Protein AF-A0A0M3FR98-F1 (afdb_monomer)

Mean predicted aligned error: 15.79 Å

Sequence (607 aa):
MTVPSDYDFIGNTITESQFKNALTVLLNHIRQMSLDLVEAQGGNYSYATMALFDADKINVPANSTVRIARGDDAGLYVWDGANLTKVETSNNPYTISSTPDDLFIISDALDNVLFSIGRDGTVRGSFDLSNIDLNIESTSEVGGDTVLAVSDNTGNMLASLNSKGEWYFTKIIADEVVTPFGSSSESSDEVIEQTEIAIPELSFYRIDFTMVGQPPTDLGETTVSGVCSFSDPSNSQTFFKSNMEVTVQGQGSAYDYKKNYTLDLFNSDMESLKVKVGSMIATDSFHLKGFYRDPTHFRDQGGYRFWNSLVRKLDYPYCKVNNIIYQANTDRKADAEYTADAKYYPHGIPCVVYLNNQFYGLYTLRLKKTRQNYALNNADLNHIFLDSATYDAHLSQSFDPHDWEIKSPKMSGYEDQGPVPSKFAAVQTSIERLFNFTKDLDSNYQNHASVLVLPHWLIFYIFAELVGHWDINGNNYNIMTWDNIHWSILPYDLDWTLNWFTGENAGATQTGFIVSGDIWPRFRQVYLPQIRELYTKLRKSGDISTYAVVKHYVEVARNIPRDIYSKDKAKWGVTPIFGNSNYPDLEQAYRYIDARINYLDTVWLIN

Foldseek 3Di:
DDQDDPCQQDPPPHDPVSNVVNVVSNVVVVVVVVVVVCVVVVQEEEDQAPVRCVVCLQVRDAQHWYAHNDDPPGAIWGHRSPDTHGPPPPPPQWDWDADPQWPIFIAGVVRHTQWTAGPVRDIDHDDPCPPPPAPFDDFDCPPDQWRTFTAGPVRHTQWTAGPVRDIDGPDDDDPDDDDPDDPPPPPLPAFAADQEDEDEADLEKAKEWEFDDDADLDPDPDKGKTKMWIGHPVNPDTPHIWIWIWDFDDDVQSPAPDTKIKIFTHGPVRHQRFYHRHLADTGRIWIWAQLLLQLLVQQQQLLLVLLLLLQCPDDPPSNDQQRDDDDDDPPDDPLQVDLRSQSLAFHWHWYWYHYPNHGDAITTTTDDPDQSNNSADLVDLQKWKKAQPDLQQFLLAADQLQRIATPGRDAPPDDRSDDRPPVSVLSVVLSRVSSVCLNPVLVRVVVLVFEEPVVLVLSVLLSCLLFLVLSPQSHQKMWIHNRSTYIHIGGGDRSCTCQSFFDQCHLPADADGSHDHHSNVVVCVVCVVVSLVSVQVCVVVVCQDLCNSLVSSVSSSVSDDPVSSVVNCVVSNHPCRNPPDDNDDSVSSSNRNNSSVVNCCVRRHDD

pLDDT: mean 83.62, std 18.17, range [29.56, 98.88]

Organism: Acinetobacter baumannii (NCBI:txid470)

Solvent-accessible surface area (backbone atoms only — not comparable to full-atom values): 33614 Å² total; per-residue (Å²): 133,86,75,69,58,70,66,55,71,72,40,99,83,65,48,73,69,52,36,52,51,41,50,51,54,41,52,52,50,54,52,46,52,54,51,51,54,40,60,74,54,72,41,67,46,77,29,68,28,64,72,56,39,70,76,44,52,91,78,48,60,56,75,20,39,39,35,24,74,42,68,96,77,43,45,47,25,40,28,66,65,86,53,78,44,71,52,78,67,71,82,68,59,60,45,80,49,66,55,98,63,25,69,36,33,35,19,36,83,83,68,48,69,43,33,34,34,29,70,87,70,50,76,48,60,66,75,85,54,91,90,54,93,71,56,73,78,69,84,51,79,49,84,76,62,41,56,41,50,44,46,49,83,87,66,51,72,50,33,37,31,31,78,84,74,50,76,46,64,76,74,84,89,72,98,72,86,86,74,97,66,87,69,93,53,93,67,67,78,56,50,35,76,58,51,64,51,75,46,80,70,64,67,36,35,26,36,42,37,43,56,88,82,73,80,56,75,58,86,52,89,51,68,42,65,36,38,35,35,42,24,42,72,83,64,84,46,70,77,46,24,27,32,31,37,31,29,49,30,60,83,78,45,33,76,39,91,54,54,22,28,36,40,38,33,16,12,63,85,70,44,65,20,25,43,18,50,42,69,45,53,68,42,34,51,35,31,39,41,35,42,49,80,31,81,65,70,15,47,36,51,13,48,51,51,38,51,54,54,54,40,54,69,41,61,87,55,55,36,39,89,73,49,72,84,83,70,96,61,96,83,64,55,69,67,79,71,66,48,86,37,33,67,63,50,66,54,57,37,45,27,40,36,26,48,72,91,35,89,65,37,52,31,28,48,19,47,50,94,49,48,60,35,56,53,42,43,48,90,36,74,30,18,35,30,41,35,51,65,36,68,71,36,37,51,44,35,73,82,54,41,67,23,31,25,67,72,28,31,69,56,90,87,51,53,82,38,40,67,78,45,76,94,46,49,71,49,50,54,36,53,48,53,45,19,59,41,43,40,44,32,96,80,38,57,90,56,36,83,71,36,35,41,56,71,43,46,48,50,45,53,53,45,30,53,51,42,34,47,48,68,52,38,11,24,50,40,35,41,35,23,66,71,46,49,45,36,33,51,40,79,39,85,39,48,54,27,50,43,37,46,76,37,76,64,44,39,47,67,63,79,80,82,57,56,70,45,62,41,44,52,58,49,50,62,80,41,38,69,60,45,22,52,52,52,30,52,34,42,76,71,47,63,50,41,54,64,56,49,43,49,36,28,49,68,46,44,73,47,56,56,69,68,51,56,51,52,30,40,72,74,70,55,68,52,74,64,34,59,94,44,75,84,80,56,73,65,44,50,47,54,23,36,41,45,25,49,59,48,46,45,78,77,34,52,71,133

Secondary structure (DSSP, 8-state):
-PPPPTHHHH-TT--HHHHHHHHHHHHHHHHHHHHHHHHHTTTEEEESSHHHHHHHGGGSPTTEEEEE-SSTT-EEEEE-SS-EEE-------EEEE--SSEEEEEEETT--EEEEEETTS-EEE----TTS----------SSSEEEEEE-TTS-EEEEEETTS-EEES----S----SS---S--TTSPP--SEEEE---SSEEEEEE-SS----SSS---EEEEEEEE-TTSS-EEEEEEEEEEE--TTGGGSSS--EEEEEE-TTS-B-EEEETTSPEESEEEEE--TT-TTS-HHHHHHHHHHHHHTTSPTTTTSTT-------TT--GGGT--SS--SS--EEEEEEEETTEEEEEEEEEE-S-GGGGT--TT-TT-EEEEE-STT--TTS---GGGEEEEES--TT--TTSPPPGGGHHHHHHHHHHHHHHHTHHHHGGGGGGTB-HHHHHHHHHHHHHHT----SSSSEEEEESSSS-EEEEE---TT-TT-SSSTTTT----S-S--STTHHHHHHHTHHHHHHHHHHHHHTTSSSHHHHHHHHHHHHTTS-HHHHHHHHHHH---GGGTTPPPP-HHHHHHHHHHHHHHHHHHH---

InterPro domains:
  IPR014867 Spore coat protein CotH/Invasin CotH2/3/7 [PF08757] (247-503)

Radius of gyration: 37.39 Å; Cα contacts (8 Å, |Δi|>4): 1110; chains: 1; bounding box: 73×57×118 Å

Structure (mmCIF, N/CA/C/O backbone):
data_AF-A0A0M3FR98-F1
#
_entry.id   AF-A0A0M3FR98-F1
#
loop_
_atom_site.group_PDB
_atom_site.id
_atom_site.type_symbol
_atom_site.label_atom_id
_atom_site.label_alt_id
_atom_site.label_comp_id
_atom_site.label_asym_id
_atom_site.label_entity_id
_atom_site.label_seq_id
_atom_site.pdbx_PDB_ins_code
_atom_site.Cartn_x
_atom_site.Cartn_y
_atom_site.Cartn_z
_atom_site.occupancy
_atom_site.B_iso_or_equiv
_atom_site.auth_seq_id
_atom_site.auth_comp_id
_atom_site.auth_asym_id
_atom_site.auth_atom_id
_atom_site.pdbx_PDB_model_num
ATOM 1 N N . MET A 1 1 ? 13.738 25.772 -65.483 1.00 56.12 1 MET A N 1
ATOM 2 C CA . MET A 1 1 ? 12.987 25.909 -66.756 1.00 56.12 1 MET A CA 1
ATOM 3 C C . MET A 1 1 ? 11.595 25.341 -66.549 1.00 56.12 1 MET A C 1
ATOM 5 O O . MET A 1 1 ? 11.500 24.259 -65.988 1.00 56.12 1 MET A O 1
ATOM 9 N N . THR A 1 2 ? 10.544 26.057 -66.941 1.00 65.06 2 THR A N 1
ATOM 10 C CA . THR A 1 2 ? 9.153 25.588 -66.843 1.00 65.06 2 THR A CA 1
ATOM 11 C C . THR A 1 2 ? 8.881 24.563 -67.945 1.00 65.06 2 THR A C 1
ATOM 13 O O . THR A 1 2 ? 9.162 24.833 -69.112 1.00 65.06 2 THR A O 1
ATOM 16 N N . VAL A 1 3 ? 8.389 23.379 -67.578 1.00 79.38 3 VAL A N 1
ATOM 17 C CA . VAL A 1 3 ? 8.049 22.307 -68.530 1.00 79.38 3 VAL A CA 1
ATOM 18 C C . VAL A 1 3 ? 6.851 22.747 -69.385 1.00 79.38 3 VAL A C 1
ATOM 20 O O . VAL A 1 3 ? 5.913 23.309 -68.813 1.00 79.38 3 VAL A O 1
ATOM 23 N N . PRO A 1 4 ? 6.855 22.531 -70.717 1.00 83.19 4 PRO A N 1
ATOM 24 C CA . PRO A 1 4 ? 5.698 22.838 -71.560 1.00 83.19 4 PRO A CA 1
ATOM 25 C C . PRO A 1 4 ? 4.464 22.027 -71.144 1.00 83.19 4 PRO A C 1
ATOM 27 O O . PRO A 1 4 ? 4.594 20.894 -70.675 1.00 83.19 4 PRO A O 1
ATOM 30 N N . SER A 1 5 ? 3.272 22.587 -71.336 1.00 83.44 5 SER A N 1
ATOM 31 C CA . SER A 1 5 ? 2.010 21.883 -71.091 1.00 83.44 5 SER A CA 1
ATOM 32 C C . SER A 1 5 ? 1.680 20.968 -72.269 1.00 83.44 5 SER A C 1
ATOM 34 O O . SER A 1 5 ? 2.085 21.201 -73.405 1.00 83.44 5 SER A O 1
ATOM 36 N N . ASP A 1 6 ? 0.896 19.925 -72.017 1.00 82.81 6 ASP A N 1
ATOM 37 C CA . ASP A 1 6 ? 0.278 19.096 -73.051 1.00 82.81 6 ASP A CA 1
ATOM 38 C C . ASP A 1 6 ? -0.460 19.922 -74.122 1.00 82.81 6 ASP A C 1
ATOM 40 O O . ASP A 1 6 ? -0.318 19.631 -75.312 1.00 82.81 6 ASP A O 1
ATOM 44 N N . TYR A 1 7 ? -1.151 21.003 -73.741 1.00 83.00 7 TYR A N 1
ATOM 45 C CA . TYR A 1 7 ? -1.828 21.909 -74.680 1.00 83.00 7 TYR A CA 1
ATOM 46 C C . TYR A 1 7 ? -0.898 22.522 -75.739 1.00 83.00 7 TYR A C 1
ATOM 48 O O . TYR A 1 7 ? -1.361 22.825 -76.843 1.00 83.00 7 TYR A O 1
ATOM 56 N N . ASP A 1 8 ? 0.403 22.635 -75.455 1.00 83.31 8 ASP A N 1
ATOM 57 C CA . ASP A 1 8 ? 1.408 23.142 -76.396 1.00 83.31 8 ASP A CA 1
ATOM 58 C C . ASP A 1 8 ? 1.735 22.135 -77.520 1.00 83.31 8 ASP A C 1
ATOM 60 O O . ASP A 1 8 ? 2.349 22.499 -78.526 1.00 83.31 8 ASP A O 1
ATOM 64 N N . PHE A 1 9 ? 1.295 20.878 -77.380 1.00 84.06 9 PHE A N 1
ATOM 65 C CA . PHE A 1 9 ? 1.511 19.800 -78.349 1.00 84.06 9 PHE A CA 1
ATOM 66 C C . PHE A 1 9 ? 0.229 19.331 -79.043 1.00 84.06 9 PHE A C 1
ATOM 68 O O . PHE A 1 9 ? 0.287 18.942 -80.209 1.00 84.06 9 PHE A O 1
ATOM 75 N N . ILE A 1 10 ? -0.914 19.340 -78.346 1.00 82.50 10 ILE A N 1
ATOM 76 C CA . ILE A 1 10 ? -2.153 18.694 -78.829 1.00 82.50 10 ILE A CA 1
ATOM 77 C C . ILE A 1 10 ? -3.302 19.664 -79.141 1.00 82.50 10 ILE A C 1
ATOM 79 O O . ILE A 1 10 ? -4.388 19.225 -79.517 1.00 82.50 10 ILE A O 1
ATOM 83 N N . GLY A 1 11 ? -3.088 20.975 -78.999 1.00 77.50 11 GLY A N 1
ATOM 84 C CA . GLY A 1 11 ? -4.114 21.981 -79.269 1.00 77.50 11 GLY A CA 1
ATOM 85 C C . GLY A 1 11 ? -4.497 22.092 -80.752 1.00 77.50 11 GLY A C 1
ATOM 86 O O . GLY A 1 11 ? -3.657 22.064 -81.649 1.00 77.50 11 GLY A O 1
ATOM 87 N N . ASN A 1 12 ? -5.786 22.319 -81.014 1.00 77.94 12 ASN A N 1
ATOM 88 C CA . ASN A 1 12 ? -6.400 22.354 -82.352 1.00 77.94 12 ASN A CA 1
ATOM 89 C C . ASN A 1 12 ? -5.890 23.511 -83.242 1.00 77.94 12 ASN A C 1
ATOM 91 O O . ASN A 1 12 ? -6.248 23.600 -84.415 1.00 77.94 12 ASN A O 1
ATOM 95 N N . THR A 1 13 ? -5.118 24.433 -82.664 1.00 80.81 13 THR A N 1
ATOM 96 C CA . THR A 1 13 ? -4.594 25.656 -83.288 1.00 80.81 13 THR A CA 1
ATOM 97 C C . THR A 1 13 ? -3.062 25.708 -83.299 1.00 80.81 13 THR A C 1
ATOM 99 O O . THR A 1 13 ? -2.498 26.760 -83.595 1.00 80.81 13 THR A O 1
ATOM 102 N N . ILE A 1 14 ? -2.378 24.612 -82.949 1.00 87.81 14 ILE A N 1
ATOM 103 C CA . ILE A 1 14 ? -0.912 24.564 -82.886 1.00 87.81 14 ILE A CA 1
ATOM 104 C C . ILE A 1 14 ? -0.320 24.429 -84.292 1.00 87.81 14 ILE A C 1
ATOM 106 O O . ILE A 1 14 ? -0.676 23.543 -85.067 1.00 87.81 14 ILE A O 1
ATOM 110 N N . THR A 1 15 ? 0.618 25.315 -84.618 1.00 88.06 15 THR A N 1
ATOM 111 C CA . THR A 1 15 ? 1.406 25.248 -85.857 1.00 88.06 15 THR A CA 1
ATOM 112 C C . THR A 1 15 ? 2.648 24.369 -85.681 1.00 88.06 15 THR A C 1
ATOM 114 O O . THR A 1 15 ? 3.170 24.224 -84.577 1.00 88.06 15 THR A O 1
ATOM 117 N N . GLU A 1 16 ? 3.195 23.837 -86.779 1.00 85.88 16 GLU A N 1
ATOM 118 C CA . GLU A 1 16 ? 4.424 23.021 -86.760 1.00 85.88 16 GLU A CA 1
ATOM 119 C C . GLU A 1 16 ? 5.603 23.738 -86.074 1.00 85.88 16 GLU A C 1
ATOM 121 O O . GLU A 1 16 ? 6.378 23.122 -85.344 1.00 85.88 16 GLU A O 1
ATOM 126 N N . SER A 1 17 ? 5.721 25.055 -86.268 1.00 87.94 17 SER A N 1
ATOM 127 C CA . SER A 1 17 ? 6.765 25.871 -85.637 1.00 87.94 17 SER A CA 1
ATOM 128 C C . SER A 1 17 ? 6.591 25.952 -84.116 1.00 87.94 17 SER A C 1
ATOM 130 O O . SER A 1 17 ? 7.553 25.792 -83.366 1.00 87.94 17 SER A O 1
ATOM 132 N N . GLN A 1 18 ? 5.352 26.128 -83.644 1.00 87.12 18 GLN A N 1
ATOM 133 C CA . GLN A 1 18 ? 5.038 26.138 -82.212 1.00 87.12 18 GLN A CA 1
ATOM 134 C C . GLN A 1 18 ? 5.295 24.770 -81.576 1.00 87.12 18 GLN A C 1
ATOM 136 O O . GLN A 1 18 ? 5.940 24.706 -80.532 1.00 87.12 18 GLN A O 1
ATOM 141 N N . PHE A 1 19 ? 4.904 23.687 -82.253 1.00 89.75 19 PHE A N 1
ATOM 142 C CA . PHE A 1 19 ? 5.182 22.325 -81.802 1.00 89.75 19 PHE A CA 1
ATOM 143 C C . PHE A 1 19 ? 6.692 22.064 -81.683 1.00 89.75 19 PHE A C 1
ATOM 145 O O . PHE A 1 19 ? 7.166 21.545 -80.674 1.00 89.75 19 PHE A O 1
ATOM 152 N N . LYS A 1 20 ? 7.481 22.471 -82.687 1.00 86.75 20 LYS A N 1
ATOM 153 C CA . LYS A 1 20 ? 8.948 22.329 -82.676 1.00 86.75 20 LYS A CA 1
ATOM 154 C C . LYS A 1 20 ? 9.609 23.134 -81.556 1.00 86.75 20 LYS A C 1
ATOM 156 O O . LYS A 1 20 ? 10.556 22.646 -80.937 1.00 86.75 20 LYS A O 1
ATOM 161 N N . ASN A 1 21 ? 9.108 24.334 -81.265 1.00 88.94 21 ASN A N 1
ATOM 162 C CA . ASN A 1 21 ? 9.601 25.137 -80.148 1.00 88.94 21 ASN A CA 1
ATOM 163 C C . ASN A 1 21 ? 9.275 24.491 -78.796 1.00 88.94 21 ASN A C 1
ATOM 165 O O . ASN A 1 21 ? 10.179 24.343 -77.976 1.00 88.94 21 ASN A O 1
ATOM 169 N N . ALA A 1 22 ? 8.036 24.036 -78.584 1.00 88.12 22 ALA A N 1
ATOM 170 C CA . ALA A 1 22 ? 7.646 23.323 -77.366 1.00 88.12 22 ALA A CA 1
ATOM 171 C C . ALA A 1 22 ? 8.472 22.038 -77.176 1.00 88.12 22 ALA A C 1
ATOM 173 O O . ALA A 1 22 ? 8.997 21.783 -76.092 1.00 88.12 22 ALA A O 1
ATOM 174 N N . LEU A 1 23 ? 8.698 21.281 -78.256 1.00 88.06 23 LEU A N 1
ATOM 175 C CA . LEU A 1 23 ? 9.546 20.090 -78.242 1.00 88.06 23 LEU A CA 1
ATOM 176 C C . LEU A 1 23 ? 10.999 20.424 -77.881 1.00 88.06 23 LEU A C 1
ATOM 178 O O . LEU A 1 23 ? 11.623 19.700 -77.112 1.00 88.06 23 LEU A O 1
ATOM 182 N N . THR A 1 24 ? 11.536 21.534 -78.388 1.00 87.81 24 THR A N 1
ATOM 183 C CA . THR A 1 24 ? 12.898 21.984 -78.060 1.00 87.81 24 THR A CA 1
ATOM 184 C C . THR A 1 24 ? 13.028 22.343 -76.578 1.00 87.81 24 THR A C 1
ATOM 186 O O . THR A 1 24 ? 14.013 21.970 -75.942 1.00 87.81 24 THR A O 1
ATOM 189 N N . VAL A 1 25 ? 12.025 23.015 -76.002 1.00 84.81 25 VAL A N 1
ATOM 190 C CA . VAL A 1 25 ? 11.998 23.338 -74.566 1.00 84.81 25 VAL A CA 1
ATOM 191 C C . VAL A 1 25 ? 11.912 22.066 -73.718 1.00 84.81 25 VAL A C 1
ATOM 193 O O . VAL A 1 25 ? 12.671 21.929 -72.759 1.00 84.81 25 VAL A O 1
ATOM 196 N N . LEU A 1 26 ? 11.064 21.106 -74.100 1.00 86.19 26 LEU A N 1
ATOM 197 C CA . LEU A 1 26 ? 10.958 19.814 -73.417 1.00 86.19 26 LEU A CA 1
ATOM 198 C C . LEU A 1 26 ? 12.273 19.022 -73.488 1.00 86.19 26 LEU A C 1
ATOM 200 O O . LEU A 1 26 ? 12.740 18.514 -72.472 1.00 86.19 26 LEU A O 1
ATOM 204 N N . LEU A 1 27 ? 12.914 18.972 -74.659 1.00 83.44 27 LEU A N 1
ATOM 205 C CA . LEU A 1 27 ? 14.211 18.311 -74.837 1.00 83.44 27 LEU A CA 1
ATOM 206 C C . LEU A 1 27 ? 15.311 18.964 -73.993 1.00 83.44 27 LEU A C 1
ATOM 208 O O . LEU A 1 27 ? 16.139 18.259 -73.422 1.00 83.44 27 LEU A O 1
ATOM 212 N N . ASN A 1 28 ? 15.317 20.293 -73.875 1.00 77.94 28 ASN A N 1
ATOM 213 C CA . ASN A 1 28 ? 16.271 20.997 -73.018 1.00 77.94 28 ASN A CA 1
ATOM 214 C C . ASN A 1 28 ? 16.007 20.744 -71.527 1.00 77.94 28 ASN A C 1
ATOM 216 O O . ASN A 1 28 ? 16.961 20.598 -70.769 1.00 77.94 28 ASN A O 1
ATOM 220 N N . HIS A 1 29 ? 14.743 20.629 -71.107 1.00 79.62 29 HIS A N 1
ATOM 221 C CA . HIS A 1 29 ? 14.404 20.252 -69.735 1.00 79.62 29 HIS A CA 1
ATOM 222 C C . HIS A 1 29 ? 14.833 18.815 -69.407 1.00 79.62 29 HIS A C 1
ATOM 224 O O . HIS A 1 29 ? 15.455 18.598 -68.375 1.00 79.62 29 HIS A O 1
ATOM 230 N N . ILE A 1 30 ? 14.589 17.851 -70.304 1.00 75.56 30 ILE A N 1
ATOM 231 C CA . ILE A 1 30 ? 15.030 16.455 -70.132 1.00 75.56 30 ILE A CA 1
ATOM 232 C C . ILE A 1 30 ? 16.558 16.374 -70.037 1.00 75.56 30 ILE A C 1
ATOM 234 O O . ILE A 1 30 ? 17.082 15.683 -69.169 1.00 75.56 30 ILE A O 1
ATOM 238 N N . ARG A 1 31 ? 17.283 17.119 -70.883 1.00 76.06 31 ARG A N 1
ATOM 239 C CA . ARG A 1 31 ? 18.751 17.209 -70.801 1.00 76.06 31 ARG A CA 1
ATOM 240 C C . ARG A 1 31 ? 19.214 17.776 -69.462 1.00 76.06 31 ARG A C 1
ATOM 242 O O . ARG A 1 31 ? 20.155 17.240 -68.890 1.00 76.06 31 ARG A O 1
ATOM 249 N N . GLN A 1 32 ? 18.543 18.811 -68.954 1.00 69.38 32 GLN A N 1
ATOM 250 C CA . GLN A 1 32 ? 18.848 19.367 -67.637 1.00 69.38 32 GLN A CA 1
ATOM 251 C C . GLN A 1 32 ? 18.556 18.357 -66.522 1.00 69.38 32 GLN A C 1
ATOM 253 O O . GLN A 1 32 ? 19.404 18.169 -65.670 1.00 69.38 32 GLN A O 1
ATOM 258 N N . MET A 1 33 ? 17.444 17.616 -66.574 1.00 65.38 33 MET A N 1
ATOM 259 C CA . MET A 1 33 ? 17.162 16.542 -65.611 1.00 65.38 33 MET A CA 1
ATOM 260 C C . MET A 1 33 ? 18.223 15.434 -65.634 1.00 65.38 33 MET A C 1
ATOM 262 O O . MET A 1 33 ? 18.540 14.876 -64.590 1.00 65.38 33 MET A O 1
ATOM 266 N N . SER A 1 34 ? 18.780 15.101 -66.804 1.00 62.22 34 SER A N 1
ATOM 267 C CA . SER A 1 34 ? 19.899 14.157 -66.896 1.00 62.22 34 SER A CA 1
ATOM 268 C C . SER A 1 34 ? 21.181 14.715 -66.272 1.00 62.22 34 SER A C 1
ATOM 270 O O . SER A 1 34 ? 21.886 13.965 -65.607 1.00 62.22 34 SER A O 1
ATOM 272 N N . LEU A 1 35 ? 21.461 16.011 -66.438 1.00 57.34 35 LEU A N 1
ATOM 273 C CA . LEU A 1 35 ? 22.595 16.691 -65.796 1.00 57.34 35 LEU A CA 1
ATOM 274 C C . LEU A 1 35 ? 22.406 16.811 -64.273 1.00 57.34 35 LEU A C 1
ATOM 276 O O . LEU A 1 35 ? 23.338 16.542 -63.524 1.00 57.34 35 LEU A O 1
ATOM 280 N N . ASP A 1 36 ? 21.194 17.117 -63.815 1.00 61.78 36 ASP A N 1
ATOM 281 C CA . ASP A 1 36 ? 20.851 17.239 -62.395 1.00 61.78 36 ASP A CA 1
ATOM 282 C C . ASP A 1 36 ? 20.881 15.862 -61.695 1.00 61.78 36 ASP A C 1
ATOM 284 O O . ASP A 1 36 ? 21.337 15.746 -60.559 1.00 61.78 36 ASP A O 1
ATOM 288 N N . LEU A 1 37 ? 20.460 14.784 -62.379 1.00 55.69 37 LEU A N 1
ATOM 289 C CA . LEU A 1 37 ? 20.588 13.399 -61.893 1.00 55.69 37 LEU A CA 1
ATOM 290 C C . LEU A 1 37 ? 22.060 12.975 -61.767 1.00 55.69 37 LEU A C 1
ATOM 292 O O . LEU A 1 37 ? 22.420 12.225 -60.864 1.00 55.69 37 LEU A O 1
ATOM 296 N N . VAL A 1 38 ? 22.908 13.469 -62.665 1.00 51.50 38 VAL A N 1
ATOM 297 C CA . VAL A 1 38 ? 24.355 13.244 -62.675 1.00 51.50 38 VAL A CA 1
ATOM 298 C C . VAL A 1 38 ? 25.059 14.017 -61.551 1.00 51.50 38 VAL A C 1
ATOM 300 O O . VAL A 1 38 ? 25.923 13.451 -60.877 1.00 51.50 38 VAL A O 1
ATOM 303 N N . GLU A 1 39 ? 24.679 15.275 -61.300 1.00 50.22 39 GLU A N 1
ATOM 304 C CA . GLU A 1 39 ? 25.159 16.046 -60.142 1.00 50.22 39 GLU A CA 1
ATOM 305 C C . GLU A 1 39 ? 24.703 15.406 -58.823 1.00 50.22 39 GLU A C 1
ATOM 307 O O . GLU A 1 39 ? 25.498 15.283 -57.891 1.00 50.22 39 GLU A O 1
ATOM 312 N N . ALA A 1 40 ? 23.472 14.884 -58.770 1.00 53.25 40 ALA A N 1
ATOM 313 C CA . ALA A 1 40 ? 22.962 14.127 -57.626 1.00 53.25 40 ALA A CA 1
ATOM 314 C C . ALA A 1 40 ? 23.692 12.785 -57.392 1.00 53.25 40 ALA A C 1
ATOM 316 O O . ALA A 1 40 ? 23.648 12.254 -56.284 1.00 53.25 40 ALA A O 1
ATOM 317 N N . GLN A 1 41 ? 24.387 12.241 -58.400 1.00 49.59 41 GLN A N 1
ATOM 318 C CA . GLN A 1 41 ? 25.194 11.011 -58.310 1.00 49.59 41 GLN A CA 1
ATOM 319 C C . GLN A 1 41 ? 26.693 11.261 -58.051 1.00 49.59 41 GLN A C 1
ATOM 321 O O . GLN A 1 41 ? 27.497 10.321 -58.061 1.00 49.59 41 GLN A O 1
ATOM 326 N N . GLY A 1 42 ? 27.089 12.513 -57.798 1.00 52.81 42 GLY A N 1
ATOM 327 C CA . GLY A 1 42 ? 28.440 12.854 -57.345 1.00 52.81 42 GLY A CA 1
ATOM 328 C C . GLY A 1 42 ? 29.547 12.643 -58.386 1.00 52.81 42 GLY A C 1
ATOM 329 O O . GLY A 1 42 ? 30.683 12.374 -58.005 1.00 52.81 42 GLY A O 1
ATOM 330 N N . GLY A 1 43 ? 29.242 12.738 -59.687 1.00 61.19 43 GLY A N 1
ATOM 331 C CA . GLY A 1 43 ? 30.258 12.679 -60.749 1.00 61.19 43 GLY A CA 1
ATOM 332 C C . GLY A 1 43 ? 30.768 11.275 -61.097 1.00 61.19 43 GLY A C 1
ATOM 333 O O . GLY A 1 43 ? 31.894 11.143 -61.572 1.00 61.19 43 GLY A O 1
ATOM 334 N N . ASN A 1 44 ? 29.970 10.224 -60.878 1.00 64.19 44 ASN A N 1
ATOM 335 C CA . ASN A 1 44 ? 30.334 8.836 -61.189 1.00 64.19 44 ASN A CA 1
ATOM 336 C C . ASN A 1 44 ? 29.643 8.324 -62.468 1.00 64.19 44 ASN A C 1
ATOM 338 O O . ASN A 1 44 ? 28.420 8.266 -62.537 1.00 64.19 44 ASN A O 1
ATOM 342 N N . TYR A 1 45 ? 30.422 7.876 -63.454 1.00 74.38 45 TYR A N 1
ATOM 343 C CA . TYR A 1 45 ? 29.966 7.341 -64.742 1.00 74.38 45 TYR A CA 1
ATOM 344 C C . TYR A 1 45 ? 30.365 5.875 -64.887 1.00 74.38 45 TYR A C 1
ATOM 346 O O . TYR A 1 45 ? 31.414 5.457 -64.401 1.00 74.38 45 TYR A O 1
ATOM 354 N N . SER A 1 46 ? 29.553 5.070 -65.573 1.00 74.50 46 SER A N 1
ATOM 355 C CA . SER A 1 46 ? 29.853 3.655 -65.821 1.00 74.50 46 SER A CA 1
ATOM 356 C C . SER A 1 46 ? 29.572 3.269 -67.267 1.00 74.50 46 SER A C 1
ATOM 358 O O . SER A 1 46 ? 28.473 3.480 -67.771 1.00 74.50 46 SER A O 1
ATOM 360 N N . TYR A 1 47 ? 30.551 2.638 -67.912 1.00 79.12 47 TYR A N 1
ATOM 361 C CA . TYR A 1 47 ? 30.458 2.147 -69.285 1.00 79.12 47 TYR A CA 1
ATOM 362 C C . TYR A 1 47 ? 30.758 0.656 -69.329 1.00 79.12 47 TYR A C 1
ATOM 364 O O . TYR A 1 47 ? 31.609 0.145 -68.598 1.00 79.12 47 TYR A O 1
ATOM 372 N N . ALA A 1 48 ? 30.076 -0.071 -70.216 1.00 74.12 48 ALA A N 1
ATOM 373 C CA . ALA A 1 48 ? 30.307 -1.507 -70.323 1.00 74.12 48 ALA A CA 1
ATOM 374 C C . ALA A 1 48 ? 31.704 -1.833 -70.883 1.00 74.12 48 ALA A C 1
ATOM 376 O O . ALA A 1 48 ? 32.260 -2.862 -70.524 1.00 74.12 48 ALA A O 1
ATOM 377 N N . THR A 1 49 ? 32.279 -0.984 -71.741 1.00 83.62 49 THR A N 1
ATOM 378 C CA . THR A 1 49 ? 33.609 -1.172 -72.350 1.00 83.62 49 THR A CA 1
ATOM 379 C C . THR A 1 49 ? 34.298 0.178 -72.573 1.00 83.62 49 THR A C 1
ATOM 381 O O . THR A 1 49 ? 33.618 1.202 -72.663 1.00 83.62 49 THR A O 1
ATOM 384 N N . MET A 1 50 ? 35.630 0.187 -72.721 1.00 88.69 50 MET A N 1
ATOM 385 C CA . MET A 1 50 ? 36.401 1.409 -73.014 1.00 88.69 50 MET A CA 1
ATOM 386 C C . MET A 1 50 ? 35.927 2.098 -74.302 1.00 88.69 50 MET A C 1
ATOM 388 O O . MET A 1 50 ? 35.764 3.310 -74.335 1.00 88.69 50 MET A O 1
ATOM 392 N N . ALA A 1 51 ? 35.582 1.320 -75.331 1.00 87.69 51 ALA A N 1
ATOM 393 C CA . ALA A 1 51 ? 35.058 1.852 -76.589 1.00 87.69 51 ALA A CA 1
ATOM 394 C C . ALA A 1 51 ? 33.744 2.642 -76.420 1.00 87.69 51 ALA A C 1
ATOM 396 O O . ALA A 1 51 ? 33.500 3.594 -77.157 1.00 87.69 51 ALA A O 1
ATOM 397 N N . LEU A 1 52 ? 32.895 2.255 -75.458 1.00 81.50 52 LEU A N 1
ATOM 398 C CA . LEU A 1 52 ? 31.660 2.985 -75.159 1.00 81.50 52 LEU A CA 1
ATOM 399 C C . LEU A 1 52 ? 31.939 4.285 -74.406 1.00 81.50 52 LEU A C 1
ATOM 401 O O . LEU A 1 52 ? 31.274 5.278 -74.678 1.00 81.50 52 LEU A O 1
ATOM 405 N N . PHE A 1 53 ? 32.936 4.294 -73.517 1.00 89.62 53 PHE A N 1
ATOM 406 C CA . PHE A 1 53 ? 33.417 5.537 -72.920 1.00 89.62 53 PHE A CA 1
ATOM 407 C C . PHE A 1 53 ? 34.014 6.461 -73.987 1.00 89.62 53 PHE A C 1
ATOM 409 O O . PHE A 1 53 ? 33.636 7.622 -74.061 1.00 89.62 53 PHE A O 1
ATOM 416 N N . ASP A 1 54 ? 34.886 5.965 -74.867 1.00 89.75 54 ASP A N 1
ATOM 417 C CA . ASP A 1 54 ? 35.515 6.787 -75.907 1.00 89.75 54 ASP A CA 1
ATOM 418 C C . ASP A 1 54 ? 34.507 7.437 -76.861 1.00 89.75 54 ASP A C 1
ATOM 420 O O . ASP A 1 54 ? 34.746 8.546 -77.344 1.00 89.75 54 ASP A O 1
ATOM 424 N N . ALA A 1 55 ? 33.382 6.765 -77.114 1.00 86.94 55 ALA A N 1
ATOM 425 C CA . ALA A 1 55 ? 32.285 7.304 -77.909 1.00 86.94 55 ALA A CA 1
ATOM 426 C C . ALA A 1 55 ? 31.516 8.431 -77.195 1.00 86.94 55 ALA A C 1
ATOM 428 O O . ALA A 1 55 ? 30.920 9.272 -77.866 1.00 86.94 55 ALA A O 1
ATOM 429 N N . ASP A 1 56 ? 31.536 8.459 -75.860 1.00 81.81 56 ASP A N 1
ATOM 430 C CA . ASP A 1 56 ? 30.726 9.358 -75.032 1.00 81.81 56 ASP A CA 1
ATOM 431 C C . ASP A 1 56 ? 31.549 10.367 -74.210 1.00 81.81 56 ASP A C 1
ATOM 433 O O . ASP A 1 56 ? 30.995 11.291 -73.625 1.00 81.81 56 ASP A O 1
ATOM 437 N N . LYS A 1 57 ? 32.884 10.261 -74.199 1.00 85.06 57 LYS A N 1
ATOM 438 C CA . LYS A 1 57 ? 33.777 11.058 -73.336 1.00 85.06 57 LYS A CA 1
ATOM 439 C C . LYS A 1 57 ? 33.640 12.572 -73.487 1.00 85.06 57 LYS A C 1
ATOM 441 O O . LYS A 1 57 ? 33.990 13.304 -72.571 1.00 85.06 57 LYS A O 1
ATOM 446 N N . ILE A 1 58 ? 33.113 13.050 -74.617 1.00 80.94 58 ILE A N 1
ATOM 447 C CA . ILE A 1 58 ? 32.838 14.479 -74.839 1.00 80.94 58 ILE A CA 1
ATOM 448 C C . ILE A 1 58 ? 31.686 14.999 -73.965 1.00 80.94 58 ILE A C 1
ATOM 450 O O . ILE A 1 58 ? 31.598 16.198 -73.724 1.00 80.94 58 ILE A O 1
ATOM 454 N N . ASN A 1 59 ? 30.800 14.101 -73.529 1.00 76.06 59 ASN A N 1
ATOM 455 C CA . ASN A 1 59 ? 29.638 14.395 -72.696 1.00 76.06 59 ASN A CA 1
ATOM 456 C C . ASN A 1 59 ? 29.921 14.136 -71.209 1.00 76.06 59 ASN A C 1
ATOM 458 O O . ASN A 1 59 ? 29.075 14.445 -70.374 1.00 76.06 59 ASN A O 1
ATOM 462 N N . VAL A 1 60 ? 31.097 13.591 -70.876 1.00 77.62 60 VAL A N 1
ATOM 463 C CA . VAL A 1 60 ? 31.529 13.351 -69.497 1.00 77.62 60 VAL A CA 1
ATOM 464 C C . VAL A 1 60 ? 32.233 14.613 -68.973 1.00 77.62 60 VAL A C 1
ATOM 466 O O . VAL A 1 60 ? 33.282 14.989 -69.507 1.00 77.62 60 VAL A O 1
ATOM 469 N N . PRO A 1 61 ? 31.701 15.286 -67.937 1.00 75.00 61 PRO A N 1
ATOM 470 C CA . PRO A 1 61 ? 32.308 16.461 -67.324 1.00 75.00 61 PRO A CA 1
ATOM 471 C C . PRO A 1 61 ? 33.708 16.170 -66.781 1.00 75.00 61 PRO A C 1
ATOM 473 O O . PRO A 1 61 ? 33.978 15.080 -66.275 1.00 75.00 61 PRO A O 1
ATOM 476 N N . ALA A 1 62 ? 34.591 17.164 -66.833 1.00 76.25 62 ALA A N 1
ATOM 477 C CA . ALA A 1 62 ? 35.899 17.084 -66.189 1.00 76.25 62 ALA A CA 1
ATOM 478 C C . ALA A 1 62 ? 35.770 16.829 -64.673 1.00 76.25 62 ALA A C 1
ATOM 480 O O . ALA A 1 62 ? 34.806 17.266 -64.046 1.00 76.25 62 ALA A O 1
ATOM 481 N N . ASN A 1 63 ? 36.768 16.161 -64.093 1.00 73.75 63 ASN A N 1
ATOM 482 C CA . ASN A 1 63 ? 36.811 15.689 -62.701 1.00 73.75 63 ASN A CA 1
ATOM 483 C C . ASN A 1 63 ? 35.761 14.622 -62.354 1.00 73.75 63 ASN A C 1
ATOM 485 O O . ASN A 1 63 ? 35.395 14.466 -61.190 1.00 73.75 63 ASN A O 1
ATOM 489 N N . SER A 1 64 ? 35.293 13.874 -63.353 1.00 78.31 64 SER A N 1
ATOM 490 C CA . SER A 1 64 ? 34.397 12.738 -63.137 1.00 78.31 64 SER A CA 1
ATOM 491 C C . SER A 1 64 ? 35.179 11.457 -62.855 1.00 78.31 64 SER A C 1
ATOM 493 O O . SER A 1 64 ? 36.291 11.259 -63.349 1.00 78.31 64 SER A O 1
ATOM 495 N N . THR A 1 65 ? 34.565 10.537 -62.122 1.00 80.25 65 THR A N 1
ATOM 496 C CA . THR A 1 65 ? 35.065 9.171 -61.955 1.00 80.25 65 THR A CA 1
ATOM 497 C C . THR A 1 65 ? 34.355 8.262 -62.956 1.00 80.25 65 THR A C 1
ATOM 499 O O . THR A 1 65 ? 33.134 8.301 -63.072 1.00 80.25 65 THR A O 1
ATOM 502 N N . VAL A 1 66 ? 35.094 7.440 -63.699 1.00 81.75 66 VAL A N 1
ATOM 503 C CA . VAL A 1 66 ? 34.568 6.581 -64.772 1.00 81.75 66 VAL A CA 1
ATOM 504 C C . VAL A 1 66 ? 34.910 5.121 -64.486 1.00 81.75 66 VAL A C 1
ATOM 506 O O . VAL A 1 66 ? 36.073 4.770 -64.303 1.00 81.75 66 VAL A O 1
ATOM 509 N N . ARG A 1 67 ? 33.914 4.234 -64.476 1.00 82.50 67 ARG A N 1
ATOM 510 C CA . ARG A 1 67 ? 34.092 2.786 -64.305 1.00 82.50 67 ARG A CA 1
ATOM 511 C C . ARG A 1 67 ? 33.870 2.046 -65.623 1.00 82.50 67 ARG A C 1
ATOM 513 O O . ARG A 1 67 ? 32.804 2.151 -66.223 1.00 82.50 67 ARG A O 1
ATOM 520 N N . ILE A 1 68 ? 34.846 1.239 -66.035 1.00 83.69 68 ILE A N 1
ATOM 521 C CA . ILE A 1 68 ? 34.742 0.325 -67.179 1.00 83.69 68 ILE A CA 1
ATOM 522 C C . ILE A 1 68 ? 34.435 -1.080 -66.658 1.00 83.69 68 ILE A C 1
ATOM 524 O O . ILE A 1 68 ? 35.219 -1.654 -65.901 1.00 83.69 68 ILE A O 1
ATOM 528 N N . ALA A 1 69 ? 33.273 -1.623 -67.026 1.00 62.44 69 ALA A N 1
ATOM 529 C CA . ALA A 1 69 ? 32.723 -2.819 -66.387 1.00 62.44 69 ALA A CA 1
ATOM 530 C C . ALA A 1 69 ? 33.363 -4.146 -66.837 1.00 62.44 69 ALA A C 1
ATOM 532 O O . ALA A 1 69 ? 33.358 -5.100 -66.061 1.00 62.44 69 ALA A O 1
ATOM 533 N N . ARG A 1 70 ? 33.869 -4.249 -68.077 1.00 64.56 70 ARG A N 1
ATOM 534 C CA . ARG A 1 70 ? 34.445 -5.493 -68.631 1.00 64.56 70 ARG A CA 1
ATOM 535 C C . ARG A 1 70 ? 35.433 -5.240 -69.781 1.00 64.56 70 ARG A C 1
ATOM 537 O O . ARG A 1 70 ? 35.354 -4.210 -70.449 1.00 64.56 70 ARG A O 1
ATOM 544 N N . GLY A 1 71 ? 36.296 -6.226 -70.043 1.00 75.06 71 GLY A N 1
ATOM 545 C CA . GLY A 1 71 ? 37.391 -6.182 -71.027 1.00 75.06 71 GLY A CA 1
ATOM 546 C C . GLY A 1 71 ? 38.763 -6.035 -70.359 1.00 75.06 71 GLY A C 1
ATOM 547 O O . GLY A 1 71 ? 38.832 -5.889 -69.141 1.00 75.06 71 GLY A O 1
ATOM 548 N N . ASP A 1 72 ? 39.838 -6.053 -71.148 1.00 76.81 72 ASP A N 1
ATOM 549 C CA . ASP A 1 72 ? 41.217 -5.940 -70.634 1.00 76.81 72 ASP A CA 1
ATOM 550 C C . ASP A 1 72 ? 41.462 -4.597 -69.911 1.00 76.81 72 ASP A C 1
ATOM 552 O O . ASP A 1 72 ? 42.242 -4.514 -68.963 1.00 76.81 72 ASP A O 1
ATOM 556 N N . ASP A 1 73 ? 40.699 -3.566 -70.284 1.00 80.19 73 ASP A N 1
ATOM 557 C CA . ASP A 1 73 ? 40.708 -2.232 -69.675 1.00 80.19 73 ASP A CA 1
ATOM 558 C C . ASP A 1 73 ? 39.653 -2.053 -68.565 1.00 80.19 73 ASP A C 1
ATOM 560 O O . ASP A 1 73 ? 39.266 -0.930 -68.238 1.00 80.19 73 ASP A O 1
ATOM 564 N N . ALA A 1 74 ? 39.132 -3.137 -67.981 1.00 73.94 74 ALA A N 1
ATOM 565 C CA . ALA A 1 74 ? 38.215 -3.025 -66.849 1.00 73.94 74 ALA A CA 1
ATOM 566 C C . ALA A 1 74 ? 38.901 -2.335 -65.653 1.00 73.94 74 ALA A C 1
ATOM 568 O O . ALA A 1 74 ? 40.076 -2.577 -65.342 1.00 73.94 74 ALA A O 1
ATOM 569 N N . GLY A 1 75 ? 38.164 -1.459 -64.968 1.00 75.81 75 GLY A N 1
ATOM 570 C CA . GLY A 1 75 ? 38.690 -0.724 -63.819 1.00 75.81 75 GLY A CA 1
ATOM 571 C C . GLY A 1 75 ? 37.999 0.607 -63.545 1.00 75.81 75 GLY A C 1
ATOM 572 O O . GLY A 1 75 ? 37.066 1.001 -64.245 1.00 75.81 75 GLY A O 1
ATOM 573 N N . LEU A 1 76 ? 38.465 1.281 -62.494 1.00 79.38 76 LEU A N 1
ATOM 574 C CA . LEU A 1 76 ? 38.059 2.636 -62.131 1.00 79.38 76 LEU A CA 1
ATOM 575 C C . LEU A 1 76 ? 39.085 3.638 -62.666 1.00 79.38 76 LEU A C 1
ATOM 577 O O . LEU A 1 76 ? 40.287 3.383 -62.624 1.00 79.38 76 LEU A O 1
ATOM 581 N N . TYR A 1 77 ? 38.610 4.771 -63.159 1.00 86.12 77 TYR A N 1
ATOM 582 C CA . TYR A 1 77 ? 39.413 5.806 -63.792 1.00 86.12 77 TYR A CA 1
ATOM 583 C C . TYR A 1 77 ? 38.959 7.193 -63.324 1.00 86.12 77 TYR A C 1
ATOM 585 O O . TYR A 1 77 ? 37.795 7.377 -62.975 1.00 86.12 77 TYR A O 1
ATOM 593 N N . VAL A 1 78 ? 39.860 8.174 -63.355 1.00 84.94 78 VAL A N 1
ATOM 594 C CA . VAL A 1 78 ? 39.526 9.601 -63.222 1.00 84.94 78 VAL A CA 1
ATOM 595 C C . VAL A 1 78 ? 39.628 10.252 -64.595 1.00 84.94 78 VAL A C 1
ATOM 597 O O . VAL A 1 78 ? 40.622 10.070 -65.302 1.00 84.94 78 VAL A O 1
ATOM 600 N N . TRP A 1 79 ? 38.594 11.000 -64.968 1.00 88.94 79 TRP A N 1
ATOM 601 C CA . TRP A 1 79 ? 38.514 11.771 -66.201 1.00 88.94 79 TRP A CA 1
ATOM 602 C C . TRP A 1 79 ? 38.716 13.255 -65.902 1.00 88.94 79 TRP A C 1
ATOM 604 O O . TRP A 1 79 ? 37.883 13.881 -65.248 1.00 88.94 79 TRP A O 1
ATOM 614 N N . ASP A 1 80 ? 39.807 13.836 -66.396 1.00 83.62 80 ASP A N 1
ATOM 615 C CA . ASP A 1 80 ? 40.135 15.257 -66.186 1.00 83.62 80 ASP A CA 1
ATOM 616 C C . ASP A 1 80 ? 39.550 16.190 -67.273 1.00 83.62 80 ASP A C 1
ATOM 618 O O . ASP A 1 80 ? 39.767 17.400 -67.241 1.00 83.62 80 ASP A O 1
ATOM 622 N N . GLY A 1 81 ? 38.789 15.640 -68.228 1.00 80.38 81 GLY A N 1
ATOM 623 C CA . GLY A 1 81 ? 38.280 16.354 -69.406 1.00 80.38 81 GLY A CA 1
ATOM 624 C C . GLY A 1 81 ? 39.115 16.158 -70.679 1.00 80.38 81 GLY A C 1
ATOM 625 O O . GLY A 1 81 ? 38.666 16.538 -71.760 1.00 80.38 81 GLY A O 1
ATOM 626 N N . ALA A 1 82 ? 40.300 15.551 -70.578 1.00 84.94 82 ALA A N 1
ATOM 627 C CA . ALA A 1 82 ? 41.186 15.262 -71.706 1.00 84.94 82 ALA A CA 1
ATOM 628 C C . ALA A 1 82 ? 41.825 13.863 -71.637 1.00 84.94 82 ALA A C 1
ATOM 630 O O . ALA A 1 82 ? 41.930 13.183 -72.660 1.00 84.94 82 ALA A O 1
ATOM 631 N N . ASN A 1 83 ? 42.222 13.421 -70.446 1.00 87.50 83 ASN A N 1
ATOM 632 C CA . ASN A 1 83 ? 42.889 12.158 -70.173 1.00 87.50 83 ASN A CA 1
ATOM 633 C C . ASN A 1 83 ? 42.064 11.308 -69.211 1.00 87.50 83 ASN A C 1
ATOM 635 O O . ASN A 1 83 ? 41.555 11.779 -68.191 1.00 87.50 83 ASN A O 1
ATOM 639 N N . LEU A 1 84 ? 41.987 10.016 -69.527 1.00 86.44 84 LEU A N 1
ATOM 640 C CA . LEU A 1 84 ? 41.424 9.012 -68.643 1.00 86.44 84 LEU A CA 1
ATOM 641 C C . LEU A 1 84 ? 42.574 8.310 -67.915 1.00 86.44 84 LEU A C 1
ATOM 643 O O . LEU A 1 84 ? 43.292 7.506 -68.505 1.00 86.44 84 LEU A O 1
ATOM 647 N N . THR A 1 85 ? 42.761 8.626 -66.636 1.00 87.44 85 THR A N 1
ATOM 648 C CA . THR A 1 85 ? 43.840 8.050 -65.824 1.00 87.44 85 THR A CA 1
ATOM 649 C C . THR A 1 85 ? 43.281 6.901 -65.006 1.00 87.44 85 THR A C 1
ATOM 651 O O . THR A 1 85 ? 42.329 7.096 -64.250 1.00 87.44 85 THR A O 1
ATOM 654 N N . LYS A 1 86 ? 43.841 5.694 -65.154 1.00 84.38 86 LYS A N 1
ATOM 655 C CA . LYS A 1 86 ? 43.414 4.551 -64.339 1.00 84.38 86 LYS A CA 1
ATOM 656 C C . LYS A 1 86 ? 43.707 4.876 -62.884 1.00 84.38 86 LYS A C 1
ATOM 658 O O . LYS A 1 86 ? 44.836 5.222 -62.545 1.00 84.38 86 LYS A O 1
ATOM 663 N N . VAL A 1 87 ? 42.686 4.781 -62.040 1.00 73.56 87 VAL A N 1
ATOM 664 C CA . VAL A 1 87 ? 42.898 4.782 -60.600 1.00 73.56 87 VAL A CA 1
ATOM 665 C C . VAL A 1 87 ? 43.625 3.482 -60.325 1.00 73.56 87 VAL A C 1
ATOM 667 O O . VAL A 1 87 ? 43.030 2.406 -60.414 1.00 73.56 87 VAL A O 1
ATOM 670 N N . GLU A 1 88 ? 44.922 3.569 -60.041 1.00 55.38 88 GLU A N 1
ATOM 671 C CA . GLU A 1 88 ? 45.584 2.478 -59.349 1.00 55.38 88 GLU A CA 1
ATOM 672 C C . GLU A 1 88 ? 44.869 2.359 -58.014 1.00 55.38 88 GLU A C 1
ATOM 674 O O . GLU A 1 88 ? 45.017 3.194 -57.121 1.00 55.38 88 GLU A O 1
ATOM 679 N N . THR A 1 89 ? 43.978 1.375 -57.924 1.00 45.75 89 THR A N 1
ATOM 680 C CA . THR A 1 89 ? 43.381 1.005 -56.657 1.00 45.75 89 THR A CA 1
ATOM 681 C C . THR A 1 89 ? 44.549 0.747 -55.727 1.00 45.75 89 THR A C 1
ATOM 683 O O . THR A 1 89 ? 45.335 -0.168 -55.978 1.00 45.75 89 THR A O 1
ATOM 686 N N . SER A 1 90 ? 44.664 1.548 -54.667 1.00 37.09 90 SER A N 1
ATOM 687 C CA . SER A 1 90 ? 45.333 1.118 -53.446 1.00 37.09 90 SER A CA 1
ATOM 688 C C . SER A 1 90 ? 44.980 -0.351 -53.255 1.00 37.09 90 SER A C 1
ATOM 690 O O . SER A 1 90 ? 43.783 -0.644 -53.226 1.00 37.09 90 SER A O 1
ATOM 692 N N . ASN A 1 91 ? 45.983 -1.238 -53.254 1.00 40.16 91 ASN A N 1
ATOM 693 C CA . ASN A 1 91 ? 45.822 -2.683 -53.098 1.00 40.16 91 ASN A CA 1
ATOM 694 C C . ASN A 1 91 ? 44.713 -2.950 -52.086 1.00 40.16 91 ASN A C 1
ATOM 696 O O . ASN A 1 91 ? 44.949 -2.807 -50.891 1.00 40.16 91 ASN A O 1
ATOM 700 N N . ASN A 1 92 ? 43.504 -3.255 -52.561 1.00 42.41 92 ASN A N 1
ATOM 701 C CA . ASN A 1 92 ? 42.429 -3.653 -51.679 1.00 42.41 92 ASN A CA 1
ATOM 702 C C . ASN A 1 92 ? 42.734 -5.124 -51.430 1.00 42.41 92 ASN A C 1
ATOM 704 O O . ASN A 1 92 ? 42.608 -5.916 -52.366 1.00 42.41 92 ASN A O 1
ATOM 708 N N . PRO A 1 93 ? 43.256 -5.495 -50.254 1.00 48.94 93 PRO A N 1
ATOM 709 C CA . PRO A 1 93 ? 43.858 -6.803 -50.059 1.00 48.94 93 PRO A CA 1
ATOM 710 C C . PRO A 1 93 ? 42.791 -7.888 -49.896 1.00 48.94 93 PRO A C 1
ATOM 712 O O . PRO A 1 93 ? 43.114 -8.947 -49.377 1.00 48.94 93 PRO A O 1
ATOM 715 N N . TYR A 1 94 ? 41.546 -7.623 -50.317 1.00 51.50 94 TYR A N 1
ATOM 716 C CA . TYR A 1 94 ? 40.381 -8.444 -50.046 1.00 51.50 94 TYR A CA 1
ATOM 717 C C . TYR A 1 94 ? 39.515 -8.687 -51.292 1.00 51.50 94 TYR A C 1
ATOM 719 O O . TYR A 1 94 ? 39.271 -7.777 -52.088 1.00 51.50 94 TYR A O 1
ATOM 727 N N . THR A 1 95 ? 39.005 -9.906 -51.433 1.00 53.91 95 THR A N 1
ATOM 728 C CA . THR A 1 95 ? 38.088 -10.365 -52.484 1.00 53.91 95 THR A CA 1
ATOM 729 C C . THR A 1 95 ? 36.730 -10.732 -51.882 1.00 53.91 95 THR A C 1
ATOM 731 O O . THR A 1 95 ? 36.662 -11.229 -50.764 1.00 53.91 95 THR A O 1
ATOM 734 N N . ILE A 1 96 ? 35.631 -10.486 -52.609 1.00 58.22 96 ILE A N 1
ATOM 735 C CA . ILE A 1 96 ? 34.269 -10.871 -52.191 1.00 58.22 96 ILE A CA 1
ATOM 736 C C . ILE A 1 96 ? 33.758 -11.978 -53.119 1.00 58.22 96 ILE A C 1
ATOM 738 O O . ILE A 1 96 ? 33.793 -11.818 -54.341 1.00 58.22 96 ILE A O 1
ATOM 742 N N . SER A 1 97 ? 33.279 -13.092 -52.563 1.00 72.56 97 SER A N 1
ATOM 743 C CA . SER A 1 97 ? 32.821 -14.267 -53.317 1.00 72.56 97 SER A CA 1
ATOM 744 C C . SER A 1 97 ? 31.656 -15.008 -52.634 1.00 72.56 97 SER A C 1
ATOM 746 O O . SER A 1 97 ? 31.122 -14.557 -51.623 1.00 72.56 97 SER A O 1
ATOM 748 N N . SER A 1 98 ? 31.209 -16.123 -53.223 1.00 65.81 98 SER A N 1
ATOM 749 C CA . SER A 1 98 ? 30.201 -17.033 -52.652 1.00 65.81 98 SER A CA 1
ATOM 750 C C . SER A 1 98 ? 30.480 -18.473 -53.095 1.00 65.81 98 SER A C 1
ATOM 752 O O . SER A 1 98 ? 31.087 -18.687 -54.149 1.00 65.81 98 SER A O 1
ATOM 754 N N . THR A 1 99 ? 30.026 -19.456 -52.318 1.00 76.50 99 THR A N 1
ATOM 755 C CA . THR A 1 99 ? 30.160 -20.895 -52.607 1.00 76.50 99 THR A CA 1
ATOM 756 C C . THR A 1 99 ? 28.786 -21.581 -52.511 1.00 76.50 99 THR A C 1
ATOM 758 O O . THR A 1 99 ? 27.779 -20.944 -52.176 1.00 76.50 99 THR A O 1
ATOM 761 N N . PRO A 1 100 ? 28.678 -22.881 -52.844 1.00 71.12 100 PRO A N 1
ATOM 762 C CA . PRO A 1 100 ? 27.451 -23.635 -52.594 1.00 71.12 100 PRO A CA 1
ATOM 763 C C . PRO A 1 100 ? 27.026 -23.628 -51.120 1.00 71.12 100 PRO A C 1
ATOM 765 O O . PRO A 1 100 ? 25.828 -23.601 -50.852 1.00 71.12 100 PRO A O 1
ATOM 768 N N . ASP A 1 101 ? 27.988 -23.579 -50.198 1.00 58.31 101 ASP A N 1
ATOM 769 C CA . ASP A 1 101 ? 27.739 -23.636 -48.755 1.00 58.31 101 ASP A CA 1
ATOM 770 C C . ASP A 1 101 ? 27.638 -22.236 -48.122 1.00 58.31 101 ASP A C 1
ATOM 772 O O . ASP A 1 101 ? 26.880 -22.045 -47.170 1.00 58.31 101 ASP A O 1
ATOM 776 N N . ASP A 1 102 ? 28.310 -21.230 -48.696 1.00 63.88 102 ASP A N 1
ATOM 777 C CA . ASP A 1 102 ? 28.351 -19.863 -48.172 1.00 63.88 102 ASP A CA 1
ATOM 778 C C . ASP A 1 102 ? 27.696 -18.848 -49.111 1.00 63.88 102 ASP A C 1
ATOM 780 O O . ASP A 1 102 ? 27.999 -18.738 -50.302 1.00 63.88 102 ASP A O 1
ATOM 784 N N . LEU A 1 103 ? 26.786 -18.062 -48.542 1.00 56.41 103 LEU A N 1
ATOM 785 C CA . LEU A 1 103 ? 26.074 -16.991 -49.225 1.00 56.41 103 LEU A CA 1
ATOM 786 C C . LEU A 1 103 ? 27.000 -15.810 -49.544 1.00 56.41 103 LEU A C 1
ATOM 788 O O . LEU A 1 103 ? 26.801 -15.137 -50.555 1.00 56.41 103 LEU A O 1
ATOM 792 N N . PHE A 1 104 ? 27.990 -15.568 -48.685 1.00 54.88 104 PHE A N 1
ATOM 793 C CA . PHE A 1 104 ? 28.870 -14.405 -48.737 1.00 54.88 104 PHE A CA 1
ATOM 794 C C . PHE A 1 104 ? 30.230 -14.747 -48.127 1.00 54.88 104 PHE A C 1
ATOM 796 O O . PHE A 1 104 ? 30.267 -15.300 -47.034 1.00 54.88 104 PHE A O 1
ATOM 803 N N . ILE A 1 105 ? 31.328 -14.424 -48.810 1.00 62.19 105 ILE A N 1
ATOM 804 C CA . ILE A 1 105 ? 32.711 -14.631 -48.356 1.00 62.19 105 ILE A CA 1
ATOM 805 C C . ILE A 1 105 ? 33.517 -13.364 -48.648 1.00 62.19 105 ILE A C 1
ATOM 807 O O . ILE A 1 105 ? 33.443 -12.839 -49.755 1.00 62.19 105 ILE A O 1
ATOM 811 N N . ILE A 1 106 ? 34.320 -12.917 -47.685 1.00 62.78 106 ILE A N 1
ATOM 812 C CA . ILE A 1 106 ? 35.406 -11.951 -47.839 1.00 62.78 106 ILE A CA 1
ATOM 813 C C . ILE A 1 106 ? 36.712 -12.706 -47.585 1.00 62.78 106 ILE A C 1
ATOM 815 O O . ILE A 1 106 ? 36.894 -13.242 -46.490 1.00 62.78 106 ILE A O 1
ATOM 819 N N . SER A 1 107 ? 37.612 -12.737 -48.564 1.00 62.06 107 SER A N 1
ATOM 820 C CA . SER A 1 107 ? 38.931 -13.368 -48.444 1.00 62.06 107 SER A CA 1
ATOM 821 C C . SER A 1 107 ? 40.053 -12.354 -48.605 1.00 62.06 107 SER A C 1
ATOM 823 O O . SER A 1 107 ? 39.815 -11.295 -49.168 1.00 62.06 107 SER A O 1
ATOM 825 N N . ASP A 1 108 ? 41.260 -12.644 -48.119 1.00 59.09 108 ASP A N 1
ATOM 826 C CA . ASP A 1 108 ? 42.446 -11.835 -48.418 1.00 59.09 108 ASP A CA 1
ATOM 827 C C . ASP A 1 108 ? 43.050 -12.147 -49.804 1.00 59.09 108 ASP A C 1
ATOM 829 O O . ASP A 1 108 ? 42.558 -12.989 -50.555 1.00 59.09 108 ASP A O 1
ATOM 833 N N . ALA A 1 109 ? 44.145 -11.471 -50.158 1.00 53.12 109 ALA A N 1
ATOM 834 C CA . ALA A 1 109 ? 44.869 -11.670 -51.415 1.00 53.12 109 ALA A CA 1
ATOM 835 C C . ALA A 1 109 ? 45.516 -13.067 -51.568 1.00 53.12 109 ALA A C 1
ATOM 837 O O . ALA A 1 109 ? 46.069 -13.362 -52.628 1.00 53.12 109 ALA A O 1
ATOM 838 N N . LEU A 1 110 ? 45.478 -13.906 -50.527 1.00 59.09 110 LEU A N 1
ATOM 839 C CA . LEU A 1 110 ? 45.933 -15.298 -50.516 1.00 59.09 110 LEU A CA 1
ATOM 840 C C . LEU A 1 110 ? 44.751 -16.289 -50.463 1.00 59.09 110 LEU A C 1
ATOM 842 O O . LEU A 1 110 ? 44.972 -17.476 -50.228 1.00 59.09 110 LEU A O 1
ATOM 846 N N . ASP A 1 111 ? 43.520 -15.811 -50.681 1.00 59.75 111 ASP A N 1
ATOM 847 C CA . ASP A 1 111 ? 42.259 -16.555 -50.585 1.00 59.75 111 ASP A CA 1
ATOM 848 C C . ASP A 1 111 ? 41.929 -17.092 -49.176 1.00 59.75 111 ASP A C 1
ATOM 850 O O . ASP A 1 111 ? 41.056 -17.952 -49.021 1.00 59.75 111 ASP A O 1
ATOM 854 N N . ASN A 1 112 ? 42.547 -16.557 -48.115 1.00 60.03 112 ASN A N 1
ATOM 855 C CA . ASN A 1 112 ? 42.142 -16.891 -46.749 1.00 60.03 112 ASN A CA 1
ATOM 856 C C . ASN A 1 112 ? 40.800 -16.233 -46.434 1.00 60.03 112 ASN A C 1
ATOM 858 O O . ASN A 1 112 ? 40.682 -15.014 -46.536 1.00 60.03 112 ASN A O 1
ATOM 862 N N . VAL A 1 113 ? 39.807 -17.010 -45.995 1.00 61.09 113 VAL A N 1
ATOM 863 C CA . VAL A 1 113 ? 38.494 -16.481 -45.597 1.00 61.09 113 VAL A CA 1
ATOM 864 C C . VAL A 1 113 ? 38.637 -15.654 -44.321 1.00 61.09 113 VAL A C 1
ATOM 866 O O . VAL A 1 113 ? 38.907 -16.181 -43.242 1.00 61.09 113 VAL A O 1
ATOM 869 N N . LEU A 1 114 ? 38.432 -14.348 -44.444 1.00 54.88 114 LEU A N 1
ATOM 870 C CA . LEU A 1 114 ? 38.425 -13.407 -43.327 1.00 54.88 114 LEU A CA 1
ATOM 871 C C . LEU A 1 114 ? 37.042 -13.297 -42.698 1.00 54.88 114 LEU A C 1
ATOM 873 O O . LEU A 1 114 ? 36.934 -13.077 -41.495 1.00 54.88 114 LEU A O 1
ATOM 877 N N . PHE A 1 115 ? 35.997 -13.462 -43.507 1.00 62.41 115 PHE A N 1
ATOM 878 C CA . PHE A 1 115 ? 34.609 -13.426 -43.070 1.00 62.41 115 PHE A CA 1
ATOM 879 C C . PHE A 1 115 ? 33.727 -14.212 -44.044 1.00 62.41 115 PHE A C 1
ATOM 881 O O . PHE A 1 115 ? 33.857 -14.046 -45.251 1.00 62.41 115 PHE A O 1
ATOM 888 N N . SER A 1 116 ? 32.804 -15.034 -43.559 1.00 64.69 116 SER A N 1
ATOM 889 C CA . SER A 1 116 ? 31.795 -15.689 -44.385 1.00 64.69 116 SER A CA 1
ATOM 890 C C . SER A 1 116 ? 30.468 -15.863 -43.658 1.00 64.69 116 SER A C 1
ATOM 892 O O . SER A 1 116 ? 30.435 -16.080 -42.448 1.00 64.69 116 SER A O 1
ATOM 894 N N . ILE A 1 117 ? 29.376 -15.840 -44.418 1.00 59.50 117 ILE A N 1
ATOM 895 C CA . ILE A 1 117 ? 28.029 -16.183 -43.957 1.00 59.50 117 ILE A CA 1
ATOM 896 C C . ILE A 1 117 ? 27.572 -17.424 -44.722 1.00 59.50 117 ILE A C 1
ATOM 898 O O . ILE A 1 117 ? 27.351 -17.368 -45.933 1.00 59.50 117 ILE A O 1
ATOM 902 N N . GLY A 1 118 ? 27.419 -18.528 -43.999 1.00 55.19 118 GLY A N 1
ATOM 903 C CA . GLY A 1 118 ? 26.844 -19.783 -44.462 1.00 55.19 118 GLY A CA 1
ATOM 904 C C . GLY A 1 118 ? 25.389 -19.614 -44.878 1.00 55.19 118 GLY A C 1
ATOM 905 O O . GLY A 1 118 ? 24.644 -18.819 -44.303 1.00 55.19 118 GLY A O 1
ATOM 906 N N . ARG A 1 119 ? 24.943 -20.381 -45.874 1.00 54.53 119 ARG A N 1
ATOM 907 C CA . ARG A 1 119 ? 23.521 -20.415 -46.271 1.00 54.53 119 ARG A CA 1
ATOM 908 C C . ARG A 1 119 ? 22.617 -21.036 -45.202 1.00 54.53 119 ARG A C 1
ATOM 910 O O . ARG A 1 119 ? 21.403 -20.874 -45.268 1.00 54.53 119 ARG A O 1
ATOM 917 N N . ASP A 1 120 ? 23.212 -21.721 -44.234 1.00 46.28 120 ASP A N 1
ATOM 918 C CA . ASP A 1 120 ? 22.594 -22.222 -43.006 1.00 46.28 120 ASP A CA 1
ATOM 919 C C . ASP A 1 120 ? 22.550 -21.174 -41.873 1.00 46.28 120 ASP A C 1
ATOM 921 O O . ASP A 1 120 ? 22.052 -21.470 -40.791 1.00 46.28 120 ASP A O 1
ATOM 925 N N . GLY A 1 121 ? 23.051 -19.956 -42.114 1.00 41.53 121 GLY A N 1
ATOM 926 C CA . GLY A 1 121 ? 23.119 -18.869 -41.134 1.00 41.53 121 GLY A CA 1
ATOM 927 C C . GLY A 1 121 ? 24.414 -18.823 -40.315 1.00 41.53 121 GLY A C 1
ATOM 928 O O . GLY A 1 121 ? 24.575 -17.924 -39.492 1.00 41.53 121 GLY A O 1
ATOM 929 N N . THR A 1 122 ? 25.358 -19.744 -40.533 1.00 44.09 122 THR A N 1
ATOM 930 C CA . THR A 1 122 ? 26.620 -19.794 -39.778 1.00 44.09 122 THR A CA 1
ATOM 931 C C . THR A 1 122 ? 27.553 -18.637 -40.155 1.00 44.09 122 THR A C 1
ATOM 933 O O . THR A 1 122 ? 27.959 -18.530 -41.308 1.00 44.09 122 THR A O 1
ATOM 936 N N . VAL A 1 123 ? 27.982 -17.808 -39.199 1.00 52.12 123 VAL A N 1
ATOM 937 C CA . VAL A 1 123 ? 29.008 -16.769 -39.432 1.00 52.12 123 VAL A CA 1
ATOM 938 C C . VAL A 1 123 ? 30.394 -17.317 -39.085 1.00 52.12 123 VAL A C 1
ATOM 940 O O . VAL A 1 123 ? 30.588 -17.874 -38.005 1.00 52.12 123 VAL A O 1
ATOM 943 N N . ARG A 1 124 ? 31.370 -17.166 -39.985 1.00 55.03 124 ARG A N 1
ATOM 944 C CA . ARG A 1 124 ? 32.773 -17.578 -39.782 1.00 55.03 124 ARG A CA 1
ATOM 945 C C . ARG A 1 124 ? 33.689 -16.395 -40.083 1.00 55.03 124 ARG A C 1
ATOM 947 O O . ARG A 1 124 ? 33.383 -15.613 -40.972 1.00 55.03 124 ARG A O 1
ATOM 954 N N . GLY A 1 125 ? 34.802 -16.240 -39.376 1.00 55.22 125 GLY A N 1
ATOM 955 C CA . GLY A 1 125 ? 35.768 -15.184 -39.680 1.00 55.22 125 GLY A CA 1
ATOM 956 C C . GLY A 1 125 ? 37.012 -15.225 -38.801 1.00 55.22 125 GLY A C 1
ATOM 957 O O . GLY A 1 125 ? 36.992 -15.811 -37.718 1.00 55.22 125 GLY A O 1
ATOM 958 N N . SER A 1 126 ? 38.090 -14.601 -39.277 1.00 48.22 126 SER A N 1
ATOM 959 C CA . SER A 1 126 ? 39.304 -14.345 -38.494 1.00 48.22 126 SER A CA 1
ATOM 960 C C . SER A 1 126 ? 39.122 -13.035 -37.739 1.00 48.22 126 SER A C 1
ATOM 962 O O . SER A 1 126 ? 39.458 -11.960 -38.232 1.00 48.22 126 SER A O 1
ATOM 964 N N . PHE A 1 127 ? 38.544 -13.120 -36.546 1.00 47.97 127 PHE A N 1
ATOM 965 C CA . PHE A 1 127 ? 38.453 -11.985 -35.636 1.00 47.97 127 PHE A CA 1
ATOM 966 C C . PHE A 1 127 ? 39.823 -11.799 -34.981 1.00 47.97 127 PHE A C 1
ATOM 968 O O . PHE A 1 127 ? 40.280 -12.670 -34.241 1.00 47.97 127 PHE A O 1
ATOM 975 N N . ASP A 1 128 ? 40.509 -10.699 -35.288 1.00 39.78 128 ASP A N 1
ATOM 976 C CA . ASP A 1 128 ? 41.755 -10.358 -34.609 1.00 39.78 128 ASP A CA 1
ATOM 977 C C . ASP A 1 128 ? 41.453 -10.009 -33.142 1.00 39.78 128 ASP A C 1
ATOM 979 O O . ASP A 1 128 ? 40.908 -8.952 -32.826 1.00 39.78 128 ASP A O 1
ATOM 983 N N . LEU A 1 129 ? 41.769 -10.943 -32.244 1.00 45.47 129 LEU A N 1
ATOM 984 C CA . LEU A 1 129 ? 41.590 -10.822 -30.796 1.00 45.47 129 LEU A CA 1
ATOM 985 C C . LEU A 1 129 ? 42.838 -10.239 -30.105 1.00 45.47 129 LEU A C 1
ATOM 987 O O . LEU A 1 129 ? 42.916 -10.265 -28.881 1.00 45.47 129 LEU A O 1
ATOM 991 N N . SER A 1 130 ? 43.818 -9.712 -30.849 1.00 35.06 130 SER A N 1
ATOM 992 C CA . SER A 1 130 ? 45.169 -9.386 -30.352 1.00 35.06 130 SER A CA 1
ATOM 993 C C . SER A 1 130 ? 45.275 -8.318 -29.252 1.00 35.06 130 SER A C 1
ATOM 995 O O . SER A 1 130 ? 46.353 -8.165 -28.682 1.00 35.06 130 SER A O 1
ATOM 997 N N . ASN A 1 131 ? 44.187 -7.625 -28.896 1.00 34.72 131 ASN A N 1
ATOM 998 C CA . ASN A 1 131 ? 44.133 -6.710 -27.742 1.00 34.72 131 ASN A CA 1
ATOM 999 C C . ASN A 1 131 ? 43.165 -7.149 -26.632 1.00 34.72 131 ASN A C 1
ATOM 1001 O O . ASN A 1 131 ? 42.910 -6.383 -25.702 1.00 34.72 131 ASN A O 1
ATOM 1005 N N . ILE A 1 132 ? 42.637 -8.371 -26.698 1.00 34.56 132 ILE A N 1
ATOM 1006 C CA . ILE A 1 132 ? 41.968 -8.996 -25.563 1.00 34.56 132 ILE A CA 1
ATOM 1007 C C . ILE A 1 132 ? 42.867 -10.136 -25.104 1.00 34.56 132 ILE A C 1
ATOM 1009 O O . ILE A 1 132 ? 43.121 -11.080 -25.847 1.00 34.56 132 ILE A O 1
ATOM 1013 N N . ASP A 1 133 ? 43.345 -10.045 -23.868 1.00 35.06 133 ASP A N 1
ATOM 1014 C CA . ASP A 1 133 ? 44.046 -11.132 -23.188 1.00 35.06 133 ASP A CA 1
ATOM 1015 C C . ASP A 1 133 ? 43.015 -12.238 -22.867 1.00 35.06 133 ASP A C 1
ATOM 1017 O O . ASP A 1 133 ? 42.529 -12.389 -21.746 1.00 35.06 133 ASP A O 1
ATOM 1021 N N . LEU A 1 134 ? 42.563 -12.952 -23.904 1.00 35.62 134 LEU A N 1
ATOM 1022 C CA . LEU A 1 134 ? 41.614 -14.054 -23.797 1.00 35.62 134 LEU A CA 1
ATOM 1023 C C . LEU A 1 134 ? 42.380 -15.328 -23.460 1.00 35.62 134 LEU A C 1
ATOM 1025 O O . LEU A 1 134 ? 42.743 -16.114 -24.333 1.00 35.62 134 LEU A O 1
ATOM 1029 N N . ASN A 1 135 ? 42.558 -15.573 -22.166 1.00 36.16 135 ASN A N 1
ATOM 1030 C CA . ASN A 1 135 ? 42.709 -16.939 -21.678 1.00 36.16 135 ASN A CA 1
ATOM 1031 C C . ASN A 1 135 ? 41.358 -17.655 -21.848 1.00 36.16 135 ASN A C 1
ATOM 1033 O O . ASN A 1 135 ? 40.524 -17.650 -20.944 1.00 36.16 135 ASN A O 1
ATOM 1037 N N . ILE A 1 136 ? 41.122 -18.223 -23.036 1.00 39.69 136 ILE A N 1
ATOM 1038 C CA . ILE A 1 136 ? 39.951 -19.061 -23.325 1.00 39.69 136 ILE A CA 1
ATOM 1039 C C . ILE A 1 136 ? 40.154 -20.407 -22.622 1.00 39.69 136 ILE A C 1
ATOM 1041 O O . ILE A 1 136 ? 40.718 -21.344 -23.189 1.00 39.69 136 ILE A O 1
ATOM 1045 N N . GLU A 1 137 ? 39.701 -20.518 -21.375 1.00 40.09 137 GLU A N 1
ATOM 1046 C CA . GLU A 1 137 ? 39.601 -21.803 -20.689 1.00 40.09 137 GLU A CA 1
ATOM 1047 C C . GLU A 1 137 ? 38.187 -22.368 -20.860 1.00 40.09 137 GLU A C 1
ATOM 1049 O O . GLU A 1 137 ? 37.243 -21.994 -20.172 1.00 40.09 137 GLU A O 1
ATOM 1054 N N . SER A 1 138 ? 38.080 -23.332 -21.775 1.00 43.72 138 SER A N 1
ATOM 1055 C CA . SER A 1 138 ? 36.957 -24.255 -21.991 1.00 43.72 138 SER A CA 1
ATOM 1056 C C . SER A 1 138 ? 35.757 -23.760 -22.817 1.00 43.72 138 SER A C 1
ATOM 1058 O O . SER A 1 138 ? 34.949 -22.934 -22.410 1.00 43.72 138 SER A O 1
ATOM 1060 N N . THR A 1 139 ? 35.567 -24.406 -23.970 1.00 41.94 139 THR A N 1
ATOM 1061 C CA . THR A 1 139 ? 34.239 -24.654 -24.537 1.00 41.94 139 THR A CA 1
ATOM 1062 C C . THR A 1 139 ? 33.610 -25.782 -23.723 1.00 41.94 139 THR A C 1
ATOM 1064 O O . THR A 1 139 ? 34.097 -26.914 -23.770 1.00 41.94 139 THR A O 1
ATOM 1067 N N . SER A 1 140 ? 32.562 -25.503 -22.957 1.00 44.31 140 SER A N 1
ATOM 1068 C CA . SER A 1 140 ? 31.745 -26.557 -22.348 1.00 44.31 140 SER A CA 1
ATOM 1069 C C . SER A 1 140 ? 30.378 -26.591 -23.026 1.00 44.31 140 SER A C 1
ATOM 1071 O O . SER A 1 140 ? 29.817 -25.547 -23.351 1.00 44.31 140 SER A O 1
ATOM 1073 N N . GLU A 1 141 ? 29.846 -27.792 -23.261 1.00 46.28 141 GLU A N 1
ATOM 1074 C CA . GLU A 1 141 ? 28.412 -27.968 -23.501 1.00 46.28 141 GLU A CA 1
ATOM 1075 C C . GLU A 1 141 ? 27.693 -27.545 -22.214 1.00 46.28 141 GLU A C 1
ATOM 1077 O O . GLU A 1 141 ? 27.613 -28.299 -21.240 1.00 46.28 141 GLU A O 1
ATOM 1082 N N . VAL A 1 142 ? 27.244 -26.291 -22.163 1.00 48.78 142 VAL A N 1
ATOM 1083 C CA . VAL A 1 142 ? 26.546 -25.745 -20.999 1.00 48.78 142 VAL A CA 1
ATOM 1084 C C . VAL A 1 142 ? 25.085 -26.160 -21.118 1.00 48.78 142 VAL A C 1
ATOM 1086 O O . VAL A 1 142 ? 24.301 -25.498 -21.787 1.00 48.78 142 VAL A O 1
ATOM 1089 N N . GLY A 1 143 ? 24.727 -27.299 -20.520 1.00 52.69 143 GLY A N 1
ATOM 1090 C CA . GLY A 1 143 ? 23.375 -27.859 -20.603 1.00 52.69 143 GLY A CA 1
ATOM 1091 C C . GLY A 1 143 ? 22.250 -26.827 -20.408 1.00 52.69 143 GLY A C 1
ATOM 1092 O O . GLY A 1 143 ? 22.338 -25.929 -19.571 1.00 52.69 143 GLY A O 1
ATOM 1093 N N . GLY A 1 144 ? 21.175 -26.982 -21.186 1.00 64.19 144 GLY A N 1
ATOM 1094 C CA . GLY A 1 144 ? 20.085 -26.015 -21.324 1.00 64.19 144 GLY A CA 1
ATOM 1095 C C . GLY A 1 144 ? 19.781 -25.764 -22.803 1.00 64.19 144 GLY A C 1
ATOM 1096 O O . GLY A 1 144 ? 19.994 -26.648 -23.628 1.00 64.19 144 GLY A O 1
ATOM 1097 N N . ASP A 1 145 ? 19.299 -24.563 -23.136 1.00 61.56 145 ASP A N 1
ATOM 1098 C CA . ASP A 1 145 ? 19.104 -24.127 -24.529 1.00 61.56 145 ASP A CA 1
ATOM 1099 C C . ASP A 1 145 ? 20.408 -23.617 -25.180 1.00 61.56 145 ASP A C 1
ATOM 1101 O O . ASP A 1 145 ? 20.410 -23.338 -26.369 1.00 61.56 145 ASP A O 1
ATOM 1105 N N . THR A 1 146 ? 21.518 -23.501 -24.443 1.00 53.75 146 THR A N 1
ATOM 1106 C CA . THR A 1 146 ? 22.815 -23.011 -24.946 1.00 53.75 146 THR A CA 1
ATOM 1107 C C . THR A 1 146 ? 23.674 -24.163 -25.476 1.00 53.75 146 THR A C 1
ATOM 1109 O O . THR A 1 146 ? 23.961 -25.112 -24.758 1.00 53.75 146 THR A O 1
ATOM 1112 N N . VAL A 1 147 ? 24.112 -24.073 -26.732 1.00 51.34 147 VAL A N 1
ATOM 1113 C CA . VAL A 1 147 ? 24.954 -25.073 -27.414 1.00 51.34 147 VAL A CA 1
ATOM 1114 C C . VAL A 1 147 ? 26.435 -24.705 -27.349 1.00 51.34 147 VAL A C 1
ATOM 1116 O O . VAL A 1 147 ? 27.283 -25.584 -27.230 1.00 51.34 147 VAL A O 1
ATOM 1119 N N . LEU A 1 148 ? 26.759 -23.412 -27.398 1.00 50.78 148 LEU A N 1
ATOM 1120 C CA . LEU A 1 148 ? 28.131 -22.916 -27.289 1.00 50.78 148 LEU A CA 1
ATOM 1121 C C . LEU A 1 148 ? 28.142 -21.639 -26.451 1.00 50.78 148 LEU A C 1
ATOM 1123 O O . LEU A 1 148 ? 27.289 -20.777 -26.639 1.00 50.78 148 LEU A O 1
ATOM 1127 N N . ALA A 1 149 ? 29.108 -21.496 -25.552 1.00 54.16 149 ALA A N 1
ATOM 1128 C CA . ALA A 1 149 ? 29.339 -20.263 -24.810 1.00 54.16 149 ALA A CA 1
ATOM 1129 C C . ALA A 1 149 ? 30.816 -19.875 -24.907 1.00 54.16 149 ALA A C 1
ATOM 1131 O O . ALA A 1 149 ? 31.698 -20.732 -24.840 1.00 54.16 149 ALA A O 1
ATOM 1132 N N . VAL A 1 150 ? 31.068 -18.581 -25.073 1.00 56.19 150 VAL A N 1
ATOM 1133 C CA . VAL A 1 150 ? 32.394 -17.966 -25.004 1.00 56.19 150 VAL A CA 1
ATOM 1134 C C . VAL A 1 150 ? 32.424 -17.140 -23.731 1.00 56.19 150 VAL A C 1
ATOM 1136 O O . VAL A 1 150 ? 31.584 -16.255 -23.578 1.00 56.19 150 VAL A O 1
ATOM 1139 N N . SER A 1 151 ? 33.373 -17.414 -22.838 1.00 51.25 151 SER A N 1
ATOM 1140 C CA . SER A 1 151 ? 33.490 -16.739 -21.542 1.00 51.25 151 SER A CA 1
ATOM 1141 C C . SER A 1 151 ? 34.887 -16.164 -21.319 1.00 51.25 151 SER A C 1
ATOM 1143 O O . SER A 1 151 ? 35.852 -16.614 -21.938 1.00 51.25 151 SER A O 1
ATOM 1145 N N . ASP A 1 152 ? 34.995 -15.172 -20.435 1.00 47.41 152 ASP A N 1
ATOM 1146 C CA . ASP A 1 152 ? 36.282 -14.673 -19.946 1.00 47.41 152 ASP A CA 1
ATOM 1147 C C . ASP A 1 152 ? 36.900 -15.588 -18.868 1.00 47.41 152 ASP A C 1
ATOM 1149 O O . ASP A 1 152 ? 36.284 -16.547 -18.395 1.00 47.41 152 ASP A O 1
ATOM 1153 N N . ASN A 1 153 ? 38.128 -15.266 -18.452 1.00 43.72 153 ASN A N 1
ATOM 1154 C CA . ASN A 1 153 ? 38.896 -16.012 -17.446 1.00 43.72 153 ASN A CA 1
ATOM 1155 C C . ASN A 1 153 ? 38.305 -15.962 -16.021 1.00 43.72 153 ASN A C 1
ATOM 1157 O O . ASN A 1 153 ? 38.798 -16.649 -15.128 1.00 43.72 153 ASN A O 1
ATOM 1161 N N . THR A 1 154 ? 37.262 -15.162 -15.800 1.00 43.16 154 THR A N 1
ATOM 1162 C CA . THR A 1 154 ? 36.498 -15.110 -14.548 1.00 43.16 154 THR A CA 1
ATOM 1163 C C . THR A 1 154 ? 35.154 -15.837 -14.648 1.00 43.16 154 THR A C 1
ATOM 1165 O O . THR A 1 154 ? 34.440 -15.938 -13.651 1.00 43.16 154 THR A O 1
ATOM 1168 N N . GLY A 1 155 ? 34.826 -16.391 -15.821 1.00 51.31 155 GLY A N 1
ATOM 1169 C CA . GLY A 1 155 ? 33.596 -17.133 -16.084 1.00 51.31 155 GLY A CA 1
ATOM 1170 C C . GLY A 1 155 ? 32.428 -16.277 -16.579 1.00 51.31 155 GLY A C 1
ATOM 1171 O O . GLY A 1 155 ? 31.316 -16.797 -16.680 1.00 51.31 155 GLY A O 1
ATOM 1172 N N . ASN A 1 156 ? 32.635 -14.996 -16.912 1.00 52.53 156 ASN A N 1
ATOM 1173 C CA . ASN A 1 156 ? 31.567 -14.172 -17.482 1.00 52.53 156 ASN A CA 1
ATOM 1174 C C . ASN A 1 156 ? 31.346 -14.543 -18.946 1.00 52.53 156 ASN A C 1
ATOM 1176 O O . ASN A 1 156 ? 32.283 -14.532 -19.741 1.00 52.53 156 ASN A O 1
ATOM 1180 N N . MET A 1 157 ? 30.097 -14.813 -19.318 1.00 60.81 157 MET A N 1
ATOM 1181 C CA . MET A 1 157 ? 29.722 -15.121 -20.696 1.00 60.81 157 MET A CA 1
ATOM 1182 C C . MET A 1 157 ? 29.789 -13.853 -21.558 1.00 60.81 157 MET A C 1
ATOM 1184 O O . MET A 1 157 ? 29.182 -12.842 -21.223 1.00 60.81 157 MET A O 1
ATOM 1188 N N . LEU A 1 158 ? 30.523 -13.908 -22.664 1.00 48.94 158 LEU A N 1
ATOM 1189 C CA . LEU A 1 158 ? 30.722 -12.824 -23.631 1.00 48.94 158 LEU A CA 1
ATOM 1190 C C . LEU A 1 158 ? 29.839 -13.009 -24.870 1.00 48.94 158 LEU A C 1
ATOM 1192 O O . LEU A 1 158 ? 29.307 -12.041 -25.417 1.00 48.94 158 LEU A O 1
ATOM 1196 N N . ALA A 1 159 ? 29.650 -14.264 -25.280 1.00 56.31 159 ALA A N 1
ATOM 1197 C CA . ALA A 1 159 ? 28.712 -14.640 -26.325 1.00 56.31 159 ALA A CA 1
ATOM 1198 C C . ALA A 1 159 ? 28.165 -16.054 -26.101 1.00 56.31 159 ALA A C 1
ATOM 1200 O O . ALA A 1 159 ? 28.829 -16.890 -25.483 1.00 56.31 159 ALA A O 1
ATOM 1201 N N . SER A 1 160 ? 26.979 -16.346 -26.629 1.00 64.12 160 SER A N 1
ATOM 1202 C CA . SER A 1 160 ? 26.438 -17.703 -26.659 1.00 64.12 160 SER A CA 1
ATOM 1203 C C . SER A 1 160 ? 25.653 -18.005 -27.929 1.00 64.12 160 SER A C 1
ATOM 1205 O O . SER A 1 160 ? 25.048 -17.123 -28.524 1.00 64.12 160 SER A O 1
ATOM 1207 N N . LEU A 1 161 ? 25.670 -19.270 -28.334 1.00 50.94 161 LEU A N 1
ATOM 1208 C CA . LEU A 1 161 ? 24.860 -19.841 -29.400 1.00 50.94 161 LEU A CA 1
ATOM 1209 C C . LEU A 1 161 ? 23.844 -20.776 -28.763 1.00 50.94 161 LEU A C 1
ATOM 1211 O O . LEU A 1 161 ? 24.232 -21.648 -27.983 1.00 50.94 161 LEU A O 1
ATOM 1215 N N . ASN A 1 162 ? 22.568 -20.630 -29.096 1.00 58.56 162 ASN A N 1
ATOM 1216 C CA . ASN A 1 162 ? 21.532 -21.524 -28.590 1.00 58.56 162 ASN A CA 1
ATOM 1217 C C . ASN A 1 162 ? 21.207 -22.689 -29.548 1.00 58.56 162 ASN A C 1
ATOM 1219 O O . ASN A 1 162 ? 21.700 -22.770 -30.673 1.00 58.56 162 ASN A O 1
ATOM 1223 N N . SER A 1 163 ? 20.340 -23.593 -29.092 1.00 50.56 163 SER A N 1
ATOM 1224 C CA . SER A 1 163 ? 19.865 -24.795 -29.792 1.00 50.56 163 SER A CA 1
ATOM 1225 C C . SER A 1 163 ? 19.098 -24.496 -31.083 1.00 50.56 163 SER A C 1
ATOM 1227 O O . SER A 1 163 ? 18.896 -25.390 -31.905 1.00 50.56 163 SER A O 1
ATOM 1229 N N . LYS A 1 164 ? 18.703 -23.234 -31.281 1.00 48.03 164 LYS A N 1
ATOM 1230 C CA . LYS A 1 164 ? 17.989 -22.722 -32.453 1.00 48.03 164 LYS A CA 1
ATOM 1231 C C . LYS A 1 164 ? 18.906 -21.993 -33.439 1.00 48.03 164 LYS A C 1
ATOM 1233 O O . LYS A 1 164 ? 18.419 -21.526 -34.463 1.00 48.03 164 LYS A O 1
ATOM 1238 N N . GLY A 1 165 ? 20.208 -21.910 -33.156 1.00 47.25 165 GLY A N 1
ATOM 1239 C CA . GLY A 1 165 ? 21.180 -21.215 -34.001 1.00 47.25 165 GLY A CA 1
ATOM 1240 C C . GLY A 1 165 ? 21.255 -19.702 -33.763 1.00 47.25 165 GLY A C 1
ATOM 1241 O O . GLY A 1 165 ? 21.866 -18.991 -34.557 1.00 47.25 165 GLY A O 1
ATOM 1242 N N . GLU A 1 166 ? 20.646 -19.195 -32.690 1.00 49.66 166 GLU A N 1
ATOM 1243 C CA . GLU A 1 166 ? 20.628 -17.767 -32.364 1.00 49.66 166 GLU A CA 1
ATOM 1244 C C . GLU A 1 166 ? 21.866 -17.393 -31.539 1.00 49.66 166 GLU A C 1
ATOM 1246 O O . GLU A 1 166 ? 22.190 -18.058 -30.549 1.00 49.66 166 GLU A O 1
ATOM 1251 N N . TRP A 1 167 ? 22.541 -16.314 -31.945 1.00 56.44 167 TRP A N 1
ATOM 1252 C CA . TRP A 1 167 ? 23.698 -15.760 -31.245 1.00 56.44 167 TRP A CA 1
ATOM 1253 C C . TRP A 1 167 ? 23.289 -14.639 -30.289 1.00 56.44 167 TRP A C 1
ATOM 1255 O O . TRP A 1 167 ? 22.613 -13.687 -30.678 1.00 56.44 167 TRP A O 1
ATOM 1265 N N . TYR A 1 168 ? 23.770 -14.718 -29.055 1.00 51.75 168 TYR A N 1
ATOM 1266 C CA . TYR A 1 168 ? 23.649 -13.685 -28.037 1.00 51.75 168 TYR A CA 1
ATOM 1267 C C . TYR A 1 168 ? 25.023 -13.094 -27.772 1.00 51.75 168 TYR A C 1
ATOM 1269 O O . TYR A 1 168 ? 25.967 -13.826 -27.493 1.00 51.75 168 TYR A O 1
ATOM 1277 N N . PHE A 1 169 ? 25.125 -11.770 -27.815 1.00 57.06 169 PHE A N 1
ATOM 1278 C CA . PHE A 1 169 ? 26.334 -11.025 -27.473 1.00 57.06 169 PHE A CA 1
ATOM 1279 C C . PHE A 1 169 ? 26.028 -10.143 -26.268 1.00 57.06 169 PHE A C 1
ATOM 1281 O O . PHE A 1 169 ? 24.986 -9.488 -26.239 1.00 57.06 169 PHE A O 1
ATOM 1288 N N . THR A 1 170 ? 26.916 -10.093 -25.275 1.00 47.88 170 THR A N 1
ATOM 1289 C CA . THR A 1 170 ? 26.688 -9.236 -24.097 1.00 47.88 170 THR A CA 1
ATOM 1290 C C . THR A 1 170 ? 26.848 -7.750 -24.391 1.00 47.88 170 THR A C 1
ATOM 1292 O O . THR A 1 170 ? 26.288 -6.923 -23.671 1.00 47.88 170 THR A O 1
ATOM 1295 N N . LYS A 1 171 ? 27.573 -7.395 -25.458 1.00 45.06 171 LYS A N 1
ATOM 1296 C CA . LYS A 1 171 ? 27.669 -6.025 -25.961 1.00 45.06 171 LYS A CA 1
ATOM 1297 C C . LYS A 1 171 ? 28.015 -6.014 -27.448 1.00 45.06 171 LYS A C 1
ATOM 1299 O O . LYS A 1 171 ? 28.946 -6.694 -27.868 1.00 45.06 171 LYS A O 1
ATOM 1304 N N . ILE A 1 172 ? 27.308 -5.187 -28.214 1.00 45.84 172 ILE A N 1
ATOM 1305 C CA . ILE A 1 172 ? 27.646 -4.842 -29.599 1.00 45.84 172 ILE A CA 1
ATOM 1306 C C . ILE A 1 172 ? 27.832 -3.325 -29.645 1.00 45.84 172 ILE A C 1
ATOM 1308 O O . ILE A 1 172 ? 26.990 -2.586 -29.140 1.00 45.84 172 ILE A O 1
ATOM 1312 N N . ILE A 1 173 ? 28.948 -2.864 -30.208 1.00 40.00 173 ILE A N 1
ATOM 1313 C CA . ILE A 1 173 ? 29.175 -1.448 -30.516 1.00 40.00 173 ILE A CA 1
ATOM 1314 C C . ILE A 1 173 ? 29.199 -1.347 -32.037 1.00 40.00 173 ILE A C 1
ATOM 1316 O O . ILE A 1 173 ? 30.065 -1.944 -32.673 1.00 40.00 173 ILE A O 1
ATOM 1320 N N . ALA A 1 174 ? 28.233 -0.635 -32.603 1.00 43.28 174 ALA A N 1
ATOM 1321 C CA . ALA A 1 174 ? 28.127 -0.387 -34.032 1.00 43.28 174 ALA A CA 1
ATOM 1322 C C . ALA A 1 174 ? 27.659 1.054 -34.251 1.00 43.28 174 ALA A C 1
ATOM 1324 O O . ALA A 1 174 ? 26.845 1.552 -33.474 1.00 43.28 174 ALA A O 1
ATOM 1325 N N . ASP A 1 175 ? 28.169 1.694 -35.303 1.00 30.97 175 ASP A N 1
ATOM 1326 C CA . ASP A 1 175 ? 27.765 3.055 -35.677 1.00 30.97 175 ASP A CA 1
ATOM 1327 C C . ASP A 1 175 ? 26.321 3.090 -36.215 1.00 30.97 175 ASP A C 1
ATOM 1329 O O . ASP A 1 175 ? 25.615 4.076 -36.031 1.00 30.97 175 ASP A O 1
ATOM 1333 N N . GLU A 1 176 ? 25.855 1.992 -36.825 1.00 34.50 176 GLU A N 1
ATOM 1334 C CA . GLU A 1 176 ? 24.467 1.783 -37.244 1.00 34.50 176 GLU A CA 1
ATOM 1335 C C . GLU A 1 176 ? 24.159 0.275 -37.322 1.00 34.50 176 GLU A C 1
ATOM 1337 O O . GLU A 1 176 ? 25.001 -0.521 -37.745 1.00 34.50 176 GLU A O 1
ATOM 1342 N N . VAL A 1 177 ? 22.946 -0.129 -36.928 1.00 40.25 177 VAL A N 1
ATOM 1343 C CA . VAL A 1 177 ? 22.427 -1.496 -37.103 1.00 40.25 177 VAL A CA 1
ATOM 1344 C C . VAL A 1 177 ? 21.163 -1.421 -37.953 1.00 40.25 177 VAL A C 1
ATOM 1346 O O . VAL A 1 177 ? 20.105 -1.031 -37.468 1.00 40.25 177 VAL A O 1
ATOM 1349 N N . VAL A 1 178 ? 21.258 -1.811 -39.225 1.00 36.16 178 VAL A N 1
ATOM 1350 C CA . VAL A 1 178 ? 20.112 -1.850 -40.145 1.00 36.16 178 VAL A CA 1
ATOM 1351 C C . VAL A 1 178 ? 19.606 -3.285 -40.248 1.00 36.16 178 VAL A C 1
ATOM 1353 O O . VAL A 1 178 ? 20.319 -4.167 -40.731 1.00 36.16 178 VAL A O 1
ATOM 1356 N N . THR A 1 179 ? 18.371 -3.541 -39.812 1.00 41.50 179 THR A N 1
ATOM 1357 C CA . THR A 1 179 ? 17.719 -4.840 -40.035 1.00 41.50 179 THR A CA 1
ATOM 1358 C C . THR A 1 179 ? 16.940 -4.815 -41.361 1.00 41.50 179 THR A C 1
ATOM 1360 O O . THR A 1 179 ? 16.231 -3.849 -41.639 1.00 41.50 179 THR A O 1
ATOM 1363 N N . PRO A 1 180 ? 17.046 -5.846 -42.226 1.00 29.56 180 PRO A N 1
ATOM 1364 C CA . PRO A 1 180 ? 16.468 -5.806 -43.572 1.00 29.56 180 PRO A CA 1
ATOM 1365 C C . PRO A 1 180 ? 14.974 -6.168 -43.639 1.00 29.56 180 PRO A C 1
ATOM 1367 O O . PRO A 1 180 ? 14.426 -6.307 -44.732 1.00 29.56 180 PRO A O 1
ATOM 1370 N N . PHE A 1 181 ? 14.289 -6.298 -42.503 1.00 34.94 181 PHE A N 1
ATOM 1371 C CA . PHE A 1 181 ? 12.845 -6.512 -42.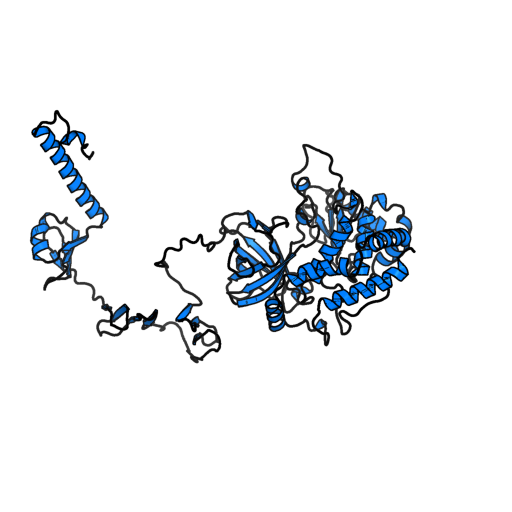458 1.00 34.94 181 PHE A CA 1
ATOM 1372 C C . PHE A 1 181 ? 12.199 -5.382 -41.672 1.00 34.94 181 PHE A C 1
ATOM 1374 O O . PHE A 1 181 ? 12.326 -5.317 -40.454 1.00 3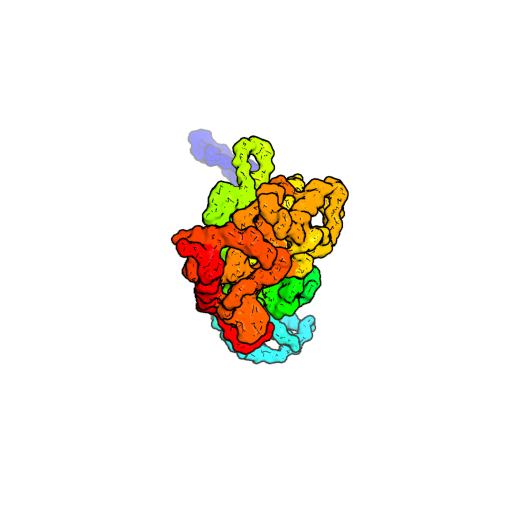4.94 181 PHE A O 1
ATOM 1381 N N . GLY A 1 182 ? 11.492 -4.501 -42.380 1.00 36.16 182 GLY A N 1
ATOM 1382 C CA . GLY A 1 182 ? 10.635 -3.509 -41.751 1.00 36.16 182 GLY A CA 1
ATOM 1383 C C . GLY A 1 182 ? 9.618 -4.204 -40.852 1.00 36.16 182 GLY A C 1
ATOM 1384 O O . GLY A 1 182 ? 8.707 -4.878 -41.332 1.00 36.16 182 GLY A O 1
ATOM 1385 N N . SER A 1 183 ? 9.769 -4.038 -39.544 1.00 32.22 183 SER A N 1
ATOM 1386 C CA . SER A 1 183 ? 8.719 -4.342 -38.589 1.00 32.22 183 SER A CA 1
ATOM 1387 C C . SER A 1 183 ? 7.713 -3.198 -38.621 1.00 32.22 183 SER A C 1
ATOM 1389 O O . SER A 1 183 ? 7.855 -2.201 -37.921 1.00 32.22 183 SER A O 1
ATOM 1391 N N . SER A 1 184 ? 6.647 -3.357 -39.403 1.00 33.31 184 SER A N 1
ATOM 1392 C CA . SER A 1 184 ? 5.356 -2.772 -39.041 1.00 33.31 184 SER A CA 1
ATOM 1393 C C . SER A 1 184 ? 4.736 -3.623 -37.927 1.00 33.31 184 SER A C 1
ATOM 1395 O O . SER A 1 184 ? 3.764 -4.349 -38.121 1.00 33.31 184 SER A O 1
ATOM 1397 N N . SER A 1 185 ? 5.361 -3.565 -36.764 1.00 34.00 185 SER A N 1
ATOM 1398 C CA . SER A 1 185 ? 4.679 -3.562 -35.481 1.00 34.00 185 SER A CA 1
ATOM 1399 C C . SER A 1 185 ? 5.081 -2.224 -34.889 1.00 34.00 185 SER A C 1
ATOM 1401 O O . SER A 1 185 ? 6.270 -1.918 -34.924 1.00 34.00 185 SER A O 1
ATOM 1403 N N . GLU A 1 186 ? 4.146 -1.417 -34.394 1.00 36.47 186 GLU A N 1
ATOM 1404 C CA . GLU A 1 186 ? 4.504 -0.359 -33.448 1.00 36.47 186 GLU A CA 1
ATOM 1405 C C . GLU A 1 186 ? 5.212 -1.056 -32.279 1.00 36.47 186 GLU A C 1
ATOM 1407 O O . GLU A 1 186 ? 4.573 -1.619 -31.390 1.00 36.47 186 GLU A O 1
ATOM 1412 N N . SER A 1 187 ? 6.536 -1.167 -32.356 1.00 36.06 187 SER A N 1
ATOM 1413 C CA . SER A 1 187 ? 7.332 -1.696 -31.276 1.00 36.06 187 SER A CA 1
ATOM 1414 C C . SER A 1 187 ? 7.408 -0.583 -30.251 1.00 36.06 187 SER A C 1
ATOM 1416 O O . SER A 1 187 ? 7.931 0.501 -30.496 1.00 36.06 187 SER A O 1
ATOM 1418 N N . SER A 1 188 ? 6.884 -0.863 -29.065 1.00 46.50 188 SER A N 1
ATOM 1419 C CA . SER A 1 188 ? 7.138 -0.111 -27.840 1.00 46.50 188 SER A CA 1
ATOM 1420 C C . SER A 1 188 ? 8.601 -0.277 -27.395 1.00 46.50 188 SER A C 1
ATOM 1422 O O . SER A 1 188 ? 8.864 -0.547 -26.221 1.00 46.50 188 SER A O 1
ATOM 1424 N N . ASP A 1 189 ? 9.552 -0.280 -28.334 1.00 55.53 189 ASP A N 1
ATOM 1425 C CA . ASP A 1 189 ? 10.947 -0.579 -28.041 1.00 55.53 189 ASP A CA 1
ATOM 1426 C C . ASP A 1 189 ? 11.695 0.610 -27.459 1.00 55.53 189 ASP A C 1
ATOM 1428 O O . ASP A 1 189 ? 12.663 0.405 -26.722 1.00 55.53 189 ASP A O 1
ATOM 1432 N N . GLU A 1 190 ? 11.193 1.812 -27.717 1.00 77.44 190 GLU A N 1
ATOM 1433 C CA . GLU A 1 190 ? 11.734 3.061 -27.214 1.00 77.44 190 GLU A CA 1
ATOM 1434 C C . GLU A 1 190 ? 11.183 3.390 -25.823 1.00 77.44 190 GLU A C 1
ATOM 1436 O O . GLU A 1 190 ? 10.054 3.045 -25.457 1.00 77.44 190 GLU A O 1
ATOM 1441 N N . VAL A 1 191 ? 12.027 4.041 -25.022 1.00 89.06 191 VAL A N 1
ATOM 1442 C CA . VAL A 1 191 ? 11.621 4.604 -23.736 1.00 89.06 191 VAL A CA 1
ATOM 1443 C C . VAL A 1 191 ? 10.599 5.700 -23.999 1.00 89.06 191 VAL A C 1
ATOM 1445 O O . VAL A 1 191 ? 10.770 6.524 -24.889 1.00 89.06 191 VAL A O 1
ATOM 1448 N N . ILE A 1 192 ? 9.531 5.699 -23.214 1.00 91.44 192 ILE A N 1
ATOM 1449 C CA . ILE A 1 192 ? 8.409 6.604 -23.406 1.00 91.44 192 ILE A CA 1
ATOM 1450 C C . ILE A 1 192 ? 8.798 8.074 -23.227 1.00 91.44 192 ILE A C 1
ATOM 1452 O O . ILE A 1 192 ? 9.533 8.399 -22.304 1.00 91.44 192 ILE A O 1
ATOM 1456 N N . GLU A 1 193 ? 8.266 8.963 -24.068 1.00 93.12 193 GLU A N 1
ATOM 1457 C CA . GLU A 1 193 ? 8.526 10.412 -23.990 1.00 93.12 193 GLU A CA 1
ATOM 1458 C C . GLU A 1 193 ? 7.551 11.147 -23.054 1.00 93.12 193 GLU A C 1
ATOM 1460 O O . GLU A 1 193 ? 7.871 12.195 -22.493 1.00 93.12 193 GLU A O 1
ATOM 1465 N N . GLN A 1 194 ? 6.335 10.621 -22.865 1.00 94.44 194 GLN A N 1
ATOM 1466 C CA . GLN A 1 194 ? 5.322 11.294 -22.047 1.00 94.44 194 GLN A CA 1
ATOM 1467 C C . GLN A 1 194 ? 5.710 11.315 -20.564 1.00 94.44 194 GLN A C 1
ATOM 1469 O O . GLN A 1 194 ? 6.341 10.394 -20.062 1.00 94.44 194 GLN A O 1
ATOM 1474 N N . THR A 1 195 ? 5.250 12.337 -19.843 1.00 97.00 195 THR A N 1
ATOM 1475 C CA . THR A 1 195 ? 5.414 12.464 -18.383 1.00 97.00 195 THR A CA 1
ATOM 1476 C C . THR A 1 195 ? 4.257 11.852 -17.591 1.00 97.00 195 THR A C 1
ATOM 1478 O O . THR A 1 195 ? 4.339 11.711 -16.371 1.00 97.00 195 THR A O 1
ATOM 1481 N N . GLU A 1 196 ? 3.171 11.457 -18.261 1.00 97.50 196 GLU A N 1
ATOM 1482 C CA . GLU A 1 196 ? 2.060 10.737 -17.644 1.00 97.50 196 GLU A CA 1
ATOM 1483 C C . GLU A 1 196 ? 1.399 9.768 -18.630 1.00 97.50 196 GLU A C 1
ATOM 1485 O O . GLU A 1 196 ? 1.084 10.138 -19.762 1.00 97.50 196 GLU A O 1
ATOM 1490 N N . ILE A 1 197 ? 1.147 8.538 -18.176 1.00 96.94 197 ILE A N 1
ATOM 1491 C CA . ILE A 1 197 ? 0.421 7.504 -18.922 1.00 96.94 197 ILE A CA 1
ATOM 1492 C C . ILE A 1 197 ? -0.553 6.728 -18.043 1.00 96.94 197 ILE A C 1
ATOM 1494 O O . ILE A 1 197 ? -0.468 6.738 -16.815 1.00 96.94 197 ILE A O 1
ATOM 1498 N N . ALA A 1 198 ? -1.452 5.982 -18.683 1.00 97.00 198 ALA A N 1
ATOM 1499 C CA . ALA A 1 198 ? -2.325 5.024 -18.022 1.00 97.00 198 ALA A CA 1
ATOM 1500 C C . ALA A 1 198 ? -2.182 3.634 -18.646 1.00 97.00 198 ALA A C 1
ATOM 1502 O O . ALA A 1 198 ? -2.142 3.494 -19.867 1.00 97.00 198 ALA A O 1
ATOM 1503 N N . ILE A 1 199 ? -2.163 2.606 -17.800 1.00 96.44 199 ILE A N 1
ATOM 1504 C CA . ILE A 1 199 ? -2.145 1.197 -18.210 1.00 96.44 199 ILE A CA 1
ATOM 1505 C C . ILE A 1 199 ? -3.363 0.465 -17.625 1.00 96.44 199 ILE A C 1
ATOM 1507 O O . ILE A 1 199 ? -3.875 0.873 -16.573 1.00 96.44 199 ILE A O 1
ATOM 1511 N N . PRO A 1 200 ? -3.864 -0.607 -18.273 1.00 95.38 200 PRO A N 1
ATOM 1512 C CA . PRO A 1 200 ? -5.001 -1.366 -17.752 1.00 95.38 200 PRO A CA 1
ATOM 1513 C C . PRO A 1 200 ? -4.673 -1.988 -16.395 1.00 95.38 200 PRO A C 1
ATOM 1515 O O . PRO A 1 200 ? -3.518 -2.317 -16.150 1.00 95.38 200 PRO A O 1
ATOM 1518 N N . GLU A 1 201 ? -5.684 -2.205 -15.544 1.00 93.56 201 GLU A N 1
ATOM 1519 C CA . GLU A 1 201 ? -5.522 -2.978 -14.305 1.00 93.56 201 GLU A CA 1
ATOM 1520 C C . GLU A 1 201 ? -5.440 -4.473 -14.623 1.00 93.56 201 GLU A C 1
ATOM 1522 O O . GLU A 1 201 ? -6.425 -5.080 -15.049 1.00 93.56 201 GLU A O 1
ATOM 1527 N N . LEU A 1 202 ? -4.283 -5.078 -14.380 1.00 95.50 202 LEU A N 1
ATOM 1528 C CA . LEU A 1 202 ? -4.120 -6.522 -14.375 1.00 95.50 202 LEU A CA 1
ATOM 1529 C C . LEU A 1 202 ? -4.072 -7.035 -12.944 1.00 95.50 202 LEU A C 1
ATOM 1531 O O . LEU A 1 202 ? -3.734 -6.329 -12.000 1.00 95.50 202 LEU A O 1
ATOM 1535 N N . SER A 1 203 ? -4.392 -8.312 -12.783 1.00 94.94 203 SER A N 1
ATOM 1536 C CA . SER A 1 203 ? -4.283 -8.982 -11.487 1.00 94.94 203 SER A CA 1
ATOM 1537 C C . SER A 1 203 ? -2.869 -9.509 -11.192 1.00 94.94 203 SER A C 1
ATOM 1539 O O . SER A 1 203 ? -2.585 -9.885 -10.054 1.00 94.94 203 SER A O 1
ATOM 1541 N N . PHE A 1 204 ? -2.007 -9.537 -12.213 1.00 97.69 204 PHE A N 1
ATOM 1542 C CA . PHE A 1 204 ? -0.596 -9.907 -12.157 1.00 97.69 204 PHE A CA 1
ATOM 1543 C C . PHE A 1 204 ? 0.144 -9.204 -13.303 1.00 97.69 204 PHE A C 1
ATOM 1545 O O . PHE A 1 204 ? -0.390 -9.165 -14.411 1.00 97.69 204 PHE A O 1
ATOM 1552 N N . TYR A 1 205 ? 1.345 -8.678 -13.061 1.00 97.75 205 TYR A N 1
ATOM 1553 C CA . TYR A 1 205 ? 2.186 -8.067 -14.104 1.00 97.75 205 TYR A CA 1
ATOM 1554 C C . TYR A 1 205 ? 3.508 -8.800 -14.276 1.00 97.75 205 TYR A C 1
ATOM 1556 O O . TYR A 1 205 ? 4.005 -9.443 -13.350 1.00 97.75 205 TYR A O 1
ATOM 1564 N N . ARG A 1 206 ? 4.116 -8.633 -15.447 1.00 97.81 206 ARG A N 1
ATOM 1565 C CA . ARG A 1 206 ? 5.545 -8.856 -15.640 1.00 97.81 206 ARG A CA 1
ATOM 1566 C C . ARG A 1 206 ? 6.250 -7.503 -15.707 1.00 97.81 206 ARG A C 1
ATOM 1568 O O . ARG A 1 206 ? 5.739 -6.564 -16.314 1.00 97.81 206 ARG A O 1
ATOM 1575 N N . ILE A 1 207 ? 7.394 -7.413 -15.037 1.00 98.44 207 ILE A N 1
ATOM 1576 C CA . ILE A 1 207 ? 8.281 -6.254 -15.070 1.00 98.44 207 ILE A CA 1
ATOM 1577 C C . ILE A 1 207 ? 9.678 -6.746 -15.446 1.00 98.44 207 ILE A C 1
ATOM 1579 O O . ILE A 1 207 ? 10.268 -7.559 -14.733 1.00 98.44 207 ILE A O 1
ATOM 1583 N N . ASP A 1 208 ? 10.210 -6.271 -16.563 1.00 97.00 208 ASP A N 1
ATOM 1584 C CA . ASP A 1 208 ? 11.564 -6.606 -17.008 1.00 97.00 208 ASP A CA 1
ATOM 1585 C C . ASP A 1 208 ? 12.501 -5.444 -16.716 1.00 97.00 208 ASP A C 1
ATOM 1587 O O . ASP A 1 208 ? 12.251 -4.330 -17.159 1.00 97.00 208 ASP A O 1
ATOM 1591 N N . PHE A 1 209 ? 13.581 -5.711 -15.993 1.00 94.12 209 PHE A N 1
ATOM 1592 C CA . PHE A 1 209 ? 14.673 -4.791 -15.718 1.00 94.12 209 PHE A CA 1
ATOM 1593 C C . PHE A 1 209 ? 15.838 -5.077 -16.660 1.00 94.12 209 PHE A C 1
ATOM 1595 O O . PHE A 1 209 ? 16.322 -6.206 -16.730 1.00 94.12 209 PHE A O 1
ATOM 1602 N N . THR A 1 210 ? 16.319 -4.037 -17.331 1.00 87.38 210 THR A N 1
ATOM 1603 C CA . THR A 1 210 ? 17.538 -4.044 -18.142 1.00 87.38 210 THR A CA 1
ATOM 1604 C C . THR A 1 210 ? 18.529 -3.069 -17.523 1.00 87.38 210 THR A C 1
ATOM 1606 O O . THR A 1 210 ? 18.303 -1.859 -17.527 1.00 87.38 210 THR A O 1
ATOM 1609 N N . MET A 1 211 ? 19.609 -3.588 -16.942 1.00 84.94 211 MET A N 1
ATOM 1610 C CA . MET A 1 211 ? 20.631 -2.776 -16.273 1.00 84.94 211 MET A CA 1
ATOM 1611 C C . MET A 1 211 ? 21.995 -3.464 -16.299 1.00 84.94 211 MET A C 1
ATOM 1613 O O . MET A 1 211 ? 22.097 -4.691 -16.384 1.00 84.94 211 MET A O 1
ATOM 1617 N N . VAL A 1 212 ? 23.055 -2.667 -16.179 1.00 74.19 212 VAL A N 1
ATOM 1618 C CA . VAL A 1 212 ? 24.412 -3.186 -15.995 1.00 74.19 212 VAL A CA 1
ATOM 1619 C C . VAL A 1 212 ? 24.562 -3.659 -14.549 1.00 74.19 212 VAL A C 1
ATOM 1621 O O . VAL A 1 212 ? 24.426 -2.875 -13.616 1.00 74.19 212 VAL A O 1
ATOM 1624 N N . GLY A 1 213 ? 24.868 -4.943 -14.360 1.00 76.19 213 GLY A N 1
ATOM 1625 C CA . GLY A 1 213 ? 25.080 -5.526 -13.035 1.00 76.19 213 GLY A CA 1
ATOM 1626 C C . GLY A 1 213 ? 23.797 -6.030 -12.369 1.00 76.19 213 GLY A C 1
ATOM 1627 O O . GLY A 1 213 ? 22.971 -6.684 -13.006 1.00 76.19 213 GLY A O 1
ATOM 1628 N N . GLN A 1 214 ? 23.688 -5.812 -11.059 1.00 84.00 214 GLN A N 1
ATOM 1629 C CA . GLN A 1 214 ? 22.569 -6.256 -10.224 1.00 84.00 214 GLN A CA 1
ATOM 1630 C C . GLN A 1 214 ? 21.911 -5.049 -9.540 1.00 84.00 214 GLN A C 1
ATOM 1632 O O . GLN A 1 214 ? 22.602 -4.062 -9.280 1.00 84.00 214 GLN A O 1
ATOM 1637 N N . PRO A 1 215 ? 20.614 -5.137 -9.185 1.00 89.75 215 PRO A N 1
ATOM 1638 C CA . PRO A 1 215 ? 19.987 -4.180 -8.281 1.00 89.75 215 PRO A CA 1
ATOM 1639 C C . PRO A 1 215 ? 20.778 -4.049 -6.969 1.00 89.75 215 PRO A C 1
ATOM 1641 O O . PRO A 1 215 ? 21.427 -5.018 -6.553 1.00 89.75 215 PRO A O 1
ATOM 1644 N N . PRO A 1 216 ? 20.702 -2.897 -6.280 1.00 91.38 216 PRO A N 1
ATOM 1645 C CA . PRO A 1 216 ? 21.484 -2.664 -5.075 1.00 91.38 216 PRO A CA 1
ATOM 1646 C C . PRO A 1 216 ? 21.127 -3.676 -3.978 1.00 91.38 216 PRO A C 1
ATOM 1648 O O . PRO A 1 216 ? 19.993 -4.158 -3.868 1.00 91.38 216 PRO A O 1
ATOM 1651 N N . THR A 1 217 ? 22.122 -4.024 -3.166 1.00 88.44 217 THR A N 1
ATOM 1652 C CA . THR A 1 217 ? 21.975 -4.967 -2.042 1.00 88.44 217 THR A CA 1
ATOM 1653 C C . THR A 1 217 ? 22.459 -4.396 -0.718 1.00 88.44 217 THR A C 1
ATOM 1655 O O . THR A 1 217 ? 22.276 -5.025 0.325 1.00 88.44 217 THR A O 1
ATOM 1658 N N . ASP A 1 218 ? 23.115 -3.244 -0.753 1.00 83.06 218 ASP A N 1
ATOM 1659 C CA . ASP A 1 218 ? 23.584 -2.530 0.419 1.00 83.06 218 ASP A CA 1
ATOM 1660 C C . ASP A 1 218 ? 22.432 -1.822 1.139 1.00 83.06 218 ASP A C 1
ATOM 1662 O O . ASP A 1 218 ? 21.358 -1.585 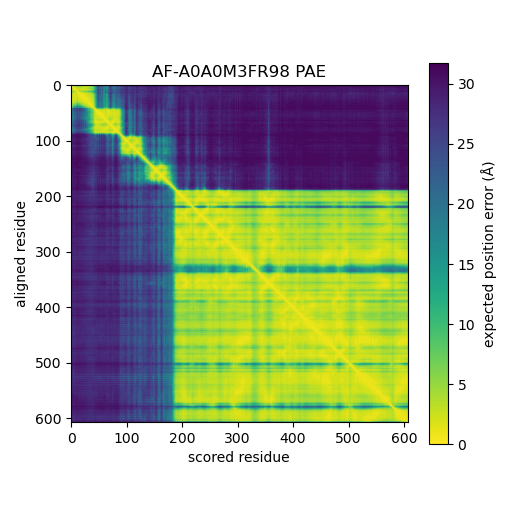0.595 1.00 83.06 218 ASP A O 1
ATOM 1666 N N . LEU A 1 219 ? 22.654 -1.529 2.417 1.00 74.12 219 LEU A N 1
ATOM 1667 C CA . LEU A 1 219 ? 21.670 -0.891 3.293 1.00 74.12 219 LEU A CA 1
ATOM 1668 C C . LEU A 1 219 ? 21.564 0.628 3.052 1.00 74.12 219 LEU A C 1
ATOM 1670 O O . LEU A 1 219 ? 20.860 1.303 3.798 1.00 74.12 219 LEU A O 1
ATOM 1674 N N . GLY A 1 220 ? 22.320 1.161 2.085 1.00 59.38 220 GLY A N 1
ATOM 1675 C CA . GLY A 1 220 ? 22.494 2.586 1.830 1.00 59.38 220 GLY A CA 1
ATOM 1676 C C . GLY A 1 220 ? 21.716 3.106 0.621 1.00 59.38 220 GLY A C 1
ATOM 1677 O O . GLY A 1 220 ? 21.060 2.361 -0.103 1.00 59.38 220 GLY A O 1
ATOM 1678 N N . GLU A 1 221 ? 21.837 4.417 0.410 1.00 64.75 221 GLU A N 1
ATOM 1679 C CA . GLU A 1 221 ? 21.235 5.239 -0.655 1.00 64.75 221 GLU A CA 1
ATOM 1680 C C . GLU A 1 221 ? 21.733 4.897 -2.073 1.00 64.75 221 GLU A C 1
ATOM 1682 O O . GLU A 1 221 ? 21.603 5.711 -2.985 1.00 64.75 221 GLU A O 1
ATOM 1687 N N . THR A 1 222 ? 22.343 3.724 -2.282 1.00 85.00 222 THR A N 1
ATOM 1688 C CA . THR A 1 222 ? 22.839 3.338 -3.601 1.00 85.00 222 THR A CA 1
ATOM 1689 C C . THR A 1 222 ? 21.656 3.186 -4.542 1.00 85.00 222 THR A C 1
ATOM 1691 O O . THR A 1 222 ? 20.850 2.258 -4.438 1.00 85.00 222 THR A O 1
ATOM 1694 N N . THR A 1 223 ? 21.581 4.119 -5.478 1.00 90.06 223 THR A N 1
ATOM 1695 C CA . THR A 1 223 ? 20.623 4.113 -6.569 1.00 90.06 223 THR A CA 1
ATOM 1696 C C . THR A 1 223 ? 21.285 3.520 -7.801 1.00 90.06 223 THR A C 1
ATOM 1698 O O . THR A 1 223 ? 22.371 3.941 -8.202 1.00 90.06 223 THR A O 1
ATOM 1701 N N . VAL A 1 224 ? 20.631 2.527 -8.398 1.00 88.50 224 VAL A N 1
ATOM 1702 C CA . VAL A 1 224 ? 21.053 1.933 -9.669 1.00 88.50 224 VAL A CA 1
ATOM 1703 C C . VAL A 1 224 ? 20.022 2.280 -10.726 1.00 88.50 224 VAL A C 1
ATOM 1705 O O . VAL A 1 224 ? 18.839 1.975 -10.570 1.00 88.50 224 VAL A O 1
ATOM 1708 N N . SER A 1 225 ? 20.481 2.901 -11.806 1.00 91.38 225 SER A N 1
ATOM 1709 C CA . SER A 1 225 ? 19.638 3.263 -12.940 1.00 91.38 225 SER A CA 1
ATOM 1710 C C . SER A 1 225 ? 19.595 2.143 -13.986 1.00 91.38 225 SER A C 1
ATOM 1712 O O . SER A 1 225 ? 20.519 1.334 -14.116 1.00 91.38 225 SER A O 1
ATOM 1714 N N . GLY A 1 226 ? 18.521 2.101 -14.765 1.00 88.06 226 GLY A N 1
ATOM 1715 C CA . GLY A 1 226 ? 18.357 1.175 -15.880 1.00 88.06 226 GLY A CA 1
ATOM 1716 C C . GLY A 1 226 ? 17.107 1.489 -16.688 1.00 88.06 226 GLY A C 1
ATOM 1717 O O . GLY A 1 226 ? 16.534 2.567 -16.570 1.00 88.06 226 GLY A O 1
ATOM 1718 N N . VAL A 1 227 ? 16.659 0.524 -17.481 1.00 92.94 227 VAL A N 1
ATOM 1719 C CA . VAL A 1 227 ? 15.385 0.590 -18.206 1.00 92.94 227 VAL A CA 1
ATOM 1720 C C . VAL A 1 227 ? 14.478 -0.508 -17.681 1.00 92.94 227 VAL A C 1
ATOM 1722 O O . VAL A 1 227 ? 14.919 -1.646 -17.509 1.00 92.94 227 VAL A O 1
ATOM 1725 N N . CYS A 1 228 ? 13.211 -0.193 -17.437 1.00 95.94 228 CYS A N 1
ATOM 1726 C CA . CYS A 1 228 ? 12.196 -1.196 -17.156 1.00 95.94 228 CYS A CA 1
ATOM 1727 C C . CYS A 1 228 ? 11.113 -1.231 -18.228 1.00 95.94 228 CYS A C 1
ATOM 1729 O O . CYS A 1 228 ? 10.861 -0.242 -18.914 1.00 95.94 228 CYS A O 1
ATOM 1731 N N . SER A 1 229 ? 10.448 -2.376 -18.347 1.00 96.44 229 SER A N 1
ATOM 1732 C CA . SER A 1 229 ? 9.224 -2.510 -19.130 1.00 96.44 229 SER A CA 1
ATOM 1733 C C . SER A 1 229 ? 8.134 -3.167 -18.302 1.00 96.44 229 SER A C 1
ATOM 1735 O O . SER A 1 229 ? 8.421 -4.058 -17.503 1.00 96.44 229 SER A O 1
ATOM 1737 N N . PHE A 1 230 ? 6.897 -2.715 -18.486 1.00 97.69 230 PHE A N 1
ATOM 1738 C CA . PHE A 1 230 ? 5.716 -3.308 -17.866 1.00 97.69 230 PHE A CA 1
ATOM 1739 C C . PHE A 1 230 ? 4.918 -4.023 -18.943 1.00 97.69 230 PHE A C 1
ATOM 1741 O O . PHE A 1 230 ? 4.570 -3.420 -19.958 1.00 97.69 230 PHE A O 1
ATOM 1748 N N . SER A 1 231 ? 4.593 -5.289 -18.715 1.00 96.31 231 SER A N 1
ATOM 1749 C CA . SER A 1 231 ? 3.866 -6.119 -19.670 1.00 96.31 231 SER A CA 1
ATOM 1750 C C . SER A 1 231 ? 2.817 -6.993 -18.994 1.00 96.31 231 SER A C 1
ATOM 1752 O O . SER A 1 231 ? 2.736 -7.118 -17.762 1.00 96.31 231 SER A O 1
ATOM 1754 N N . ASP A 1 232 ? 1.960 -7.584 -19.820 1.00 93.69 232 ASP A N 1
ATOM 1755 C CA . ASP A 1 232 ? 1.094 -8.665 -19.381 1.00 93.69 232 ASP A CA 1
ATOM 1756 C C . ASP A 1 232 ? 1.931 -9.883 -18.914 1.00 93.69 232 ASP A C 1
ATOM 1758 O O . ASP A 1 232 ? 3.091 -10.038 -19.301 1.00 93.69 232 ASP A O 1
ATOM 1762 N N . PRO A 1 233 ? 1.374 -10.798 -18.098 1.00 91.12 233 PRO A N 1
ATOM 1763 C CA . PRO A 1 233 ? 2.128 -11.930 -17.550 1.00 91.12 233 PRO A CA 1
ATOM 1764 C C . PRO A 1 233 ? 2.835 -12.805 -18.591 1.00 91.12 233 PRO A C 1
ATOM 1766 O O . PRO A 1 233 ? 3.864 -13.407 -18.284 1.00 91.12 233 PRO A O 1
ATOM 1769 N N . SER A 1 234 ? 2.273 -12.906 -19.802 1.00 86.75 234 SER A N 1
ATOM 1770 C CA . SER A 1 234 ? 2.834 -13.719 -20.885 1.00 86.75 234 SER A CA 1
ATOM 1771 C C . SER A 1 234 ? 3.917 -13.001 -21.693 1.00 86.75 234 SER A C 1
ATOM 1773 O O . SER A 1 234 ? 4.592 -13.645 -22.494 1.00 86.75 234 SER A O 1
ATOM 1775 N N . ASN A 1 235 ? 4.124 -11.702 -21.447 1.00 87.88 235 ASN A N 1
ATOM 1776 C CA . ASN A 1 235 ? 4.968 -10.815 -22.244 1.00 87.88 235 ASN A CA 1
ATOM 1777 C C . ASN A 1 235 ? 4.559 -10.741 -23.724 1.00 87.88 235 ASN A C 1
ATOM 1779 O O . ASN A 1 235 ? 5.405 -10.552 -24.595 1.00 87.88 235 ASN A O 1
ATOM 1783 N N . SER A 1 236 ? 3.275 -10.948 -24.010 1.00 85.94 236 SER A N 1
ATOM 1784 C CA . SER A 1 236 ? 2.706 -10.812 -25.354 1.00 85.94 236 SER A CA 1
ATOM 1785 C C . SER A 1 236 ? 2.399 -9.356 -25.705 1.00 85.94 236 SER A C 1
ATOM 1787 O O . SER A 1 236 ? 2.353 -9.003 -26.880 1.00 85.94 236 SER A O 1
ATOM 1789 N N . GLN A 1 237 ? 2.212 -8.514 -24.687 1.00 89.38 237 GLN A N 1
ATOM 1790 C CA . GLN A 1 237 ? 1.952 -7.091 -24.805 1.00 89.38 237 GLN A CA 1
ATOM 1791 C C . GLN A 1 237 ? 2.778 -6.326 -23.770 1.00 89.38 237 GLN A C 1
ATOM 1793 O O . GLN A 1 237 ? 2.499 -6.367 -22.569 1.00 89.38 237 GLN A O 1
ATOM 1798 N N . THR A 1 238 ? 3.762 -5.568 -24.247 1.00 93.75 238 THR A N 1
ATOM 1799 C CA . THR A 1 238 ? 4.420 -4.522 -23.461 1.00 93.75 238 THR A CA 1
ATOM 1800 C C . THR A 1 238 ? 3.545 -3.272 -23.470 1.00 93.75 238 THR A C 1
ATOM 1802 O O . THR A 1 238 ? 3.141 -2.795 -24.525 1.00 93.75 238 THR A O 1
ATOM 1805 N N . PHE A 1 239 ? 3.218 -2.754 -22.287 1.00 95.69 239 PHE A N 1
ATOM 1806 C CA . PHE A 1 239 ? 2.417 -1.540 -22.132 1.00 95.69 239 PHE A CA 1
ATOM 1807 C C . PHE A 1 239 ? 3.260 -0.279 -22.307 1.00 95.69 239 PHE A C 1
ATOM 1809 O O . PHE A 1 239 ? 2.804 0.670 -22.933 1.00 95.69 239 PHE A O 1
ATOM 1816 N N . PHE A 1 240 ? 4.469 -0.267 -21.739 1.00 95.69 240 PHE A N 1
ATOM 1817 C CA . PHE A 1 240 ? 5.444 0.810 -21.910 1.00 95.69 240 PHE A CA 1
ATOM 1818 C C . PHE A 1 240 ? 6.850 0.358 -21.496 1.00 95.69 240 PHE A C 1
ATOM 1820 O O . PHE A 1 240 ? 7.010 -0.619 -20.753 1.00 95.69 240 PHE A O 1
ATOM 1827 N N . LYS A 1 241 ? 7.853 1.121 -21.942 1.00 95.62 241 LYS A N 1
ATOM 1828 C CA . LYS A 1 241 ? 9.225 1.106 -21.430 1.00 95.62 241 LYS A CA 1
ATOM 1829 C C . LYS A 1 241 ? 9.563 2.464 -20.825 1.00 95.62 241 LYS A C 1
ATOM 1831 O O . LYS A 1 241 ? 9.116 3.493 -21.320 1.00 95.62 241 LYS A O 1
ATOM 1836 N N . SER A 1 242 ? 10.339 2.459 -19.753 1.00 96.56 242 SER A N 1
ATOM 1837 C CA . SER A 1 242 ? 10.679 3.643 -18.965 1.00 96.56 242 SER A CA 1
ATOM 1838 C C . SER A 1 242 ? 12.129 3.550 -18.521 1.00 96.56 242 SER A C 1
ATOM 1840 O O . SER A 1 242 ? 12.582 2.467 -18.140 1.00 96.56 242 SER A O 1
ATOM 1842 N N . ASN A 1 243 ? 12.832 4.679 -18.483 1.00 95.62 243 ASN A N 1
ATOM 1843 C CA . ASN A 1 243 ? 14.012 4.779 -17.636 1.00 95.62 243 ASN A CA 1
ATOM 1844 C C . ASN A 1 243 ? 13.568 4.561 -16.185 1.00 95.62 243 ASN A C 1
ATOM 1846 O O . ASN A 1 243 ? 12.432 4.877 -15.816 1.00 95.62 243 ASN A O 1
ATOM 1850 N N . MET A 1 244 ? 14.427 3.966 -15.373 1.00 96.75 244 MET A N 1
ATOM 1851 C CA . MET A 1 244 ? 14.122 3.693 -13.978 1.00 96.75 244 MET A CA 1
ATOM 1852 C C . MET A 1 244 ? 15.330 3.882 -13.081 1.00 96.75 244 MET A C 1
ATOM 1854 O O . MET A 1 244 ? 16.474 3.718 -13.506 1.00 96.75 244 MET A O 1
ATOM 1858 N N . GLU A 1 245 ? 15.040 4.115 -11.812 1.00 95.81 245 GLU A N 1
ATOM 1859 C CA . GLU A 1 245 ? 15.995 4.033 -10.721 1.00 95.81 245 GLU A CA 1
ATOM 1860 C C . GLU A 1 245 ? 15.461 3.099 -9.639 1.00 95.81 245 GLU A C 1
ATOM 1862 O O . GLU A 1 245 ? 14.270 3.112 -9.310 1.00 95.81 245 GLU A O 1
ATOM 1867 N N . VAL A 1 246 ? 16.346 2.260 -9.099 1.00 95.56 246 VAL A N 1
ATOM 1868 C CA . VAL A 1 246 ? 16.030 1.374 -7.980 1.00 95.56 246 VAL A CA 1
ATOM 1869 C C . VAL A 1 246 ? 16.968 1.595 -6.802 1.00 95.56 246 VAL A C 1
ATOM 1871 O O . VAL A 1 246 ? 18.187 1.641 -6.962 1.00 95.56 246 VAL A O 1
ATOM 1874 N N . THR A 1 247 ? 16.385 1.652 -5.606 1.00 95.19 247 THR A N 1
ATOM 1875 C CA . THR A 1 247 ? 17.094 1.818 -4.324 1.00 95.19 247 THR A CA 1
ATOM 1876 C C . THR A 1 247 ? 16.511 0.845 -3.304 1.00 95.19 247 THR A C 1
ATOM 1878 O O . THR A 1 247 ? 15.304 0.585 -3.317 1.00 95.19 247 THR A O 1
ATOM 1881 N N . VAL A 1 248 ? 17.333 0.282 -2.414 1.00 95.69 248 VAL A N 1
ATOM 1882 C CA . VAL A 1 248 ? 16.852 -0.638 -1.368 1.00 95.69 248 VAL A CA 1
ATOM 1883 C C . VAL A 1 248 ? 15.835 0.059 -0.453 1.00 95.69 248 VAL A C 1
ATOM 1885 O O . VAL A 1 248 ? 16.004 1.212 -0.067 1.00 95.69 248 VAL A O 1
ATOM 1888 N N . GLN A 1 249 ? 14.756 -0.649 -0.102 1.00 92.56 249 GLN A N 1
ATOM 1889 C CA . GLN A 1 249 ? 13.636 -0.111 0.675 1.00 92.56 249 GLN A CA 1
ATOM 1890 C C . GLN A 1 249 ? 13.408 -0.847 2.005 1.00 92.56 249 GLN A C 1
ATOM 1892 O O . GLN A 1 249 ? 13.316 -2.077 2.073 1.00 92.56 249 GLN A O 1
ATOM 1897 N N . GLY A 1 250 ? 13.164 -0.050 3.047 1.00 87.88 250 GLY A N 1
ATOM 1898 C CA . GLY A 1 250 ? 12.622 -0.476 4.339 1.00 87.88 250 GLY A CA 1
ATOM 1899 C C . GLY A 1 250 ? 13.679 -0.615 5.429 1.00 87.88 250 GLY A C 1
ATOM 1900 O O . GLY A 1 250 ? 14.792 -1.034 5.166 1.00 87.88 250 GLY A O 1
ATOM 1901 N N . GLN A 1 251 ? 13.314 -0.300 6.669 1.00 83.62 251 GLN A N 1
ATOM 1902 C CA . GLN A 1 251 ? 14.251 -0.280 7.795 1.00 83.62 251 GLN A CA 1
ATOM 1903 C C . GLN A 1 251 ? 14.687 -1.696 8.199 1.00 83.62 251 GLN A C 1
ATOM 1905 O O . GLN A 1 251 ? 15.851 -2.061 8.079 1.00 83.62 251 GLN A O 1
ATOM 1910 N N . GLY A 1 252 ? 13.738 -2.537 8.623 1.00 85.81 252 GLY A N 1
ATOM 1911 C CA . GLY A 1 252 ? 14.033 -3.918 9.014 1.00 85.81 252 GLY A CA 1
ATOM 1912 C C . GLY A 1 252 ? 14.258 -4.855 7.825 1.00 85.81 252 GLY A C 1
ATOM 1913 O O . GLY A 1 252 ? 15.061 -5.782 7.916 1.00 85.81 252 GLY A O 1
ATOM 1914 N N . SER A 1 253 ? 13.559 -4.630 6.708 1.00 88.81 253 SER A N 1
ATOM 1915 C CA . SER A 1 253 ? 13.625 -5.495 5.524 1.00 88.81 253 SER A CA 1
ATOM 1916 C C . SER A 1 253 ? 14.828 -5.229 4.619 1.00 88.81 253 SER A C 1
ATOM 1918 O O . SER A 1 253 ? 15.135 -6.072 3.783 1.00 88.81 253 SER A O 1
ATOM 1920 N N . ALA A 1 254 ? 15.538 -4.103 4.761 1.00 91.38 254 ALA A N 1
ATOM 1921 C CA . ALA A 1 254 ? 16.784 -3.890 4.016 1.00 91.38 254 ALA A CA 1
ATOM 1922 C C . ALA A 1 254 ? 17.838 -4.961 4.347 1.00 91.38 254 ALA A C 1
ATOM 1924 O O . ALA A 1 254 ? 18.658 -5.315 3.501 1.00 91.38 254 ALA A O 1
ATOM 1925 N N . TYR A 1 255 ? 17.774 -5.554 5.542 1.00 90.69 255 TYR A N 1
ATOM 1926 C CA . TYR A 1 255 ? 18.646 -6.652 5.963 1.00 90.69 255 TYR A CA 1
ATOM 1927 C C . TYR A 1 255 ? 18.235 -8.023 5.403 1.00 90.69 255 TYR A C 1
ATOM 1929 O O . TYR A 1 255 ? 19.005 -8.974 5.512 1.00 90.69 255 TYR A O 1
ATOM 1937 N N . ASP A 1 256 ? 17.055 -8.148 4.788 1.00 91.25 256 ASP A N 1
ATOM 1938 C CA . ASP A 1 256 ? 16.589 -9.422 4.235 1.00 91.25 256 ASP A CA 1
ATOM 1939 C C . ASP A 1 256 ? 17.413 -9.842 3.017 1.00 91.25 256 ASP A C 1
ATOM 1941 O O . ASP A 1 256 ? 17.876 -9.008 2.240 1.00 91.25 256 ASP A O 1
ATOM 1945 N N . TYR A 1 257 ? 17.586 -11.151 2.819 1.00 91.50 257 TYR A N 1
ATOM 1946 C CA . TYR A 1 257 ? 18.349 -11.673 1.684 1.00 91.50 257 TYR A CA 1
ATOM 1947 C C . TYR A 1 257 ? 17.740 -11.243 0.340 1.00 91.50 257 TYR A C 1
ATOM 1949 O O . TYR A 1 257 ? 18.442 -10.720 -0.523 1.00 91.50 257 TYR A O 1
ATOM 1957 N N . LYS A 1 258 ? 16.415 -11.374 0.206 1.00 94.50 258 LYS A N 1
ATOM 1958 C CA . LYS A 1 258 ? 15.646 -10.800 -0.901 1.00 94.50 258 LYS A CA 1
ATOM 1959 C C . LYS A 1 258 ? 15.224 -9.377 -0.536 1.00 94.50 258 LYS A C 1
ATOM 1961 O O . LYS A 1 258 ? 14.437 -9.180 0.391 1.00 94.50 258 LYS A O 1
ATOM 1966 N N . LYS A 1 259 ? 15.743 -8.391 -1.267 1.00 94.69 259 LYS A N 1
ATOM 1967 C CA . LYS A 1 259 ? 15.494 -6.968 -1.006 1.00 94.69 259 LYS A CA 1
ATOM 1968 C C . LYS A 1 259 ? 14.127 -6.519 -1.513 1.00 94.69 259 LYS A C 1
ATOM 1970 O O . LYS A 1 259 ? 13.608 -7.049 -2.497 1.00 94.69 259 LYS A O 1
ATOM 1975 N N . ASN A 1 260 ? 13.585 -5.502 -0.848 1.00 95.88 260 ASN A N 1
ATOM 1976 C CA . ASN A 1 260 ? 12.537 -4.642 -1.390 1.00 95.88 260 ASN A CA 1
ATOM 1977 C C . ASN A 1 260 ? 13.193 -3.452 -2.093 1.00 95.88 260 ASN A C 1
ATOM 1979 O O . ASN A 1 260 ? 14.261 -3.015 -1.662 1.00 95.88 260 ASN A O 1
ATOM 1983 N N . TYR A 1 261 ? 12.520 -2.889 -3.092 1.00 96.88 261 TYR A N 1
ATOM 1984 C CA . TYR A 1 261 ? 13.020 -1.726 -3.821 1.00 96.88 261 TYR A CA 1
ATOM 1985 C C . TYR A 1 261 ? 12.015 -0.581 -3.821 1.00 96.88 261 TYR A C 1
ATOM 1987 O O . TYR A 1 261 ? 10.808 -0.798 -3.915 1.00 96.88 261 TYR A O 1
ATOM 1995 N N . THR A 1 262 ? 12.514 0.643 -3.734 1.00 97.06 262 THR A N 1
ATOM 1996 C CA . THR A 1 262 ? 11.869 1.790 -4.366 1.00 97.06 262 THR A CA 1
ATOM 1997 C C . THR A 1 262 ? 12.138 1.677 -5.863 1.00 97.06 262 THR A C 1
ATOM 1999 O O . THR A 1 262 ? 13.272 1.398 -6.234 1.00 97.06 262 THR A O 1
ATOM 2002 N N . LEU A 1 263 ? 11.106 1.846 -6.687 1.00 97.81 263 LEU A N 1
ATOM 2003 C CA . LEU A 1 263 ? 11.194 1.916 -8.144 1.00 97.81 263 LEU A CA 1
ATOM 2004 C C . LEU A 1 263 ? 10.666 3.282 -8.581 1.00 97.81 263 LEU A C 1
ATOM 2006 O O . LEU A 1 263 ? 9.456 3.511 -8.497 1.00 97.81 263 LEU A O 1
ATOM 2010 N N . ASP A 1 264 ? 11.565 4.154 -9.015 1.00 98.19 264 ASP A N 1
ATOM 2011 C CA . ASP A 1 264 ? 11.249 5.469 -9.569 1.00 98.19 264 ASP A CA 1
ATOM 2012 C C . ASP A 1 264 ? 11.309 5.396 -11.100 1.00 98.19 264 ASP A C 1
ATOM 2014 O O . ASP A 1 264 ? 12.186 4.734 -11.659 1.00 98.19 264 ASP A O 1
ATOM 2018 N N . LEU A 1 265 ? 10.335 6.007 -11.775 1.00 98.38 265 LEU A N 1
ATOM 2019 C CA . LEU A 1 265 ? 10.125 5.904 -13.218 1.00 98.38 265 LEU A CA 1
ATOM 2020 C C . LEU A 1 265 ? 10.332 7.255 -13.896 1.00 98.38 265 LEU A C 1
ATOM 2022 O O . LEU A 1 265 ? 9.825 8.281 -13.437 1.00 98.38 265 LEU A O 1
ATOM 2026 N N . PHE A 1 266 ? 11.025 7.229 -15.030 1.00 97.62 266 PHE A N 1
ATOM 2027 C CA . PHE A 1 266 ? 11.345 8.407 -15.820 1.00 97.62 266 PHE A CA 1
ATOM 2028 C C . PHE A 1 266 ? 11.104 8.182 -17.312 1.00 97.62 266 PHE A C 1
ATOM 2030 O O . PHE A 1 266 ? 11.318 7.086 -17.840 1.00 97.62 266 PHE A O 1
ATOM 2037 N N . ASN A 1 267 ? 10.694 9.241 -18.000 1.00 95.50 267 ASN A N 1
ATOM 2038 C CA . ASN A 1 267 ? 10.584 9.251 -19.452 1.00 95.50 267 ASN A CA 1
ATOM 2039 C C . ASN A 1 267 ? 11.983 9.244 -20.115 1.00 95.50 267 ASN A C 1
ATOM 2041 O O . ASN A 1 267 ? 13.022 9.149 -19.448 1.00 95.50 267 ASN A O 1
ATOM 2045 N N . SER A 1 268 ? 12.019 9.333 -21.443 1.00 91.94 268 SER A N 1
ATOM 2046 C CA . SER A 1 268 ? 13.244 9.380 -22.252 1.00 91.94 268 SER A CA 1
ATOM 2047 C C . SER A 1 268 ? 14.182 10.526 -21.862 1.00 91.94 268 SER A C 1
ATOM 2049 O O . SER A 1 268 ? 15.398 10.364 -21.938 1.00 91.94 268 SER A O 1
ATOM 2051 N N . ASP A 1 269 ? 13.623 11.634 -21.373 1.00 90.94 269 ASP A N 1
ATOM 2052 C CA . ASP A 1 269 ? 14.334 12.854 -20.983 1.00 90.94 269 ASP A CA 1
ATOM 2053 C C . ASP A 1 269 ? 14.750 12.867 -19.500 1.00 90.94 269 ASP A C 1
ATOM 2055 O O . ASP A 1 269 ? 15.236 13.880 -18.995 1.00 90.94 269 ASP A O 1
ATOM 2059 N N . MET A 1 270 ? 14.585 11.740 -18.793 1.00 91.81 270 MET A N 1
ATOM 2060 C CA . MET A 1 270 ? 14.820 11.603 -17.348 1.00 91.81 270 MET A CA 1
ATOM 2061 C C . MET A 1 270 ? 13.910 12.496 -16.483 1.00 91.81 270 MET A C 1
ATOM 2063 O O . MET A 1 270 ? 14.213 12.773 -15.321 1.00 91.81 270 MET A O 1
ATOM 2067 N N . GLU A 1 271 ? 12.766 1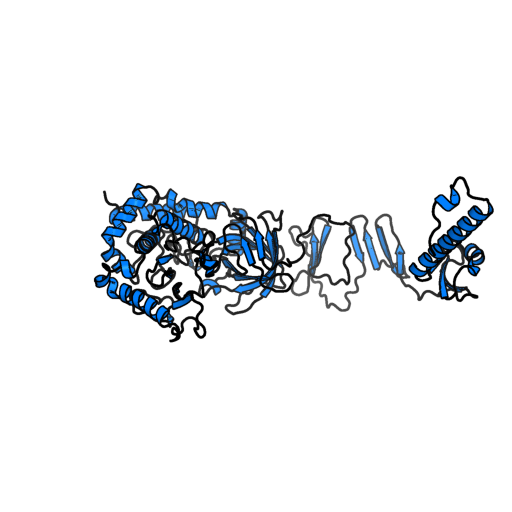2.926 -17.017 1.00 96.19 271 GLU A N 1
ATOM 2068 C CA . GLU A 1 271 ? 11.700 13.573 -16.256 1.00 96.19 271 GLU A CA 1
ATOM 2069 C C . GLU A 1 271 ? 10.797 12.519 -15.602 1.00 96.19 271 GLU A C 1
ATOM 2071 O O . GLU A 1 271 ? 10.563 11.450 -16.165 1.00 96.19 271 GLU A O 1
ATOM 2076 N N . SER A 1 272 ? 10.259 12.812 -14.413 1.00 98.06 272 SER A N 1
ATOM 2077 C CA . SER A 1 272 ? 9.374 11.894 -13.682 1.00 98.06 272 SER A CA 1
ATOM 2078 C C . SER A 1 272 ? 8.179 11.450 -14.533 1.00 98.06 272 SER A C 1
ATOM 2080 O O . SER A 1 272 ? 7.354 12.272 -14.939 1.00 98.06 272 SER A O 1
ATOM 2082 N N . LEU A 1 273 ? 8.055 10.138 -14.742 1.00 98.25 273 LEU A N 1
ATOM 2083 C CA . LEU A 1 273 ? 6.954 9.521 -15.473 1.00 98.25 273 LEU A CA 1
ATOM 2084 C C . LEU A 1 273 ? 5.894 9.018 -14.500 1.00 98.25 273 LEU A C 1
ATOM 2086 O O . LEU A 1 273 ? 6.070 7.989 -13.852 1.00 98.25 273 LEU A O 1
ATOM 2090 N N . LYS A 1 274 ? 4.736 9.674 -14.457 1.00 97.94 274 LYS A N 1
ATOM 2091 C CA . LYS A 1 274 ? 3.587 9.184 -13.694 1.00 97.94 274 LYS A CA 1
ATOM 2092 C C . LYS A 1 274 ? 2.860 8.078 -14.446 1.00 97.94 274 LYS A C 1
ATOM 2094 O O . LYS A 1 274 ? 2.410 8.258 -15.572 1.00 97.94 274 LYS A O 1
ATOM 2099 N N . VAL A 1 275 ? 2.646 6.949 -13.784 1.00 97.50 275 VAL A N 1
ATOM 2100 C CA . VAL A 1 275 ? 1.902 5.818 -14.341 1.00 97.50 275 VAL A CA 1
ATOM 2101 C C . VAL A 1 275 ? 0.626 5.601 -13.538 1.00 97.50 275 VAL A C 1
ATOM 2103 O O . VAL A 1 275 ? 0.661 5.307 -12.341 1.00 97.50 275 VAL A O 1
ATOM 2106 N N . LYS A 1 276 ? -0.527 5.727 -14.198 1.00 96.00 276 LYS A N 1
ATOM 2107 C CA . LYS A 1 276 ? -1.831 5.351 -13.651 1.00 96.00 276 LYS A CA 1
ATOM 2108 C C . LYS A 1 276 ? -2.110 3.881 -13.945 1.00 96.00 276 LYS A C 1
ATOM 2110 O O . LYS A 1 276 ? -2.528 3.518 -15.043 1.00 96.00 276 LYS A O 1
ATOM 2115 N N . VAL A 1 277 ? -1.894 3.031 -12.946 1.00 96.19 277 VAL A N 1
ATOM 2116 C CA . VAL A 1 277 ? -2.160 1.590 -13.047 1.00 96.19 277 VAL A CA 1
ATOM 2117 C C . VAL A 1 277 ? -3.614 1.311 -12.684 1.00 96.19 277 VAL A C 1
ATOM 2119 O O . VAL A 1 277 ? -3.962 1.199 -11.507 1.00 96.19 277 VAL A O 1
ATOM 2122 N N . GLY A 1 278 ? -4.485 1.215 -13.689 1.00 92.62 278 GLY A N 1
ATOM 2123 C CA . GLY A 1 278 ? -5.884 0.881 -13.462 1.00 92.62 278 GLY A CA 1
ATOM 2124 C C . GLY A 1 278 ? -6.588 1.847 -12.509 1.00 92.62 278 GLY A C 1
ATOM 2125 O O . GLY A 1 278 ? -6.670 3.054 -12.746 1.00 92.62 278 GLY A O 1
ATOM 2126 N N . SER A 1 279 ? -7.102 1.306 -11.405 1.00 91.31 279 SER A N 1
ATOM 2127 C CA . SER A 1 279 ? -7.784 2.075 -10.368 1.00 91.31 279 SER A CA 1
ATOM 2128 C C . SER A 1 279 ? -6.855 2.740 -9.342 1.00 91.31 279 SER A C 1
ATOM 2130 O O . SER A 1 279 ? -7.367 3.392 -8.430 1.00 91.31 279 SER A O 1
AT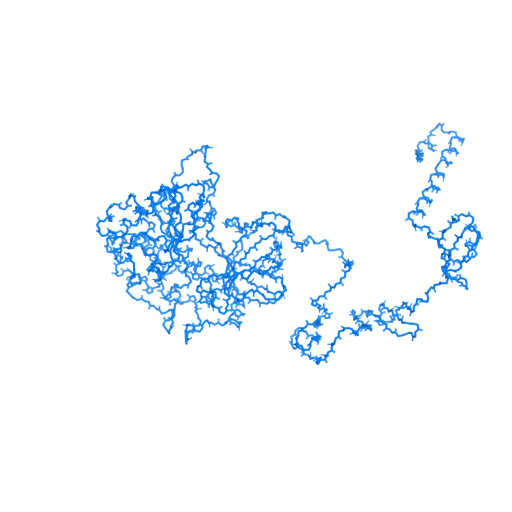OM 2132 N N . MET A 1 280 ? -5.532 2.570 -9.433 1.00 94.81 280 MET A N 1
ATOM 2133 C CA . MET A 1 280 ? -4.568 3.309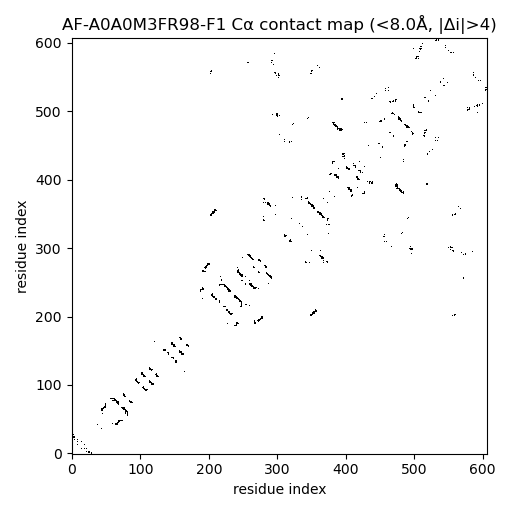 -8.610 1.00 94.81 280 MET A CA 1
ATOM 2134 C C . MET A 1 280 ? -4.533 4.798 -8.992 1.00 94.81 280 MET A C 1
ATOM 2136 O O . MET A 1 280 ? -4.932 5.191 -10.094 1.00 94.81 280 MET A O 1
ATOM 2140 N N . ILE A 1 281 ? -4.028 5.634 -8.085 1.00 94.06 281 ILE A N 1
ATOM 2141 C CA . ILE A 1 281 ? -3.603 6.995 -8.436 1.00 94.06 281 ILE A CA 1
ATOM 2142 C C . ILE A 1 281 ? -2.455 6.946 -9.462 1.00 94.06 281 ILE A C 1
ATOM 2144 O O . ILE A 1 281 ? -1.718 5.960 -9.522 1.00 94.06 281 ILE A O 1
ATOM 2148 N N . ALA A 1 282 ? -2.285 8.010 -10.247 1.00 94.69 282 ALA A N 1
ATOM 2149 C CA . ALA A 1 282 ? -1.084 8.182 -11.060 1.00 94.69 282 ALA A CA 1
ATOM 2150 C C . ALA A 1 282 ? 0.109 8.515 -10.148 1.00 94.69 282 ALA A C 1
ATOM 2152 O O . ALA A 1 282 ? 0.018 9.419 -9.314 1.00 94.69 282 ALA A O 1
ATOM 2153 N N . THR A 1 283 ? 1.212 7.779 -10.278 1.00 95.88 283 THR A N 1
ATOM 2154 C CA . THR A 1 283 ? 2.433 8.017 -9.497 1.00 95.88 283 THR A CA 1
ATOM 2155 C C . THR A 1 283 ? 3.660 7.625 -10.306 1.00 95.88 283 THR A C 1
ATOM 2157 O O . THR A 1 283 ? 3.599 6.726 -11.137 1.00 95.88 283 THR A O 1
ATOM 2160 N N . ASP A 1 284 ? 4.768 8.299 -10.055 1.00 97.19 284 ASP A N 1
ATOM 2161 C CA . ASP A 1 284 ? 6.079 8.087 -10.685 1.00 97.19 284 ASP A CA 1
ATOM 2162 C C . ASP A 1 284 ? 6.983 7.142 -9.895 1.00 97.19 284 ASP A C 1
ATOM 2164 O O . ASP A 1 284 ? 8.153 6.953 -10.208 1.00 97.19 284 ASP A O 1
ATOM 2168 N N . SER A 1 285 ? 6.442 6.562 -8.829 1.00 97.44 285 SER A N 1
ATOM 2169 C CA . SER A 1 285 ? 7.246 5.999 -7.768 1.00 97.44 285 SER A CA 1
ATOM 2170 C C . SER A 1 285 ? 6.475 4.932 -7.003 1.00 97.44 285 SER A C 1
ATOM 2172 O O . SER A 1 285 ? 5.415 5.187 -6.418 1.00 97.44 285 SER A O 1
ATOM 2174 N N . PHE A 1 286 ? 7.021 3.720 -6.991 1.00 97.88 286 PHE A N 1
ATOM 2175 C CA . PHE A 1 286 ? 6.414 2.534 -6.395 1.00 97.88 286 PHE A CA 1
ATOM 2176 C C . PHE A 1 286 ? 7.351 1.893 -5.369 1.00 97.88 286 PHE A C 1
ATOM 2178 O O . PHE A 1 286 ? 8.561 2.110 -5.365 1.00 97.88 286 PHE A O 1
ATOM 2185 N N . HIS A 1 287 ? 6.792 1.069 -4.486 1.00 97.50 287 HIS A N 1
ATOM 2186 C CA . HIS A 1 287 ? 7.562 0.061 -3.765 1.00 97.50 287 HIS A CA 1
ATOM 2187 C C . HIS A 1 287 ? 7.377 -1.291 -4.444 1.00 97.50 287 HIS A C 1
ATOM 2189 O O . HIS A 1 287 ? 6.260 -1.786 -4.563 1.00 97.50 287 HIS A O 1
ATOM 2195 N N . LEU A 1 288 ? 8.476 -1.923 -4.823 1.00 97.50 288 LEU A N 1
ATOM 2196 C CA . LEU A 1 288 ? 8.530 -3.302 -5.268 1.00 97.50 288 LEU A CA 1
ATOM 2197 C C . LEU A 1 288 ? 8.852 -4.180 -4.048 1.00 97.50 288 LEU A C 1
ATOM 2199 O O . LEU A 1 288 ? 10.007 -4.337 -3.645 1.00 97.50 288 LEU A O 1
ATOM 2203 N N . LYS A 1 289 ? 7.810 -4.710 -3.398 1.00 97.00 289 LYS A N 1
ATOM 2204 C CA . LYS A 1 289 ? 7.930 -5.483 -2.150 1.00 97.00 289 LYS A CA 1
ATOM 2205 C C . LYS A 1 289 ? 8.186 -6.960 -2.456 1.00 97.00 289 LYS A C 1
ATOM 2207 O O . LYS A 1 289 ? 7.323 -7.636 -3.005 1.00 97.00 289 LYS A O 1
ATOM 2212 N N . GLY A 1 290 ? 9.368 -7.457 -2.106 1.00 95.69 290 GLY A N 1
ATOM 2213 C CA . GLY A 1 290 ? 9.770 -8.853 -2.284 1.00 95.69 290 GLY A CA 1
ATOM 2214 C C . GLY A 1 290 ? 9.224 -9.797 -1.215 1.00 95.69 290 GLY A C 1
ATOM 2215 O O . GLY A 1 290 ? 9.249 -11.004 -1.437 1.00 95.69 290 GLY A O 1
ATOM 2216 N N . PHE A 1 291 ? 8.754 -9.253 -0.082 1.00 93.88 291 PHE A N 1
ATOM 2217 C CA . PHE A 1 291 ? 8.145 -9.979 1.042 1.00 93.88 291 PHE A CA 1
ATOM 2218 C C . PHE A 1 291 ? 8.886 -11.266 1.422 1.00 93.88 291 PHE A C 1
ATOM 2220 O O . PHE A 1 291 ? 8.296 -12.331 1.563 1.00 93.88 291 PHE A O 1
ATOM 2227 N N . TYR A 1 292 ? 10.197 -11.170 1.658 1.00 92.69 292 TYR A N 1
ATOM 2228 C CA . TYR A 1 292 ? 11.010 -12.332 2.034 1.00 92.69 292 TYR A CA 1
ATOM 2229 C C . TYR A 1 292 ? 10.468 -13.091 3.261 1.00 92.69 292 TYR A C 1
ATOM 2231 O O . TYR A 1 292 ? 10.614 -14.309 3.380 1.00 92.69 292 TYR A O 1
ATOM 2239 N N . ARG A 1 293 ? 9.819 -12.359 4.174 1.00 89.88 293 ARG A N 1
ATOM 2240 C CA . ARG A 1 293 ? 9.212 -12.883 5.403 1.00 89.88 293 ARG A CA 1
ATOM 2241 C C . ARG A 1 293 ? 7.738 -13.288 5.234 1.00 89.88 293 ARG A C 1
ATOM 2243 O O . ARG A 1 293 ? 7.228 -14.056 6.037 1.00 89.88 293 ARG A O 1
ATOM 2250 N N . ASP A 1 294 ? 7.072 -12.861 4.167 1.00 92.00 294 ASP A N 1
ATOM 2251 C CA . ASP A 1 294 ? 5.754 -13.362 3.760 1.00 92.00 294 ASP A CA 1
ATOM 2252 C C . ASP A 1 294 ? 5.829 -13.874 2.315 1.00 92.00 294 ASP A C 1
ATOM 2254 O O . ASP A 1 294 ? 5.371 -13.211 1.379 1.00 92.00 294 ASP A O 1
ATOM 2258 N N . PRO A 1 295 ? 6.365 -15.086 2.102 1.00 88.88 295 PRO A N 1
ATOM 2259 C CA . PRO A 1 295 ? 6.567 -15.589 0.752 1.00 88.88 295 PRO A CA 1
ATOM 2260 C C . PRO A 1 295 ? 5.238 -15.957 0.055 1.00 88.88 295 PRO A C 1
ATOM 2262 O O . PRO A 1 295 ? 5.238 -16.381 -1.098 1.00 88.88 295 PRO A O 1
ATOM 2265 N N . THR A 1 296 ? 4.080 -15.771 0.711 1.00 92.75 296 THR A N 1
ATOM 2266 C CA . THR A 1 296 ? 2.766 -15.934 0.069 1.00 92.75 296 THR A CA 1
ATOM 2267 C C . THR A 1 296 ? 2.323 -14.715 -0.733 1.00 92.75 296 THR A C 1
ATOM 2269 O O . THR A 1 296 ? 1.460 -14.858 -1.604 1.00 92.75 296 THR A O 1
ATOM 2272 N N . HIS A 1 297 ? 2.878 -13.532 -0.437 1.00 95.19 297 HIS A N 1
ATOM 2273 C CA . HIS A 1 297 ? 2.493 -12.228 -0.991 1.00 95.19 297 HIS A CA 1
ATOM 2274 C C . HIS A 1 297 ? 1.028 -11.806 -0.758 1.00 95.19 297 HIS A C 1
ATOM 2276 O O . HIS A 1 297 ? 0.621 -10.740 -1.231 1.00 95.19 297 HIS A O 1
ATOM 2282 N N . PHE A 1 298 ? 0.213 -12.599 -0.049 1.00 96.00 298 PHE A N 1
ATOM 2283 C CA . PHE A 1 298 ? -1.211 -12.310 0.111 1.00 96.00 298 PHE A CA 1
ATOM 2284 C C . PHE A 1 298 ? -1.558 -11.576 1.405 1.00 96.00 298 PHE A C 1
ATOM 2286 O O . PHE A 1 298 ? -2.641 -10.992 1.452 1.00 96.00 298 PHE A O 1
ATOM 2293 N N . ARG A 1 299 ? -0.722 -11.608 2.461 1.00 96.38 299 ARG A N 1
ATOM 2294 C CA . ARG A 1 299 ? -1.153 -11.134 3.794 1.00 96.38 299 ARG A CA 1
ATOM 2295 C C . ARG A 1 299 ? -1.368 -9.635 3.813 1.00 96.38 299 ARG A C 1
ATOM 2297 O O . ARG A 1 299 ? -2.444 -9.186 4.203 1.00 96.38 299 ARG A O 1
ATOM 2304 N N . ASP A 1 300 ? -0.392 -8.900 3.287 1.00 96.19 300 ASP A N 1
ATOM 2305 C CA . ASP A 1 300 ? -0.423 -7.440 3.226 1.00 96.19 300 ASP A CA 1
ATOM 2306 C C . ASP A 1 300 ? -1.661 -6.951 2.450 1.00 96.19 300 ASP A C 1
ATOM 2308 O O . ASP A 1 300 ? -2.558 -6.296 2.982 1.00 96.19 300 ASP A O 1
ATOM 2312 N N . GLN A 1 301 ? -1.781 -7.372 1.189 1.00 97.12 301 GLN A N 1
ATOM 2313 C CA . GLN A 1 301 ? -2.841 -6.901 0.296 1.00 97.12 301 GLN A CA 1
ATOM 2314 C C . GLN A 1 301 ? -4.222 -7.477 0.630 1.00 97.12 301 GLN A C 1
ATOM 2316 O O . GLN A 1 301 ? -5.221 -6.764 0.525 1.00 97.12 301 GLN A O 1
ATOM 2321 N N . GLY A 1 302 ? -4.301 -8.740 1.055 1.00 97.88 302 GLY A N 1
ATOM 2322 C CA . GLY A 1 302 ? -5.547 -9.355 1.513 1.00 97.88 302 GLY A CA 1
ATOM 2323 C C . GLY A 1 302 ? -6.072 -8.689 2.785 1.00 97.88 302 GLY A C 1
ATOM 2324 O O . GLY A 1 302 ? -7.259 -8.363 2.857 1.00 97.88 302 GLY A O 1
ATOM 2325 N N . GLY A 1 303 ? -5.180 -8.392 3.735 1.00 98.12 303 GLY A N 1
ATOM 2326 C CA . GLY A 1 303 ? -5.498 -7.679 4.969 1.00 98.12 303 GLY A CA 1
ATOM 2327 C C . GLY A 1 303 ? -6.052 -6.278 4.708 1.00 98.12 303 GLY A C 1
ATOM 2328 O O . GLY A 1 303 ? -7.136 -5.954 5.194 1.00 98.12 303 GLY A O 1
ATOM 2329 N N . TYR A 1 304 ? -5.392 -5.470 3.869 1.00 98.25 304 TYR A N 1
ATOM 2330 C CA . TYR A 1 304 ? -5.907 -4.137 3.530 1.00 98.25 304 TYR A CA 1
ATOM 2331 C C . TYR A 1 304 ? -7.260 -4.175 2.819 1.00 98.25 304 TYR A C 1
ATOM 2333 O O . TYR A 1 304 ? -8.153 -3.381 3.126 1.00 98.25 304 TYR A O 1
ATOM 2341 N N . ARG A 1 305 ? -7.429 -5.093 1.857 1.00 97.88 305 ARG A N 1
ATOM 2342 C CA . ARG A 1 305 ? -8.689 -5.246 1.113 1.00 97.88 305 ARG A CA 1
ATOM 2343 C C . ARG A 1 305 ? -9.831 -5.642 2.045 1.00 97.88 305 ARG A C 1
ATOM 2345 O O . ARG A 1 305 ? -10.930 -5.112 1.888 1.00 97.88 305 ARG A O 1
ATOM 2352 N N . PHE A 1 306 ? -9.563 -6.503 3.028 1.00 98.56 306 PHE A N 1
ATOM 2353 C CA . PHE A 1 306 ? -10.527 -6.861 4.064 1.00 98.56 306 PHE A CA 1
ATOM 2354 C C . PHE A 1 306 ? -10.856 -5.684 4.990 1.00 98.56 306 PHE A C 1
ATOM 2356 O O . PHE A 1 306 ? -12.028 -5.354 5.151 1.00 98.56 306 PHE A O 1
ATOM 2363 N N . TRP A 1 307 ? -9.857 -4.992 5.543 1.00 98.62 307 TRP A N 1
ATOM 2364 C CA . TRP A 1 307 ? -10.100 -3.810 6.378 1.00 98.62 307 TRP A CA 1
ATOM 2365 C C . TRP A 1 307 ? -10.959 -2.762 5.652 1.00 98.62 307 TRP A C 1
ATOM 2367 O O . TRP A 1 307 ? -11.979 -2.308 6.170 1.00 98.62 307 TRP A O 1
ATOM 2377 N N . ASN A 1 308 ? -10.602 -2.428 4.411 1.00 97.69 308 ASN A N 1
ATOM 2378 C CA . ASN A 1 308 ? -11.345 -1.457 3.612 1.00 97.69 308 ASN A CA 1
ATOM 2379 C C . ASN A 1 308 ? -12.765 -1.951 3.277 1.00 97.69 308 ASN A C 1
ATOM 2381 O O . ASN A 1 308 ? -13.698 -1.150 3.193 1.00 97.69 308 ASN A O 1
ATOM 2385 N N . SER A 1 309 ? -12.962 -3.265 3.099 1.00 97.81 309 SER A N 1
ATOM 2386 C CA . SER A 1 309 ? -14.300 -3.821 2.882 1.00 97.81 309 SER A CA 1
ATOM 2387 C C . SER A 1 309 ? -15.180 -3.680 4.123 1.00 97.81 309 SER A C 1
ATOM 2389 O O . SER A 1 309 ? -16.358 -3.369 3.962 1.00 97.81 309 SER A O 1
ATOM 2391 N N . LEU A 1 310 ? -14.615 -3.793 5.332 1.00 98.56 310 LEU A N 1
ATOM 2392 C CA . LEU A 1 310 ? -15.319 -3.526 6.588 1.00 98.56 310 LEU A CA 1
ATOM 2393 C C . LEU A 1 310 ? -15.670 -2.045 6.770 1.00 98.56 310 LEU A C 1
ATOM 2395 O O . LEU A 1 310 ? -16.806 -1.740 7.130 1.00 98.56 310 LEU A O 1
ATOM 2399 N N . VAL A 1 311 ? -14.747 -1.118 6.483 1.00 98.19 311 VAL A N 1
ATOM 2400 C CA . VAL A 1 311 ? -15.035 0.331 6.556 1.00 98.19 311 VAL A CA 1
ATOM 2401 C C . VAL A 1 311 ? -16.241 0.678 5.682 1.00 98.19 311 VAL A C 1
ATOM 2403 O O . VAL A 1 311 ? -17.158 1.358 6.130 1.00 98.19 311 VAL A O 1
ATOM 2406 N N . ARG A 1 312 ? -16.322 0.119 4.470 1.00 96.44 312 ARG A N 1
ATOM 2407 C CA . ARG A 1 312 ? -17.447 0.336 3.541 1.00 96.44 312 ARG A CA 1
ATOM 2408 C C . ARG A 1 312 ? -18.801 -0.201 4.033 1.00 96.44 312 ARG A C 1
ATOM 2410 O O . ARG A 1 312 ? -19.810 0.075 3.388 1.00 96.44 312 ARG A O 1
ATOM 2417 N N . LYS A 1 313 ? -18.842 -0.961 5.135 1.00 97.12 313 LYS A N 1
ATOM 2418 C CA . LYS A 1 313 ? -20.075 -1.444 5.793 1.00 97.12 313 LYS A CA 1
ATOM 2419 C C . LYS A 1 313 ? -20.576 -0.530 6.904 1.00 97.12 313 LYS A C 1
ATOM 2421 O O . LYS A 1 313 ? -21.649 -0.777 7.454 1.00 97.12 313 LYS A O 1
ATOM 2426 N N . LEU A 1 314 ? -19.810 0.499 7.250 1.00 97.19 314 LEU A N 1
ATOM 2427 C CA . LEU A 1 314 ? -20.259 1.530 8.171 1.00 97.19 314 LEU A CA 1
ATOM 2428 C C . LEU A 1 314 ? -21.362 2.382 7.536 1.00 97.19 314 LEU A C 1
ATOM 2430 O O . LEU A 1 314 ? -21.557 2.388 6.321 1.00 97.19 314 LEU A O 1
ATOM 2434 N N . ASP A 1 315 ? -22.096 3.107 8.370 1.00 94.69 315 ASP A N 1
ATOM 2435 C CA . ASP A 1 315 ? -23.146 4.002 7.895 1.00 94.69 315 ASP A CA 1
ATOM 2436 C C . ASP A 1 315 ? -22.518 5.300 7.355 1.00 94.69 315 ASP A C 1
ATOM 2438 O O . ASP A 1 315 ? -21.437 5.712 7.781 1.00 94.69 315 ASP A O 1
ATOM 2442 N N . TYR A 1 316 ? -23.173 5.959 6.397 1.00 94.31 316 TYR A N 1
ATOM 2443 C CA . TYR A 1 316 ? -22.701 7.246 5.880 1.00 94.31 316 TYR A CA 1
ATOM 2444 C C . TYR A 1 316 ? -22.659 8.306 7.004 1.00 94.31 316 TYR A C 1
ATOM 2446 O O . TYR A 1 316 ? -23.622 8.394 7.767 1.00 94.31 316 TYR A O 1
ATOM 2454 N N . PRO A 1 317 ? -21.604 9.145 7.100 1.00 92.88 317 PRO A N 1
ATOM 2455 C CA . PRO A 1 317 ? -20.470 9.281 6.175 1.00 92.88 317 PRO A CA 1
ATOM 2456 C C . PRO A 1 317 ? -19.266 8.370 6.465 1.00 92.88 317 PRO A C 1
ATOM 2458 O O . PRO A 1 317 ? -18.302 8.393 5.704 1.00 92.88 317 PRO A O 1
ATOM 2461 N N . TYR A 1 318 ? -19.309 7.559 7.522 1.00 95.75 318 TYR A N 1
ATOM 2462 C CA . TYR A 1 318 ? -18.198 6.717 7.983 1.00 95.75 318 TYR A CA 1
ATOM 2463 C C . TYR A 1 318 ? -17.863 5.547 7.044 1.00 95.75 318 TYR A C 1
ATOM 2465 O O . TYR A 1 318 ? -16.821 4.921 7.173 1.00 95.75 318 TYR A O 1
ATOM 2473 N N . CYS A 1 319 ? -18.707 5.251 6.052 1.00 94.81 319 CYS A N 1
ATOM 2474 C CA . CYS A 1 319 ? -18.334 4.337 4.966 1.00 94.81 319 CYS A CA 1
ATOM 2475 C C . CYS A 1 319 ? -17.222 4.881 4.053 1.00 94.81 319 CYS A C 1
ATOM 2477 O O . CYS A 1 319 ? -16.678 4.139 3.230 1.00 94.81 319 CYS A O 1
ATOM 2479 N N . LYS A 1 320 ? -16.895 6.173 4.177 1.00 92.19 320 LYS A N 1
ATOM 2480 C CA . LYS A 1 320 ? -15.767 6.824 3.518 1.00 92.19 320 LYS A CA 1
ATOM 2481 C C . LYS A 1 320 ? -14.637 7.018 4.522 1.00 92.19 320 LYS A C 1
ATOM 2483 O O . LYS A 1 320 ? -14.841 7.662 5.543 1.00 92.19 320 LYS A O 1
ATOM 2488 N N . VAL A 1 321 ? -13.425 6.590 4.167 1.00 92.50 321 VAL A N 1
ATOM 2489 C CA . VAL A 1 321 ? -12.245 6.760 5.033 1.00 92.50 321 VAL A CA 1
ATOM 2490 C C . VAL A 1 321 ? -11.960 8.234 5.328 1.00 92.50 321 VAL A C 1
ATOM 2492 O O . VAL A 1 321 ? -11.746 8.574 6.484 1.00 92.50 321 VAL A O 1
ATOM 2495 N N . ASN A 1 322 ? -12.041 9.118 4.324 1.00 89.56 322 ASN A N 1
ATOM 2496 C CA . ASN A 1 322 ? -11.866 10.554 4.555 1.00 89.56 322 ASN A CA 1
ATOM 2497 C C . ASN A 1 322 ? -13.031 11.222 5.297 1.00 89.56 322 ASN A C 1
ATOM 2499 O O . ASN A 1 322 ? -12.914 12.402 5.593 1.00 89.56 322 ASN A O 1
ATOM 2503 N N . ASN A 1 323 ? -14.147 10.502 5.521 1.00 86.31 323 ASN A N 1
ATOM 2504 C CA . ASN A 1 323 ? -15.373 10.853 6.261 1.00 86.31 323 ASN A CA 1
ATOM 2505 C C . ASN A 1 323 ? -15.952 12.272 6.079 1.00 86.31 323 ASN A C 1
ATOM 2507 O O . ASN A 1 323 ? -16.909 12.639 6.761 1.00 86.31 323 ASN A O 1
ATOM 2511 N N . ILE A 1 324 ? -15.438 13.051 5.126 1.00 83.00 324 ILE A N 1
ATOM 2512 C CA . ILE A 1 324 ? -15.887 14.402 4.824 1.00 83.00 324 ILE A CA 1
ATOM 2513 C C . ILE A 1 324 ? -17.195 14.326 4.048 1.00 83.00 324 ILE A C 1
ATOM 2515 O O . ILE A 1 324 ? -17.317 13.629 3.031 1.00 83.00 324 ILE A O 1
ATOM 2519 N N . ILE A 1 325 ? -18.162 15.121 4.490 1.00 82.56 325 ILE A N 1
ATOM 2520 C CA . ILE A 1 325 ? -19.366 15.423 3.726 1.00 82.56 325 ILE A CA 1
ATOM 2521 C C . ILE A 1 325 ? -19.058 16.623 2.836 1.00 82.56 325 ILE A C 1
ATOM 2523 O O . ILE A 1 325 ? -19.008 17.766 3.285 1.00 82.56 325 ILE A O 1
ATOM 2527 N N . TYR A 1 326 ? -18.840 16.357 1.553 1.00 75.12 326 TYR A N 1
ATOM 2528 C CA . TYR A 1 326 ? -18.594 17.407 0.579 1.00 75.12 326 TYR A CA 1
ATOM 2529 C C . TYR A 1 326 ? -19.915 18.037 0.123 1.00 75.12 326 TYR A C 1
ATOM 2531 O O . TYR A 1 326 ? -20.719 17.382 -0.540 1.00 75.12 326 TYR A O 1
ATOM 2539 N N . GLN A 1 327 ? -20.118 19.318 0.428 1.00 76.38 327 GLN A N 1
ATOM 2540 C CA . GLN A 1 327 ? -21.209 20.115 -0.145 1.00 76.38 327 GLN A CA 1
ATOM 2541 C C . GLN A 1 327 ? -20.814 20.652 -1.523 1.00 76.38 327 GLN A C 1
ATOM 2543 O O . GLN A 1 327 ? -19.639 20.945 -1.751 1.00 76.38 327 GLN A O 1
ATOM 2548 N N . ALA A 1 328 ? -21.775 20.782 -2.443 1.00 76.06 328 ALA A N 1
ATOM 2549 C CA . ALA A 1 328 ? -21.535 21.399 -3.748 1.00 76.06 328 ALA A CA 1
ATOM 2550 C C . ALA A 1 328 ? -20.908 22.792 -3.560 1.00 76.06 328 ALA A C 1
ATOM 2552 O O . ALA A 1 328 ? -21.468 23.633 -2.862 1.00 76.06 328 ALA A O 1
ATOM 2553 N N . ASN A 1 329 ? -19.724 22.999 -4.133 1.00 73.50 329 ASN A N 1
ATOM 2554 C CA . ASN A 1 329 ? -18.943 24.221 -3.980 1.00 73.50 329 ASN A CA 1
ATOM 2555 C C . ASN A 1 329 ? -18.161 24.459 -5.277 1.00 73.50 329 ASN A C 1
ATOM 2557 O O . ASN A 1 329 ? -17.488 23.542 -5.741 1.00 73.50 329 ASN A O 1
ATOM 2561 N N . THR A 1 330 ? -18.275 25.659 -5.847 1.00 76.50 330 THR A N 1
ATOM 2562 C CA . THR A 1 330 ? -17.584 26.074 -7.079 1.00 76.50 330 THR A CA 1
ATOM 2563 C C . THR A 1 330 ? -16.107 26.402 -6.867 1.00 76.50 330 THR A C 1
ATOM 2565 O O . THR A 1 330 ? -15.363 26.433 -7.838 1.00 76.50 330 THR A O 1
ATOM 2568 N N . ASP A 1 331 ? -15.680 26.599 -5.617 1.00 76.31 331 ASP A N 1
ATOM 2569 C CA . ASP A 1 331 ? -14.305 26.952 -5.244 1.00 76.31 331 ASP A CA 1
ATOM 2570 C C . ASP A 1 331 ? -13.545 25.754 -4.644 1.00 76.31 331 ASP A C 1
ATOM 2572 O O . ASP A 1 331 ? -12.610 25.915 -3.851 1.00 76.31 331 ASP A O 1
ATOM 2576 N N . ARG A 1 332 ? -13.972 24.519 -4.942 1.00 68.94 332 ARG A N 1
ATOM 2577 C CA . ARG A 1 332 ? -13.308 23.336 -4.389 1.00 68.94 332 ARG A CA 1
ATOM 2578 C C . ARG A 1 332 ? -11.927 23.167 -5.030 1.00 68.94 332 ARG A C 1
ATOM 2580 O O . ARG A 1 332 ? -11.743 23.321 -6.230 1.00 68.94 332 ARG A O 1
ATOM 2587 N N . LYS A 1 333 ? -10.928 22.836 -4.210 1.00 68.19 333 LYS A N 1
ATOM 2588 C CA . LYS A 1 333 ? -9.586 22.501 -4.705 1.00 68.19 333 LYS A CA 1
ATOM 2589 C C . LYS A 1 333 ? -9.644 21.188 -5.498 1.00 68.19 333 LYS A C 1
ATOM 2591 O O . LYS A 1 333 ? -10.247 20.235 -5.011 1.00 68.19 333 LYS A O 1
ATOM 2596 N N . ALA A 1 334 ? -8.948 21.118 -6.635 1.00 66.25 334 ALA A N 1
ATOM 2597 C CA . ALA A 1 334 ? -8.936 19.954 -7.532 1.00 66.25 334 ALA A CA 1
ATOM 2598 C C . ALA A 1 334 ? -8.631 18.619 -6.812 1.00 66.25 334 ALA A C 1
ATOM 2600 O O . ALA A 1 334 ? -9.338 17.634 -7.004 1.00 66.25 334 ALA A O 1
ATOM 2601 N N . ASP A 1 335 ? -7.664 18.598 -5.888 1.00 64.19 335 ASP A N 1
ATOM 2602 C CA . ASP A 1 335 ? -7.318 17.384 -5.120 1.00 64.19 335 ASP A CA 1
ATOM 2603 C C . ASP A 1 335 ? -8.450 16.887 -4.193 1.00 64.19 335 ASP A C 1
ATOM 2605 O O . ASP A 1 335 ? -8.455 15.732 -3.773 1.00 64.19 335 ASP A O 1
ATOM 2609 N N . ALA A 1 336 ? -9.422 17.744 -3.859 1.00 63.75 336 ALA A N 1
ATOM 2610 C CA . ALA A 1 336 ? -10.612 17.391 -3.079 1.00 63.75 336 ALA A CA 1
ATOM 2611 C C . ALA A 1 336 ? -11.831 17.046 -3.961 1.00 63.75 336 ALA A C 1
ATOM 2613 O O . ALA A 1 336 ? -12.893 16.688 -3.443 1.00 63.75 336 ALA A O 1
ATOM 2614 N N . GLU A 1 337 ? -11.712 17.174 -5.285 1.00 67.81 337 GLU A N 1
ATOM 2615 C CA . GLU A 1 337 ? -12.754 16.812 -6.254 1.00 67.81 337 GLU A CA 1
ATOM 2616 C C . GLU A 1 337 ? -12.628 15.355 -6.710 1.00 67.81 337 GLU A C 1
ATOM 2618 O O . GLU A 1 337 ? -13.644 14.674 -6.869 1.00 67.81 337 GLU A O 1
ATOM 2623 N N . TYR A 1 338 ? -11.399 14.846 -6.835 1.00 77.25 338 TYR A N 1
ATOM 2624 C CA . TYR A 1 338 ? -11.110 13.532 -7.414 1.00 77.25 338 TYR A CA 1
ATOM 2625 C C . TYR A 1 338 ? -10.449 12.600 -6.393 1.00 77.25 338 TYR A C 1
ATOM 2627 O O . TYR A 1 338 ? -9.243 12.398 -6.396 1.00 77.25 338 TYR A O 1
ATOM 2635 N N . THR A 1 339 ? -11.257 12.015 -5.503 1.00 83.12 339 THR A N 1
ATOM 2636 C CA . THR A 1 339 ? -10.773 11.091 -4.453 1.00 83.12 339 THR A CA 1
ATOM 2637 C C . THR A 1 339 ? -11.151 9.629 -4.709 1.00 83.12 339 THR A C 1
ATOM 2639 O O . THR A 1 339 ? -11.080 8.806 -3.797 1.00 83.12 339 THR A O 1
ATOM 2642 N N . ALA A 1 340 ? -11.675 9.307 -5.895 1.00 85.56 340 ALA A N 1
ATOM 2643 C CA . ALA A 1 340 ? -12.244 7.989 -6.194 1.00 85.56 340 ALA A CA 1
ATOM 2644 C C . ALA A 1 340 ? -11.178 6.897 -6.391 1.00 85.56 340 ALA A C 1
ATOM 2646 O O . ALA A 1 340 ? -11.461 5.714 -6.195 1.00 85.56 340 ALA A O 1
ATOM 2647 N N . ASP A 1 341 ? -9.963 7.288 -6.765 1.00 88.75 341 ASP A N 1
ATOM 2648 C CA . ASP A 1 341 ? -8.801 6.418 -6.945 1.00 88.75 341 ASP A CA 1
ATOM 2649 C C . ASP A 1 341 ? -7.895 6.337 -5.702 1.00 88.75 341 ASP A C 1
ATOM 2651 O O . ASP A 1 341 ? -7.037 5.454 -5.632 1.00 88.75 341 ASP A O 1
ATOM 2655 N N . ALA A 1 342 ? -8.138 7.169 -4.682 1.00 92.19 342 ALA A N 1
ATOM 2656 C CA . ALA A 1 342 ? -7.493 7.059 -3.376 1.00 92.19 342 ALA A CA 1
ATOM 2657 C C . ALA A 1 342 ? -7.838 5.713 -2.715 1.00 92.19 342 ALA A C 1
ATOM 2659 O O . ALA A 1 342 ? -9.010 5.377 -2.502 1.00 92.19 342 ALA A O 1
ATOM 2660 N N . LYS A 1 343 ? -6.811 4.922 -2.385 1.00 94.62 343 LYS A N 1
ATOM 2661 C CA . LYS A 1 343 ? -6.990 3.595 -1.779 1.00 94.62 343 LYS A CA 1
ATOM 2662 C C . LYS A 1 343 ? -7.013 3.643 -0.265 1.00 94.62 343 LYS A C 1
ATOM 2664 O O . LYS A 1 343 ? -7.636 2.776 0.336 1.00 94.62 343 LYS A O 1
ATOM 2669 N N . TYR A 1 344 ? -6.392 4.660 0.330 1.00 95.12 344 TYR A N 1
ATOM 2670 C CA . TYR A 1 344 ? -6.211 4.828 1.773 1.00 95.12 344 TYR A CA 1
ATOM 2671 C C . TYR A 1 344 ? -5.374 3.724 2.431 1.00 95.12 344 TYR A C 1
ATOM 2673 O O . TYR A 1 344 ? -5.387 3.542 3.638 1.00 95.12 344 TYR A O 1
ATOM 2681 N N . TYR A 1 345 ? -4.628 2.970 1.639 1.00 95.81 345 TYR A N 1
ATOM 2682 C CA . TYR A 1 345 ? -3.622 2.025 2.100 1.00 95.81 345 TYR A CA 1
ATOM 2683 C C . TYR A 1 345 ? -2.606 1.823 0.971 1.00 95.81 345 TYR A C 1
ATOM 2685 O O . TYR A 1 345 ? -2.900 2.187 -0.175 1.00 95.81 345 TYR A O 1
ATOM 2693 N N . PRO A 1 346 ? -1.426 1.245 1.242 1.00 95.50 346 PRO A N 1
ATOM 2694 C CA . PRO A 1 346 ? -0.437 0.895 0.224 1.00 95.50 346 PRO A CA 1
ATOM 2695 C C . PRO A 1 346 ? -0.959 -0.232 -0.681 1.00 95.50 346 PRO A C 1
ATOM 2697 O O . PRO A 1 346 ? -0.600 -1.400 -0.539 1.00 95.50 346 PRO A O 1
ATOM 2700 N N . HIS A 1 347 ? -1.871 0.101 -1.590 1.00 96.50 347 HIS A N 1
ATOM 2701 C CA . HIS A 1 347 ? -2.474 -0.857 -2.502 1.00 96.50 347 HIS A CA 1
ATOM 2702 C C . HIS A 1 347 ? -1.429 -1.386 -3.475 1.00 96.50 347 HIS A C 1
ATOM 2704 O O . HIS A 1 347 ? -0.607 -0.627 -3.986 1.00 96.50 347 HIS A O 1
ATOM 2710 N N . GLY A 1 348 ? -1.474 -2.684 -3.736 1.00 96.00 348 GLY A N 1
ATOM 2711 C CA . GLY A 1 348 ? -0.513 -3.352 -4.584 1.00 96.00 348 GLY A CA 1
ATOM 2712 C C . GLY A 1 348 ? -1.079 -4.538 -5.345 1.00 96.00 348 GLY A C 1
ATOM 2713 O O . GLY A 1 348 ? -2.125 -5.111 -5.009 1.00 96.00 348 GLY A O 1
ATOM 2714 N N . ILE A 1 349 ? -0.345 -4.879 -6.397 1.00 97.12 349 ILE A N 1
ATOM 2715 C CA . ILE A 1 349 ? -0.642 -5.946 -7.345 1.00 97.12 349 ILE A CA 1
ATOM 2716 C C . ILE A 1 349 ? 0.605 -6.838 -7.437 1.00 97.12 349 ILE A C 1
ATOM 2718 O O . ILE A 1 349 ? 1.711 -6.316 -7.605 1.00 97.12 349 ILE A O 1
ATOM 2722 N N . PRO A 1 350 ? 0.473 -8.169 -7.296 1.00 97.56 350 PRO A N 1
ATOM 2723 C CA . PRO A 1 350 ? 1.603 -9.069 -7.480 1.00 97.56 350 PRO A CA 1
ATOM 2724 C C . PRO A 1 350 ? 2.192 -8.975 -8.894 1.00 97.56 350 PRO A C 1
ATOM 2726 O O . PRO A 1 350 ? 1.483 -8.737 -9.870 1.00 97.56 350 PRO A O 1
ATOM 2729 N N . CYS A 1 351 ? 3.497 -9.170 -9.015 1.00 98.31 351 CYS A N 1
ATOM 2730 C CA . CYS A 1 351 ? 4.215 -9.112 -10.280 1.00 98.31 351 CYS A CA 1
ATOM 2731 C C . CYS A 1 351 ? 5.436 -10.033 -10.264 1.00 98.31 351 CYS A C 1
ATOM 2733 O O . CYS A 1 351 ? 5.985 -10.342 -9.208 1.00 98.31 351 CYS A O 1
ATOM 2735 N N . VAL A 1 352 ? 5.874 -10.475 -11.437 1.00 98.62 352 VAL A N 1
ATOM 2736 C CA . VAL A 1 352 ? 7.172 -11.130 -11.606 1.00 98.62 352 VAL A CA 1
ATOM 2737 C C . VAL A 1 352 ? 8.180 -10.121 -12.128 1.00 98.62 3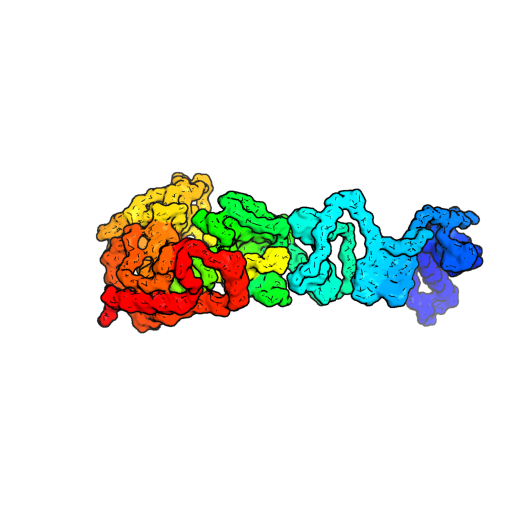52 VAL A C 1
ATOM 2739 O O . VAL A 1 352 ? 7.885 -9.381 -13.063 1.00 98.62 352 VAL A O 1
ATOM 2742 N N . VAL A 1 353 ? 9.372 -10.127 -11.542 1.00 98.62 353 VAL A N 1
ATOM 2743 C CA . VAL A 1 353 ? 10.511 -9.346 -12.011 1.00 98.62 353 VAL A CA 1
ATOM 2744 C C . VAL A 1 353 ? 11.474 -10.267 -12.744 1.00 98.62 353 VAL A C 1
ATOM 2746 O O . VAL A 1 353 ? 11.856 -11.322 -12.222 1.00 98.62 353 VAL A O 1
ATOM 2749 N N . TYR A 1 354 ? 11.883 -9.856 -13.936 1.00 96.50 354 TYR A N 1
ATOM 2750 C CA . TYR A 1 354 ? 13.016 -10.417 -14.662 1.00 96.50 354 TYR A CA 1
ATOM 2751 C C . TYR A 1 354 ? 14.141 -9.386 -14.685 1.00 96.50 354 TYR A C 1
ATOM 2753 O O . TYR A 1 354 ? 13.888 -8.201 -14.841 1.00 96.50 354 TYR A O 1
ATOM 2761 N N . LEU A 1 355 ? 15.380 -9.833 -14.526 1.00 90.56 355 LEU A N 1
ATOM 2762 C CA . LEU A 1 355 ? 16.580 -9.011 -14.625 1.00 90.56 355 LEU A CA 1
ATOM 2763 C C . LEU A 1 355 ? 17.407 -9.526 -15.797 1.00 90.56 355 LEU A C 1
ATOM 2765 O O . LEU A 1 355 ? 17.825 -10.684 -15.776 1.00 90.56 355 LEU A O 1
ATOM 2769 N N . ASN A 1 356 ? 17.630 -8.689 -16.808 1.00 84.69 356 ASN A N 1
ATOM 2770 C CA . ASN A 1 356 ? 18.347 -9.036 -18.037 1.00 84.69 356 ASN A CA 1
ATOM 2771 C C . ASN A 1 356 ? 17.838 -10.369 -18.627 1.00 84.69 356 ASN A C 1
ATOM 2773 O O . ASN A 1 356 ? 18.602 -11.304 -18.865 1.00 84.69 356 ASN A O 1
ATOM 2777 N N . ASN A 1 357 ? 16.512 -10.469 -18.791 1.00 82.75 357 ASN A N 1
ATOM 2778 C CA . ASN A 1 357 ? 15.770 -11.643 -19.278 1.00 82.75 357 ASN A CA 1
ATOM 2779 C C . ASN A 1 357 ? 15.849 -12.910 -18.404 1.00 82.75 357 ASN A C 1
ATOM 2781 O O . ASN A 1 357 ? 15.334 -13.957 -18.793 1.00 82.75 357 ASN A O 1
ATOM 2785 N N . GLN A 1 358 ? 16.428 -12.833 -17.205 1.00 86.12 358 GLN A N 1
ATOM 2786 C CA . GLN A 1 358 ? 16.488 -13.942 -16.252 1.00 86.12 358 GLN A CA 1
ATOM 2787 C C . GLN A 1 358 ? 15.504 -13.737 -15.107 1.00 86.12 358 GLN A C 1
ATOM 2789 O O . GLN A 1 358 ? 15.333 -12.626 -14.612 1.00 86.12 358 GLN A O 1
ATOM 2794 N N . PHE A 1 359 ? 14.864 -14.814 -14.646 1.00 95.62 359 PHE A N 1
ATOM 2795 C CA . PHE A 1 359 ? 13.941 -14.732 -13.514 1.00 95.62 359 PHE A CA 1
ATOM 2796 C C . PHE A 1 359 ? 14.644 -14.135 -12.284 1.00 95.62 359 PHE A C 1
ATOM 2798 O O . PHE A 1 359 ? 15.646 -14.669 -11.788 1.00 95.62 359 PHE A O 1
ATOM 2805 N N . TYR A 1 360 ? 14.102 -13.038 -11.759 1.00 96.00 360 TYR A N 1
ATOM 2806 C CA . TYR A 1 360 ? 14.643 -12.378 -10.580 1.00 96.00 360 TYR A CA 1
ATOM 2807 C C . TYR A 1 360 ? 13.842 -12.719 -9.323 1.00 96.00 360 TYR A C 1
ATOM 2809 O O . TYR A 1 360 ? 14.419 -13.219 -8.357 1.00 96.00 360 TYR A O 1
ATOM 2817 N N . GLY A 1 361 ? 12.522 -12.536 -9.343 1.00 97.31 361 GLY A N 1
ATOM 2818 C CA . GLY A 1 361 ? 11.670 -12.905 -8.213 1.00 97.31 361 GLY A CA 1
ATOM 2819 C C . GLY A 1 361 ? 10.201 -12.537 -8.388 1.00 97.31 361 GLY A C 1
ATOM 2820 O O . GLY A 1 361 ? 9.828 -11.772 -9.274 1.00 97.31 361 GLY A O 1
ATOM 2821 N N . LEU A 1 362 ? 9.369 -13.075 -7.504 1.00 98.31 362 LEU A N 1
ATOM 2822 C CA . LEU A 1 362 ? 8.003 -12.633 -7.249 1.00 98.31 362 LEU A CA 1
ATOM 2823 C C . LEU A 1 362 ? 8.036 -11.391 -6.356 1.00 98.31 362 LEU A C 1
ATOM 2825 O O . LEU A 1 362 ? 8.709 -11.369 -5.329 1.00 98.31 362 LEU A O 1
ATOM 2829 N N . TYR A 1 363 ? 7.301 -10.359 -6.728 1.00 98.25 363 TYR A N 1
ATOM 2830 C CA . TYR A 1 363 ? 7.207 -9.102 -6.002 1.00 98.25 363 TYR A CA 1
ATOM 2831 C C . TYR A 1 363 ? 5.751 -8.644 -5.933 1.00 98.25 363 TYR A C 1
ATOM 2833 O O . TYR A 1 363 ? 4.876 -9.168 -6.617 1.00 98.25 363 TYR A O 1
ATOM 2841 N N . THR A 1 364 ? 5.482 -7.636 -5.117 1.00 97.94 364 THR A N 1
ATOM 2842 C CA . THR A 1 364 ? 4.226 -6.888 -5.126 1.00 97.94 364 THR A CA 1
ATOM 2843 C C . THR A 1 364 ? 4.544 -5.439 -5.462 1.00 97.94 364 THR A C 1
ATOM 2845 O O . THR A 1 364 ? 5.197 -4.758 -4.670 1.00 97.94 364 THR A O 1
ATOM 2848 N N . LEU A 1 365 ? 4.090 -4.974 -6.628 1.00 97.69 365 LEU A N 1
ATOM 2849 C CA . LEU A 1 365 ? 4.147 -3.567 -7.016 1.00 97.69 365 LEU A CA 1
ATOM 2850 C C . LEU A 1 365 ? 3.120 -2.810 -6.178 1.00 97.69 365 LEU A C 1
ATOM 2852 O O . LEU A 1 365 ? 1.922 -3.072 -6.285 1.00 97.69 365 LEU A O 1
ATOM 2856 N N . ARG A 1 366 ? 3.581 -1.909 -5.317 1.00 96.62 366 ARG A N 1
ATOM 2857 C CA . ARG A 1 366 ? 2.777 -1.279 -4.271 1.00 96.62 366 ARG A CA 1
ATOM 2858 C C . ARG A 1 366 ? 2.884 0.236 -4.341 1.00 96.62 366 ARG A C 1
ATOM 2860 O O . ARG A 1 366 ? 3.976 0.778 -4.498 1.00 96.62 366 ARG A O 1
ATOM 2867 N N . LEU A 1 367 ? 1.765 0.925 -4.142 1.00 96.88 367 LEU A N 1
ATOM 2868 C CA . LEU A 1 367 ? 1.757 2.371 -3.950 1.00 96.88 367 LEU A CA 1
ATOM 2869 C C . LEU A 1 367 ? 2.582 2.760 -2.717 1.00 96.88 367 LEU A C 1
ATOM 2871 O O . LEU A 1 367 ? 2.542 2.099 -1.671 1.00 96.88 367 LEU A O 1
ATOM 2875 N N . LYS A 1 368 ? 3.309 3.871 -2.840 1.00 93.88 368 LYS A N 1
ATOM 2876 C CA . LYS A 1 368 ? 3.944 4.551 -1.708 1.00 93.88 368 LYS A CA 1
ATOM 2877 C C . LYS A 1 368 ? 2.896 5.262 -0.844 1.00 93.88 368 LYS A C 1
ATOM 2879 O O . LYS A 1 368 ? 1.717 5.347 -1.191 1.00 93.88 368 LYS A O 1
ATOM 2884 N N . LYS A 1 369 ? 3.334 5.828 0.286 1.00 90.81 369 LYS A N 1
ATOM 2885 C CA . LYS A 1 369 ? 2.491 6.659 1.162 1.00 90.81 369 LYS A CA 1
ATOM 2886 C C . LYS A 1 369 ? 2.184 8.043 0.559 1.00 90.81 369 LYS A C 1
ATOM 2888 O O . LYS A 1 369 ? 2.225 9.047 1.261 1.00 90.81 369 LYS A O 1
ATOM 2893 N N . THR A 1 370 ? 1.936 8.153 -0.741 1.00 87.56 370 THR A N 1
ATOM 2894 C CA . THR A 1 370 ? 1.689 9.443 -1.402 1.00 87.56 370 THR A CA 1
ATOM 2895 C C . THR A 1 370 ? 0.357 10.033 -0.957 1.00 87.56 370 THR A C 1
ATOM 2897 O O . THR A 1 370 ? -0.605 9.322 -0.685 1.00 87.56 370 THR A O 1
ATOM 2900 N N . ARG A 1 371 ? 0.286 11.357 -0.845 1.00 87.75 371 ARG A N 1
ATOM 2901 C CA . ARG A 1 371 ? -0.855 12.044 -0.216 1.00 87.75 371 ARG A CA 1
ATOM 2902 C C . ARG A 1 371 ? -2.148 11.885 -1.000 1.00 87.75 371 ARG A C 1
ATOM 2904 O O . ARG A 1 371 ? -3.201 11.684 -0.402 1.00 87.75 371 ARG A O 1
ATOM 2911 N N . GLN A 1 372 ? -2.044 11.858 -2.323 1.00 88.94 372 GLN A N 1
ATOM 2912 C CA . GLN A 1 372 ? -3.151 11.584 -3.231 1.00 88.94 372 GLN A CA 1
ATOM 2913 C C . GLN A 1 372 ? -3.784 10.216 -2.941 1.00 88.94 372 GLN A C 1
ATOM 2915 O O . GLN A 1 372 ? -5.006 10.101 -2.920 1.00 88.94 372 GLN A O 1
ATOM 2920 N N . ASN A 1 373 ? -2.982 9.198 -2.597 1.00 93.69 373 ASN A N 1
ATOM 2921 C CA . ASN A 1 373 ? -3.495 7.868 -2.257 1.00 93.69 373 ASN A CA 1
ATOM 2922 C C . ASN A 1 373 ? -4.361 7.866 -0.980 1.00 93.69 373 ASN A C 1
ATOM 2924 O O . ASN A 1 373 ? -5.155 6.951 -0.777 1.00 93.69 373 ASN A O 1
ATOM 2928 N N . TYR A 1 374 ? -4.249 8.898 -0.142 1.00 93.88 374 TYR A N 1
ATOM 2929 C CA . TYR A 1 374 ? -5.048 9.087 1.071 1.00 93.88 374 TYR A CA 1
ATOM 2930 C C . TYR A 1 374 ? -5.998 10.292 0.974 1.00 93.88 374 TYR A C 1
ATOM 2932 O O . TYR A 1 374 ? -6.535 10.735 1.988 1.00 93.88 374 TYR A O 1
ATOM 2940 N N . ALA A 1 375 ? -6.218 10.834 -0.231 1.00 92.19 375 ALA A N 1
ATOM 2941 C CA . ALA A 1 375 ? -7.043 12.023 -0.467 1.00 92.19 375 ALA A CA 1
ATOM 2942 C C . ALA A 1 375 ? -6.644 13.240 0.397 1.00 92.19 375 ALA A C 1
ATOM 2944 O O . ALA A 1 375 ? -7.491 13.980 0.902 1.00 92.19 375 ALA A O 1
ATOM 2945 N N . LEU A 1 376 ? -5.341 13.427 0.609 1.00 90.88 376 LEU A N 1
ATOM 2946 C CA . LEU A 1 376 ? -4.781 14.537 1.377 1.00 90.88 376 LEU A CA 1
ATOM 2947 C C . LEU A 1 376 ? -4.276 15.644 0.446 1.00 90.88 376 LEU A C 1
ATOM 2949 O O . LEU A 1 376 ? -3.711 15.364 -0.610 1.00 90.88 376 LEU A O 1
ATOM 2953 N N . ASN A 1 377 ? -4.427 16.900 0.874 1.00 89.00 377 ASN A N 1
ATOM 2954 C CA . ASN A 1 377 ? -3.945 18.072 0.156 1.00 89.00 377 ASN A CA 1
ATOM 2955 C C . ASN A 1 377 ? -2.829 18.725 0.975 1.00 89.00 377 ASN A C 1
ATOM 2957 O O . ASN A 1 377 ? -3.078 19.263 2.049 1.00 89.00 377 ASN A O 1
ATOM 2961 N N . ASN A 1 378 ? -1.606 18.722 0.447 1.00 90.06 378 ASN A N 1
ATOM 2962 C CA . ASN A 1 378 ? -0.431 19.231 1.158 1.00 90.06 378 ASN A CA 1
ATOM 2963 C C . ASN A 1 378 ? -0.454 20.742 1.431 1.00 90.06 378 ASN A C 1
ATOM 2965 O O . ASN A 1 378 ? 0.318 21.203 2.269 1.00 90.06 378 ASN A O 1
ATOM 2969 N N . ALA A 1 379 ? -1.290 21.505 0.725 1.00 88.81 379 ALA A N 1
ATOM 2970 C CA . ALA A 1 379 ? -1.482 22.932 0.962 1.00 88.81 379 ALA A CA 1
ATOM 2971 C C . ALA A 1 379 ? -2.594 23.219 1.987 1.00 88.81 379 ALA A C 1
ATOM 2973 O O . ALA A 1 379 ? -2.833 24.380 2.317 1.00 88.81 379 ALA A O 1
ATOM 2974 N N . ASP A 1 380 ? -3.317 22.198 2.452 1.00 90.31 380 ASP A N 1
ATOM 2975 C CA . ASP A 1 380 ? -4.391 22.342 3.426 1.00 90.31 380 ASP A CA 1
ATOM 2976 C C . ASP A 1 380 ? -3.922 21.936 4.825 1.00 90.31 380 ASP A C 1
ATOM 2978 O O . ASP A 1 380 ? -3.658 20.766 5.093 1.00 90.31 380 ASP A O 1
ATOM 2982 N N . LEU A 1 381 ? -3.838 22.904 5.742 1.00 93.75 381 LEU A N 1
ATOM 2983 C CA . LEU A 1 381 ? -3.404 22.653 7.121 1.00 93.75 381 LEU A CA 1
ATOM 2984 C C . LEU A 1 381 ? -4.419 21.833 7.936 1.00 93.75 381 LEU A C 1
ATOM 2986 O O . LEU A 1 381 ? -4.112 21.412 9.052 1.00 93.75 381 LEU A O 1
ATOM 2990 N N . ASN A 1 382 ? -5.612 21.583 7.391 1.00 92.94 382 ASN A N 1
ATOM 2991 C CA . ASN A 1 382 ? -6.587 20.688 7.999 1.00 92.94 382 ASN A CA 1
ATOM 2992 C C . ASN A 1 382 ? -6.341 19.212 7.665 1.00 92.94 382 ASN A C 1
ATOM 2994 O O . ASN A 1 382 ? -6.881 18.337 8.338 1.00 92.94 382 ASN A O 1
ATOM 2998 N N . HIS A 1 383 ? -5.529 18.933 6.643 1.00 93.88 383 HIS A N 1
ATOM 2999 C CA . HIS A 1 383 ? -5.219 17.585 6.187 1.00 93.88 383 HIS A CA 1
ATOM 3000 C C . HIS A 1 383 ? -3.894 17.124 6.801 1.00 93.88 383 HIS A C 1
ATOM 3002 O O . HIS A 1 383 ? -2.816 17.416 6.273 1.00 93.88 383 HIS A O 1
ATOM 3008 N N . ILE A 1 384 ? -3.976 16.387 7.910 1.00 97.44 384 ILE A N 1
ATOM 3009 C CA . ILE A 1 384 ? -2.805 15.924 8.662 1.00 97.44 384 ILE A CA 1
ATOM 3010 C C . ILE A 1 384 ? -2.673 14.407 8.541 1.00 97.44 384 ILE A C 1
ATOM 3012 O O . ILE A 1 384 ? -3.652 13.681 8.704 1.00 97.44 384 ILE A O 1
ATOM 3016 N N . PHE A 1 385 ? -1.457 13.932 8.268 1.00 97.06 385 PHE A N 1
ATOM 3017 C CA . PHE A 1 385 ? -1.098 12.511 8.251 1.00 97.06 385 PHE A CA 1
ATOM 3018 C C . PHE A 1 385 ? 0.093 12.297 9.177 1.00 97.06 385 PHE A C 1
ATOM 3020 O O . PHE A 1 385 ? 1.185 12.779 8.886 1.00 97.06 385 PHE A O 1
ATOM 3027 N N . LEU A 1 386 ? -0.148 11.555 10.258 1.00 97.12 386 LEU A N 1
ATOM 3028 C CA . LEU A 1 386 ? 0.860 11.017 11.160 1.00 97.12 386 LEU A CA 1
ATOM 3029 C C . LEU A 1 386 ? 1.207 9.569 10.805 1.00 97.12 386 LEU A C 1
ATOM 3031 O O . LEU A 1 386 ? 0.329 8.702 10.713 1.00 97.12 386 LEU A O 1
ATOM 3035 N N . ASP A 1 387 ? 2.495 9.330 10.621 1.00 95.06 387 ASP A N 1
ATOM 3036 C CA . ASP A 1 387 ? 3.086 8.025 10.359 1.00 95.06 387 ASP A CA 1
ATOM 3037 C C . ASP A 1 387 ? 4.012 7.643 11.518 1.00 95.06 387 ASP A C 1
ATOM 3039 O O . ASP A 1 387 ? 4.777 8.489 11.983 1.00 95.06 387 ASP A O 1
ATOM 3043 N N . SER A 1 388 ? 3.927 6.406 12.011 1.00 92.75 388 SER A N 1
ATOM 3044 C CA . SER A 1 388 ? 4.811 5.929 13.079 1.00 92.75 388 SER A CA 1
ATOM 3045 C C . SER A 1 388 ? 6.232 5.786 12.532 1.00 92.75 388 SER A C 1
ATOM 3047 O O . SER A 1 388 ? 6.462 5.000 11.610 1.00 92.75 388 SER A O 1
ATOM 3049 N N . ALA A 1 389 ? 7.171 6.558 13.077 1.00 88.50 389 ALA A N 1
ATOM 3050 C CA . ALA A 1 389 ? 8.567 6.581 12.640 1.00 88.50 389 ALA A CA 1
ATOM 3051 C C . ALA A 1 389 ? 9.425 5.550 13.387 1.00 88.50 389 ALA A C 1
ATOM 3053 O O . ALA A 1 389 ? 10.416 5.042 12.863 1.00 88.50 389 ALA A O 1
ATOM 3054 N N . THR A 1 390 ? 9.039 5.247 14.626 1.00 88.81 390 THR A N 1
ATOM 3055 C CA . THR A 1 390 ? 9.733 4.331 15.536 1.00 88.81 390 THR A CA 1
ATOM 3056 C C . THR A 1 390 ? 8.761 3.266 16.053 1.00 88.81 390 THR A C 1
ATOM 3058 O O . THR A 1 390 ? 7.559 3.334 15.802 1.00 88.81 390 THR A O 1
ATOM 3061 N N . TYR A 1 391 ? 9.280 2.282 16.795 1.00 88.38 391 TYR A N 1
ATOM 3062 C CA . TYR A 1 391 ? 8.452 1.330 17.552 1.00 88.38 391 TYR A CA 1
ATOM 3063 C C . TYR A 1 391 ? 7.861 1.936 18.838 1.00 88.38 391 TYR A C 1
ATOM 3065 O O . TYR A 1 391 ? 7.129 1.258 19.555 1.00 88.38 391 TYR A O 1
ATOM 3073 N N . ASP A 1 392 ? 8.183 3.195 19.136 1.00 90.69 392 ASP A N 1
ATOM 3074 C CA . ASP A 1 392 ? 7.815 3.880 20.371 1.00 90.69 392 ASP A CA 1
ATOM 3075 C C . ASP A 1 392 ? 6.709 4.928 20.158 1.00 90.69 392 ASP A C 1
ATOM 3077 O O . ASP A 1 392 ? 6.377 5.666 21.086 1.00 90.69 392 ASP A O 1
ATOM 3081 N N . ALA A 1 393 ? 6.064 4.940 18.981 1.00 94.25 393 ALA A N 1
ATOM 3082 C CA . ALA A 1 393 ? 5.005 5.870 18.572 1.00 94.25 393 ALA A CA 1
ATOM 3083 C C . ALA A 1 393 ? 3.659 5.605 19.280 1.00 94.25 393 ALA A C 1
ATOM 3085 O O . ALA A 1 393 ? 2.600 5.454 18.665 1.00 94.25 393 ALA A O 1
ATOM 3086 N N . HIS A 1 394 ? 3.695 5.521 20.606 1.00 96.31 394 HIS A N 1
ATOM 3087 C CA . HIS A 1 394 ? 2.591 5.141 21.473 1.00 96.31 394 HIS A CA 1
ATOM 3088 C C . HIS A 1 394 ? 1.526 6.239 21.562 1.00 96.31 394 HIS A C 1
ATOM 3090 O O . HIS A 1 394 ? 1.802 7.383 21.925 1.00 96.31 394 HIS A O 1
ATOM 3096 N N . LEU A 1 395 ? 0.263 5.875 21.337 1.00 96.81 395 LEU A N 1
ATOM 3097 C CA . LEU A 1 395 ? -0.875 6.777 21.534 1.00 96.81 395 LEU A CA 1
ATOM 3098 C C . LEU A 1 395 ? -1.222 6.982 23.010 1.00 96.81 395 LEU A C 1
ATOM 3100 O O . LEU A 1 395 ? -1.983 7.885 23.354 1.00 96.81 395 LEU A O 1
ATOM 3104 N N . SER A 1 396 ? -0.697 6.137 23.894 1.00 96.25 396 SER A N 1
ATOM 3105 C CA . SER A 1 396 ? -0.962 6.187 25.334 1.00 96.25 396 SER A CA 1
ATOM 3106 C C . SER A 1 396 ? -0.120 7.226 26.072 1.00 96.25 396 SER A C 1
ATOM 3108 O O . SER A 1 396 ? -0.226 7.337 27.297 1.00 96.25 396 SER A O 1
ATOM 3110 N N . GLN A 1 397 ? 0.702 7.977 25.341 1.00 96.31 397 GLN A N 1
ATOM 3111 C CA . GLN A 1 397 ? 1.641 8.962 25.859 1.00 96.31 397 GLN A CA 1
ATOM 3112 C C . GLN A 1 397 ? 1.351 10.354 25.281 1.00 96.31 397 GLN A C 1
ATOM 3114 O O . GLN A 1 397 ? 0.459 10.534 24.454 1.00 96.31 397 GLN A O 1
ATOM 3119 N N . SER A 1 398 ? 2.072 11.371 25.756 1.00 97.12 398 SER A N 1
ATOM 3120 C CA . SER A 1 398 ? 2.053 12.685 25.102 1.00 97.12 398 SER A CA 1
ATOM 3121 C C . SER A 1 398 ? 2.743 12.594 23.737 1.00 97.12 398 SER A C 1
ATOM 3123 O O . SER A 1 398 ? 3.622 11.760 23.558 1.00 97.12 398 SER A O 1
ATOM 3125 N N . PHE A 1 399 ? 2.367 13.463 22.797 1.00 97.25 399 PHE A N 1
ATOM 3126 C CA . PHE A 1 399 ? 3.018 13.518 21.488 1.00 97.25 399 PHE A CA 1
ATOM 3127 C C . PHE A 1 399 ? 4.516 13.820 21.629 1.00 97.25 399 PHE A C 1
ATOM 3129 O O . PHE A 1 399 ? 4.877 14.844 22.215 1.00 97.25 399 PHE A O 1
ATOM 3136 N N . ASP A 1 400 ? 5.350 12.959 21.049 1.00 96.38 400 ASP A N 1
ATOM 3137 C CA . ASP A 1 400 ? 6.777 13.190 20.852 1.00 96.38 400 ASP A CA 1
ATOM 3138 C C . ASP A 1 400 ? 7.059 13.253 19.343 1.00 96.38 400 ASP A C 1
ATOM 3140 O O . ASP A 1 400 ? 6.808 12.273 18.638 1.00 96.38 400 ASP A O 1
ATOM 3144 N N . PRO A 1 401 ? 7.552 14.381 18.804 1.00 95.38 401 PRO A N 1
ATOM 3145 C CA . PRO A 1 401 ? 7.892 14.465 17.391 1.00 95.38 401 PRO A CA 1
ATOM 3146 C C . PRO A 1 401 ? 8.963 13.456 16.960 1.00 95.38 401 PRO A C 1
ATOM 3148 O O . PRO A 1 401 ? 9.005 13.142 15.781 1.00 95.38 401 PRO A O 1
ATOM 3151 N N . HIS A 1 402 ? 9.801 12.929 17.859 1.00 96.00 402 HIS A N 1
ATOM 3152 C CA . HIS A 1 402 ? 10.827 11.956 17.481 1.00 96.00 402 HIS A CA 1
ATOM 3153 C C . HIS A 1 402 ? 10.242 10.612 17.024 1.00 96.00 402 HIS A C 1
ATOM 3155 O O . HIS A 1 402 ? 10.823 9.946 16.168 1.00 96.00 402 HIS A O 1
ATOM 3161 N N . ASP A 1 403 ? 9.074 10.234 17.540 1.00 95.81 403 ASP A N 1
ATOM 3162 C CA . ASP A 1 403 ? 8.445 8.947 17.234 1.00 95.81 403 ASP A CA 1
ATOM 3163 C C . ASP A 1 403 ? 7.519 8.997 16.011 1.00 95.81 403 ASP A C 1
ATOM 3165 O O . ASP A 1 403 ? 7.004 7.970 15.560 1.00 95.81 403 ASP A O 1
ATOM 3169 N N . TRP A 1 404 ? 7.305 10.189 15.450 1.00 95.88 404 TRP A N 1
ATOM 3170 C CA . TRP A 1 404 ? 6.272 10.440 14.452 1.00 95.88 404 TRP A CA 1
ATOM 3171 C C . TRP A 1 404 ? 6.768 11.275 13.276 1.00 95.88 404 TRP A C 1
ATOM 3173 O O . TRP A 1 404 ? 7.383 12.328 13.426 1.00 95.88 404 TRP A O 1
ATOM 3183 N N . GLU A 1 405 ? 6.384 10.863 12.074 1.00 95.44 405 GLU A N 1
ATOM 3184 C CA . GLU A 1 405 ? 6.571 11.643 10.856 1.00 95.44 405 GLU A CA 1
ATOM 3185 C C . GLU A 1 405 ? 5.259 12.325 10.460 1.00 95.44 405 GLU A C 1
ATOM 3187 O O . GLU A 1 405 ? 4.212 11.686 10.305 1.00 95.44 405 GLU A O 1
ATOM 3192 N N . ILE A 1 406 ? 5.314 13.642 10.246 1.00 96.19 406 ILE A N 1
ATOM 3193 C CA . ILE A 1 406 ? 4.180 14.429 9.760 1.00 96.19 406 ILE A CA 1
ATOM 3194 C C . ILE A 1 406 ? 4.274 14.498 8.248 1.00 96.19 406 ILE A C 1
ATOM 3196 O O . ILE A 1 406 ? 4.886 15.371 7.637 1.00 96.19 406 ILE A O 1
ATOM 3200 N N . LYS A 1 407 ? 3.619 13.529 7.633 1.00 94.50 407 LYS A N 1
ATOM 3201 C CA . LYS A 1 407 ? 3.626 13.323 6.199 1.00 94.50 407 LYS A CA 1
ATOM 3202 C C . LYS A 1 407 ? 2.825 14.427 5.480 1.00 94.50 407 LYS A C 1
ATOM 3204 O O . LYS A 1 407 ? 3.235 14.910 4.422 1.00 94.50 407 LYS A O 1
ATOM 3209 N N . SER A 1 408 ? 1.699 14.864 6.021 1.00 94.44 408 SER A N 1
ATOM 3210 C CA . SER A 1 408 ? 0.899 15.982 5.489 1.00 94.44 408 SER A CA 1
ATOM 3211 C C . SER A 1 408 ? 0.513 16.894 6.647 1.00 94.44 408 SER A C 1
ATOM 3213 O O . SER A 1 408 ? 0.290 16.357 7.734 1.00 94.44 408 SER A O 1
ATOM 3215 N N . PRO A 1 409 ? 0.393 18.220 6.452 1.00 94.69 409 PRO A N 1
ATOM 3216 C CA . PRO A 1 409 ? 0.657 18.990 5.225 1.00 94.69 409 PRO A CA 1
ATOM 3217 C C . PRO A 1 409 ? 2.157 19.165 4.936 1.00 94.69 409 PRO A C 1
ATOM 3219 O O . PRO A 1 409 ? 3.002 18.851 5.771 1.00 94.69 409 PRO A O 1
ATOM 3222 N N . LYS A 1 410 ? 2.512 19.724 3.768 1.00 92.50 410 LYS A N 1
ATOM 3223 C CA . LYS A 1 410 ? 3.908 20.103 3.496 1.00 92.50 410 LYS A CA 1
ATOM 3224 C C . LYS A 1 410 ? 4.249 21.363 4.292 1.00 92.50 410 LYS A C 1
ATOM 3226 O O . LYS A 1 410 ? 3.751 22.450 3.999 1.00 92.50 410 LYS A O 1
ATOM 3231 N N . MET A 1 411 ? 5.131 21.224 5.274 1.00 95.00 411 MET A N 1
ATOM 3232 C CA . MET A 1 411 ? 5.532 22.305 6.171 1.00 95.00 411 MET A CA 1
ATOM 3233 C C . MET A 1 411 ? 6.947 22.784 5.842 1.00 95.00 411 MET A C 1
ATOM 3235 O O . MET A 1 411 ? 7.916 22.049 5.978 1.00 95.00 411 MET A O 1
ATOM 3239 N N . SER A 1 412 ? 7.098 24.034 5.399 1.00 95.62 412 SER A N 1
ATOM 3240 C CA . SER A 1 412 ? 8.431 24.581 5.109 1.00 95.62 412 SER A CA 1
ATOM 3241 C C . SER A 1 412 ? 9.275 24.705 6.385 1.00 95.62 412 SER A C 1
ATOM 3243 O O . SER A 1 412 ? 8.864 25.386 7.326 1.00 95.62 412 SER A O 1
ATOM 3245 N N . GLY A 1 413 ? 10.466 24.101 6.389 1.00 94.94 413 GLY A N 1
ATOM 3246 C CA . GLY A 1 413 ? 11.367 24.054 7.548 1.00 94.94 413 GLY A CA 1
ATOM 3247 C C . GLY A 1 413 ? 11.000 23.001 8.599 1.00 94.94 413 GLY A C 1
ATOM 3248 O O . GLY A 1 413 ? 11.506 23.078 9.712 1.00 94.94 413 GLY A O 1
ATOM 3249 N N . TYR A 1 414 ? 10.092 22.078 8.274 1.00 96.69 414 TYR A N 1
ATOM 3250 C CA . TYR A 1 414 ? 9.904 20.837 9.020 1.00 96.69 414 TYR A CA 1
ATOM 3251 C C . TYR A 1 414 ? 10.827 19.766 8.435 1.00 96.69 414 TYR A C 1
ATOM 3253 O O . TYR A 1 414 ? 10.894 19.632 7.215 1.00 96.69 414 TYR A O 1
ATOM 3261 N N . GLU A 1 415 ? 11.480 19.016 9.312 1.00 95.38 415 GLU A N 1
ATOM 3262 C CA . GLU A 1 415 ? 12.231 17.806 8.987 1.00 95.38 415 GLU A CA 1
ATOM 3263 C C . GLU A 1 415 ? 11.511 16.623 9.643 1.00 95.38 415 GLU A C 1
ATOM 3265 O O . GLU A 1 415 ? 10.956 16.779 10.737 1.00 95.38 415 GLU A O 1
ATOM 3270 N N . ASP A 1 416 ? 11.504 15.462 8.984 1.00 93.62 416 ASP A N 1
ATOM 3271 C CA . ASP A 1 416 ? 10.899 14.239 9.525 1.00 93.62 416 ASP A CA 1
ATOM 3272 C C . ASP A 1 416 ? 11.491 13.938 10.921 1.00 93.62 416 ASP A C 1
ATOM 3274 O O . ASP A 1 416 ? 12.684 14.126 11.165 1.00 93.62 416 ASP A O 1
ATOM 3278 N N . GLN A 1 417 ? 10.628 13.549 11.867 1.00 94.50 417 GLN A N 1
ATOM 3279 C CA . GLN A 1 417 ? 10.951 13.357 13.292 1.00 94.50 417 GLN A CA 1
ATOM 3280 C C . GLN A 1 417 ? 11.427 14.621 14.056 1.00 94.50 417 GLN A C 1
ATOM 3282 O O . GLN A 1 417 ? 11.928 14.538 15.181 1.00 94.50 417 GLN A O 1
ATOM 3287 N N . GLY A 1 418 ? 11.288 15.809 13.457 1.00 95.50 418 GLY A N 1
ATOM 3288 C CA . GLY A 1 418 ? 11.593 17.107 14.064 1.00 95.50 418 GLY A CA 1
ATOM 3289 C C . GLY A 1 418 ? 10.369 17.817 14.664 1.00 95.50 418 GLY A C 1
ATOM 3290 O O . GLY A 1 418 ? 9.225 17.409 14.456 1.00 95.50 418 GLY A O 1
ATOM 3291 N N . PRO A 1 419 ? 10.563 18.920 15.411 1.00 96.19 419 PRO A N 1
ATOM 3292 C CA . PRO A 1 419 ? 9.452 19.687 15.969 1.00 96.19 419 PRO A CA 1
ATOM 3293 C C . PRO A 1 419 ? 8.624 20.374 14.873 1.00 96.19 419 PRO A C 1
ATOM 3295 O O . PRO A 1 419 ? 9.160 20.844 13.866 1.00 96.19 419 PRO A O 1
ATOM 3298 N N . VAL A 1 420 ? 7.316 20.530 15.104 1.00 97.44 420 VAL A N 1
ATOM 3299 C CA . VAL A 1 420 ? 6.449 21.320 14.217 1.00 97.44 420 VAL A CA 1
ATOM 3300 C C . VAL A 1 420 ? 6.886 22.791 14.244 1.00 97.44 420 VAL A C 1
ATOM 3302 O O . VAL A 1 420 ? 6.910 23.401 15.319 1.00 97.44 420 VAL A O 1
ATOM 3305 N N . PRO A 1 421 ? 7.199 23.415 13.091 1.00 97.31 421 PRO A N 1
ATOM 3306 C CA . PRO A 1 421 ? 7.581 24.821 13.064 1.00 97.31 421 PRO A CA 1
ATOM 3307 C C . PRO A 1 421 ? 6.464 25.720 13.607 1.00 97.31 421 PRO A C 1
ATOM 3309 O O . PRO A 1 421 ? 5.296 25.549 13.260 1.00 97.31 421 PRO A O 1
ATOM 3312 N N . SER A 1 422 ? 6.818 26.743 14.390 1.00 96.12 422 SER A N 1
ATOM 3313 C CA . SER A 1 422 ? 5.861 27.608 15.108 1.00 96.12 422 SER A CA 1
ATOM 3314 C C . SER A 1 422 ? 4.799 28.273 14.221 1.00 96.12 422 SER A C 1
ATOM 3316 O O . SER A 1 422 ? 3.674 28.502 14.661 1.00 96.12 422 SER A O 1
ATOM 3318 N N . LYS A 1 423 ? 5.112 28.538 12.946 1.00 96.69 423 LYS A N 1
ATOM 3319 C CA . LYS A 1 423 ? 4.155 29.063 11.953 1.00 96.69 423 LYS A CA 1
ATOM 3320 C C . LYS A 1 423 ? 3.008 28.098 11.613 1.00 96.69 423 LYS A C 1
ATOM 3322 O O . LYS A 1 423 ? 2.012 28.529 11.043 1.00 96.69 423 LYS A O 1
ATOM 3327 N N . PHE A 1 424 ? 3.132 26.819 11.966 1.00 97.38 424 PHE A N 1
ATOM 3328 C CA . PHE A 1 424 ? 2.117 25.781 11.785 1.00 97.38 424 PHE A CA 1
ATOM 3329 C C . PHE A 1 424 ? 1.487 25.355 13.120 1.00 97.38 424 PHE A C 1
ATOM 3331 O O . PHE A 1 424 ? 1.085 24.206 13.279 1.00 97.38 424 PHE A O 1
ATOM 3338 N N . ALA A 1 425 ? 1.357 26.279 14.080 1.00 96.38 425 ALA A N 1
ATOM 3339 C CA . ALA A 1 425 ? 0.800 26.003 15.408 1.00 96.38 425 ALA A CA 1
ATOM 3340 C C . ALA A 1 425 ? -0.565 25.282 15.383 1.00 96.38 425 ALA A C 1
ATOM 3342 O O . ALA A 1 425 ? -0.822 24.444 16.239 1.00 96.38 425 ALA A O 1
ATOM 3343 N N . ALA A 1 426 ? -1.417 25.536 14.382 1.00 97.00 426 ALA A N 1
ATOM 3344 C CA . ALA A 1 426 ? -2.700 24.839 14.235 1.00 97.00 426 ALA A CA 1
ATOM 3345 C C . ALA A 1 426 ? -2.551 23.320 14.000 1.00 97.00 426 ALA A C 1
ATOM 3347 O O . ALA A 1 426 ? -3.373 22.541 14.480 1.00 97.00 426 ALA A O 1
ATOM 3348 N N . VAL A 1 427 ? -1.496 22.889 13.297 1.00 98.12 427 VAL A N 1
ATOM 3349 C CA . VAL A 1 427 ? -1.169 21.465 13.108 1.00 98.12 427 VAL A CA 1
ATOM 3350 C C . VAL A 1 427 ? -0.745 20.863 14.447 1.00 98.12 427 VAL A C 1
ATOM 3352 O O . VAL A 1 427 ? -1.319 19.863 14.871 1.00 98.12 427 VAL A O 1
ATOM 3355 N N . GLN A 1 428 ? 0.172 21.528 15.161 1.00 97.94 428 GLN A N 1
ATOM 3356 C CA . GLN A 1 428 ? 0.626 21.104 16.491 1.00 97.94 428 GLN A CA 1
ATOM 3357 C C . GLN A 1 428 ? -0.546 20.971 17.477 1.00 97.94 428 GLN A C 1
ATOM 3359 O O . GLN A 1 428 ? -0.698 19.933 18.112 1.00 97.94 428 GLN A O 1
ATOM 3364 N N . THR A 1 429 ? -1.432 21.969 17.558 1.00 98.06 429 THR A N 1
ATOM 3365 C CA . THR A 1 429 ? -2.611 21.933 18.441 1.00 98.06 429 THR A CA 1
ATOM 3366 C C . THR A 1 429 ? -3.565 20.784 18.100 1.00 98.06 429 THR A C 1
ATOM 3368 O O . THR A 1 429 ? -4.165 20.194 18.999 1.00 98.06 429 THR A O 1
ATOM 3371 N N . SER A 1 430 ? -3.725 20.448 16.816 1.00 98.44 430 SER A N 1
ATOM 3372 C CA . SER A 1 430 ? -4.546 19.308 16.395 1.00 98.44 430 SER A CA 1
ATOM 3373 C C . SER A 1 430 ? -3.974 17.975 16.872 1.00 98.44 430 SER A C 1
ATOM 3375 O O . SER A 1 430 ? -4.704 17.154 17.434 1.00 98.44 430 SER A O 1
ATOM 3377 N N . ILE A 1 431 ? -2.662 17.797 16.702 1.00 98.50 431 ILE A N 1
ATOM 3378 C CA . ILE A 1 431 ? -1.926 16.615 17.155 1.00 98.50 431 ILE A CA 1
ATOM 3379 C C . ILE A 1 431 ? -1.998 16.515 18.682 1.00 98.50 431 ILE A C 1
ATOM 3381 O O . ILE A 1 431 ? -2.432 15.502 19.218 1.00 98.50 431 ILE A O 1
ATOM 3385 N N . GLU A 1 432 ? -1.683 17.583 19.411 1.00 98.12 432 GLU A N 1
ATOM 3386 C CA . GLU A 1 432 ? -1.752 17.590 20.876 1.00 98.12 432 GLU A CA 1
ATOM 3387 C C . GLU A 1 432 ? -3.152 17.261 21.399 1.00 98.12 432 GLU A C 1
ATOM 3389 O O . GLU A 1 432 ? -3.282 16.556 22.399 1.00 98.12 432 GLU A O 1
ATOM 3394 N N . ARG A 1 433 ? -4.216 17.719 20.727 1.00 98.25 433 ARG A N 1
ATOM 3395 C CA . ARG A 1 433 ? -5.593 17.365 21.096 1.00 98.25 433 ARG A CA 1
ATOM 3396 C C . ARG A 1 433 ? -5.849 15.862 20.966 1.00 98.25 433 ARG A C 1
ATOM 3398 O O . ARG A 1 433 ? -6.480 15.298 21.857 1.00 98.25 433 ARG A O 1
ATOM 3405 N N . LEU A 1 434 ? -5.347 15.220 19.906 1.00 98.50 434 LEU A N 1
ATOM 3406 C CA . LEU A 1 434 ? -5.407 13.763 19.753 1.00 98.50 434 LEU A CA 1
ATOM 3407 C C . LEU A 1 434 ? -4.681 13.057 20.903 1.00 98.50 434 LEU A C 1
ATOM 3409 O O . LEU A 1 434 ? -5.292 12.243 21.589 1.00 98.50 434 LEU A O 1
ATOM 3413 N N . PHE A 1 435 ? -3.417 13.401 21.156 1.00 98.31 435 PHE A N 1
ATOM 3414 C CA . PHE A 1 435 ? -2.606 12.698 22.158 1.00 98.31 435 PHE A CA 1
ATOM 3415 C C . PHE A 1 435 ? -3.074 12.961 23.594 1.00 98.31 435 PHE A C 1
ATOM 3417 O O . PHE A 1 435 ? -3.059 12.061 24.428 1.00 98.31 435 PHE A O 1
ATOM 3424 N N . ASN A 1 436 ? -3.572 14.163 23.896 1.00 97.88 436 ASN A N 1
ATOM 3425 C CA . ASN A 1 436 ? -4.204 14.447 25.187 1.00 97.88 436 ASN A CA 1
ATOM 3426 C C . ASN A 1 436 ? -5.496 13.642 25.384 1.00 97.88 436 ASN A C 1
ATOM 3428 O O . ASN A 1 436 ? -5.799 13.225 26.499 1.00 97.88 436 ASN A O 1
ATOM 3432 N N . PHE A 1 437 ? -6.254 13.392 24.314 1.00 98.38 437 PHE A N 1
ATOM 3433 C CA . PHE A 1 437 ? -7.417 12.516 24.383 1.00 98.38 437 PHE A CA 1
ATOM 3434 C C . PHE A 1 437 ? -7.013 11.054 24.625 1.00 98.38 437 PHE A C 1
ATOM 3436 O O . PHE A 1 437 ? -7.577 10.411 25.509 1.00 98.38 437 PHE A O 1
ATOM 3443 N N . THR A 1 438 ? -6.047 10.526 23.864 1.00 97.81 438 THR A N 1
ATOM 3444 C CA . THR A 1 438 ? -5.686 9.098 23.890 1.00 97.81 438 THR A CA 1
ATOM 3445 C C . THR A 1 438 ? -4.864 8.694 25.112 1.00 97.81 438 THR A C 1
ATOM 3447 O O . THR A 1 438 ? -5.074 7.601 25.640 1.00 97.81 438 THR A O 1
ATOM 3450 N N . LYS A 1 439 ? -3.981 9.559 25.625 1.00 97.19 439 LYS A N 1
ATOM 3451 C CA . LYS A 1 439 ? -3.196 9.255 26.835 1.00 97.19 439 LYS A CA 1
ATOM 3452 C C . LYS A 1 439 ? -4.071 9.127 28.089 1.00 97.19 439 LYS A C 1
ATOM 3454 O O . LYS A 1 439 ? -3.842 8.243 28.914 1.00 97.19 439 LYS A O 1
ATOM 3459 N N . ASP A 1 440 ? -5.128 9.939 28.162 1.00 96.06 440 ASP A N 1
ATOM 3460 C CA . ASP A 1 440 ? -6.094 10.012 29.267 1.00 96.06 440 ASP A CA 1
ATOM 3461 C C . ASP A 1 440 ? -7.434 9.334 28.905 1.00 96.06 440 ASP A C 1
ATOM 3463 O O . ASP A 1 440 ? -8.505 9.714 29.395 1.00 96.06 440 ASP A O 1
ATOM 3467 N N . LEU A 1 441 ? -7.388 8.324 28.024 1.00 97.75 441 LEU A N 1
ATOM 3468 C CA . LEU A 1 441 ? -8.572 7.706 27.418 1.00 97.75 441 LEU A CA 1
ATOM 3469 C C . LEU A 1 441 ? -9.614 7.242 28.447 1.00 97.75 441 LEU A C 1
ATOM 3471 O O . LEU A 1 441 ? -10.804 7.458 28.237 1.00 97.75 441 LEU A O 1
ATOM 3475 N N . ASP A 1 442 ? -9.187 6.674 29.577 1.00 95.25 442 ASP A N 1
ATOM 3476 C CA . ASP A 1 442 ? -10.091 6.159 30.618 1.00 95.25 442 ASP A CA 1
ATOM 3477 C C . ASP A 1 442 ? -11.033 7.232 31.188 1.00 95.25 442 ASP A C 1
ATOM 3479 O O . ASP A 1 442 ? -12.148 6.923 31.611 1.00 95.25 442 ASP A O 1
ATOM 3483 N N . SER A 1 443 ? -10.603 8.497 31.173 1.00 96.19 443 SER A N 1
ATOM 3484 C CA . SER A 1 443 ? -11.398 9.638 31.648 1.00 96.19 443 SER A CA 1
ATOM 3485 C C . SER A 1 443 ? -12.060 10.419 30.513 1.00 96.19 443 SER A C 1
ATOM 3487 O O . SER A 1 443 ? -13.077 11.072 30.734 1.00 96.19 443 SER A O 1
ATOM 3489 N N . ASN A 1 444 ? -11.489 10.365 29.306 1.00 95.69 444 ASN A N 1
ATOM 3490 C CA . ASN A 1 444 ? -11.910 11.191 28.177 1.00 95.69 444 ASN A CA 1
ATOM 3491 C C . ASN A 1 444 ? -12.796 10.466 27.160 1.00 95.69 444 ASN A C 1
ATOM 3493 O O . ASN A 1 444 ? -13.360 11.140 26.301 1.00 95.69 444 ASN A O 1
ATOM 3497 N N . TYR A 1 445 ? -12.948 9.138 27.226 1.00 97.94 445 TYR A N 1
ATOM 3498 C CA . TYR A 1 445 ? -13.589 8.351 26.163 1.00 97.94 445 TYR A CA 1
ATOM 3499 C C . TYR A 1 445 ? -15.000 8.830 25.780 1.00 97.94 445 TYR A C 1
ATOM 3501 O O . TYR A 1 445 ? -15.373 8.762 24.612 1.00 97.94 445 TYR A O 1
ATOM 3509 N N . GLN A 1 446 ? -15.785 9.381 26.713 1.00 97.62 446 GLN A N 1
ATOM 3510 C CA . GLN A 1 446 ? -17.118 9.919 26.406 1.00 97.62 446 GLN A CA 1
ATOM 3511 C C . GLN A 1 446 ? -17.068 11.119 25.446 1.00 97.62 446 GLN A C 1
ATOM 3513 O O . GLN A 1 446 ? -18.034 11.384 24.735 1.00 97.62 446 GLN A O 1
ATOM 3518 N N . ASN A 1 447 ? -15.938 11.825 25.391 1.00 97.25 447 ASN A N 1
ATOM 3519 C CA . ASN A 1 447 ? -15.722 12.994 24.544 1.00 97.25 447 ASN A CA 1
ATOM 3520 C C . ASN A 1 447 ? -15.180 12.633 23.154 1.00 97.25 447 ASN A C 1
ATOM 3522 O O . ASN A 1 447 ? -14.753 13.521 22.423 1.00 97.25 447 ASN A O 1
ATOM 3526 N N . HIS A 1 448 ? -15.186 11.355 22.758 1.00 97.50 448 HIS A N 1
ATOM 3527 C CA . HIS A 1 448 ? -14.603 10.913 21.486 1.00 97.50 448 HIS A CA 1
ATOM 3528 C C . HIS A 1 448 ? -15.102 11.697 20.272 1.00 97.50 448 HIS A C 1
ATOM 3530 O O . HIS A 1 448 ? -14.347 11.895 19.329 1.00 97.50 448 HIS A O 1
ATOM 3536 N N . ALA A 1 449 ? -16.353 12.164 20.284 1.00 96.19 449 ALA A N 1
ATOM 3537 C CA . ALA A 1 449 ? -16.957 12.857 19.154 1.00 96.19 449 ALA A CA 1
ATOM 3538 C C . ALA A 1 449 ? -16.269 14.187 18.805 1.00 96.19 449 ALA A C 1
ATOM 3540 O O . ALA A 1 449 ? -16.497 14.686 17.714 1.00 96.19 449 ALA A O 1
ATOM 3541 N N . SER A 1 450 ? -15.434 14.754 19.685 1.00 96.56 450 SER A N 1
ATOM 3542 C CA . SER A 1 450 ? -14.657 15.968 19.401 1.00 96.56 450 SER A CA 1
ATOM 3543 C C . SER A 1 450 ? -13.239 15.700 18.880 1.00 96.56 450 SER A C 1
ATOM 3545 O O . SER A 1 450 ? -12.510 16.652 18.593 1.00 96.56 450 SER A O 1
ATOM 3547 N N . VAL A 1 451 ? -12.821 14.429 18.785 1.00 97.56 451 VAL A N 1
ATOM 3548 C CA . VAL A 1 451 ? -11.430 14.061 18.455 1.00 97.56 451 VAL A CA 1
ATOM 3549 C C . VAL A 1 451 ? -11.325 12.879 17.496 1.00 97.56 451 VAL A C 1
ATOM 3551 O O . VAL A 1 451 ? -10.463 12.882 16.627 1.00 97.56 451 VAL A O 1
ATOM 3554 N N . LEU A 1 452 ? -12.171 11.860 17.623 1.00 97.31 452 LEU A N 1
ATOM 3555 C CA . LEU A 1 452 ? -12.067 10.612 16.874 1.00 97.31 452 LEU A CA 1
ATOM 3556 C C . LEU A 1 452 ? -13.260 10.393 15.952 1.00 97.31 452 LEU A C 1
ATOM 3558 O O . LEU A 1 452 ? -14.419 10.589 16.324 1.00 97.31 452 LEU A O 1
ATOM 3562 N N . VAL A 1 453 ? -12.978 9.797 14.799 1.00 98.19 453 VAL A N 1
ATOM 3563 C CA . VAL A 1 453 ? -13.984 9.075 14.022 1.00 98.19 453 VAL A CA 1
ATOM 3564 C C . VAL A 1 453 ? -14.150 7.682 14.633 1.00 98.19 453 VAL A C 1
ATOM 3566 O O . VAL A 1 453 ? -13.598 6.702 14.134 1.00 98.19 453 VAL A O 1
ATOM 3569 N N . LEU A 1 454 ? -14.877 7.585 15.754 1.00 98.25 454 LEU A N 1
ATOM 3570 C CA . LEU A 1 454 ? -14.961 6.352 16.555 1.00 98.25 454 LEU A CA 1
ATOM 3571 C C . LEU A 1 454 ? -15.266 5.079 15.731 1.00 98.25 454 LEU A C 1
ATOM 3573 O O . LEU A 1 454 ? -14.581 4.080 15.953 1.00 98.25 454 LEU A O 1
ATOM 3577 N N . PRO A 1 455 ? -16.190 5.071 14.745 1.00 98.56 455 PRO A N 1
ATOM 3578 C CA . PRO A 1 455 ? -16.419 3.890 13.910 1.00 98.56 455 PRO A CA 1
ATOM 3579 C C . PRO A 1 455 ? -15.165 3.356 13.198 1.00 98.56 455 PRO A C 1
ATOM 3581 O O . PRO A 1 455 ? -14.987 2.143 13.123 1.00 98.56 455 PRO A O 1
ATOM 3584 N N . HIS A 1 456 ? -14.264 4.227 12.729 1.00 98.69 456 HIS A N 1
ATOM 3585 C CA . HIS A 1 456 ? -13.011 3.800 12.094 1.00 98.69 456 HIS A CA 1
ATOM 3586 C C . HIS A 1 456 ? -12.070 3.124 13.098 1.00 98.69 456 HIS A C 1
ATOM 3588 O O . HIS A 1 456 ? -11.470 2.098 12.784 1.00 98.69 456 HIS A O 1
ATOM 3594 N N . TRP A 1 457 ? -11.999 3.644 14.326 1.00 98.69 457 TRP A N 1
ATOM 3595 C CA . TRP A 1 457 ? -11.195 3.066 15.407 1.00 98.69 457 TRP A CA 1
ATOM 3596 C C . TRP A 1 457 ? -11.738 1.716 15.882 1.00 98.69 457 TRP A C 1
ATOM 3598 O O . TRP A 1 457 ? -10.966 0.789 16.121 1.00 98.69 457 TRP A O 1
ATOM 3608 N N . LEU A 1 458 ? -13.064 1.569 15.957 1.00 98.81 458 LEU A N 1
ATOM 3609 C CA . LEU A 1 458 ? -13.702 0.291 16.275 1.00 98.81 458 LEU A CA 1
ATOM 3610 C C . LEU A 1 458 ? -13.422 -0.761 15.191 1.00 98.81 458 LEU A C 1
ATOM 3612 O O . LEU A 1 458 ? -13.060 -1.887 15.527 1.00 98.81 458 LEU A O 1
ATOM 3616 N N . ILE A 1 459 ? -13.545 -0.399 13.904 1.00 98.75 459 ILE A N 1
ATOM 3617 C CA . ILE A 1 459 ? -13.200 -1.300 12.792 1.00 98.75 459 ILE A CA 1
ATOM 3618 C C . ILE A 1 459 ? -11.728 -1.686 12.839 1.00 98.75 459 ILE A C 1
ATOM 3620 O O . ILE A 1 459 ? -11.430 -2.869 12.718 1.00 98.75 459 ILE A O 1
ATOM 3624 N N . PHE A 1 460 ? -10.822 -0.728 13.038 1.00 98.62 460 PHE A N 1
ATOM 3625 C CA . PHE A 1 460 ? -9.393 -1.004 13.157 1.00 98.62 460 PHE A CA 1
ATOM 3626 C C . PHE A 1 460 ? -9.102 -2.006 14.280 1.00 98.62 460 PHE A C 1
ATOM 3628 O O . PHE A 1 460 ? -8.419 -2.999 14.043 1.00 98.62 460 PHE A O 1
ATOM 3635 N N . TYR A 1 461 ? -9.670 -1.799 15.472 1.00 98.62 461 TYR A N 1
ATOM 3636 C CA . TYR A 1 461 ? -9.440 -2.683 16.614 1.00 98.62 461 TYR A CA 1
ATOM 3637 C C . TYR A 1 461 ? -10.003 -4.098 16.385 1.00 98.62 461 TYR A C 1
ATOM 3639 O O . TYR A 1 461 ? -9.307 -5.090 16.605 1.00 98.62 461 TYR A O 1
ATOM 3647 N N . ILE A 1 462 ? -11.240 -4.206 15.881 1.00 98.75 462 ILE A N 1
ATOM 3648 C CA . ILE A 1 462 ? -11.855 -5.497 15.527 1.00 98.75 462 ILE A CA 1
ATOM 3649 C C . ILE A 1 462 ? -11.029 -6.209 14.449 1.00 98.75 462 ILE A C 1
ATOM 3651 O O . ILE A 1 462 ? -10.767 -7.405 14.560 1.00 98.75 462 ILE A O 1
ATOM 3655 N N . PHE A 1 463 ? -10.603 -5.478 13.417 1.00 98.69 463 PHE A N 1
ATOM 3656 C CA . PHE A 1 463 ? -9.754 -5.988 12.346 1.00 98.69 463 PHE A CA 1
ATOM 3657 C C . PHE A 1 463 ? -8.426 -6.524 12.891 1.00 98.69 463 PHE A C 1
ATOM 3659 O O . PHE A 1 463 ? -8.073 -7.662 12.589 1.00 98.69 463 PHE A O 1
ATOM 3666 N N . ALA A 1 464 ? -7.725 -5.750 13.724 1.00 98.19 464 ALA A N 1
ATOM 3667 C CA . ALA A 1 464 ? -6.435 -6.136 14.286 1.00 98.19 464 ALA A CA 1
ATOM 3668 C C . ALA A 1 464 ? -6.533 -7.430 15.111 1.00 98.19 464 ALA A C 1
ATOM 3670 O O . ALA A 1 464 ? -5.703 -8.324 14.962 1.00 98.19 464 ALA A O 1
ATOM 3671 N N . GLU A 1 465 ? -7.590 -7.588 15.910 1.00 97.94 465 GLU A N 1
ATOM 3672 C CA . GLU A 1 465 ? -7.845 -8.814 16.682 1.00 97.94 465 GLU A CA 1
ATOM 3673 C C . GLU A 1 465 ? -8.265 -10.014 15.817 1.00 97.94 465 GLU A C 1
ATOM 3675 O O . GLU A 1 465 ? -8.001 -11.162 16.192 1.00 97.94 465 GLU A O 1
ATOM 3680 N N . LEU A 1 466 ? -8.916 -9.775 14.672 1.00 97.69 466 LEU A N 1
ATOM 3681 C CA . LEU A 1 466 ? -9.299 -10.816 13.712 1.00 97.69 466 LEU A CA 1
ATOM 3682 C C . LEU A 1 466 ? -8.097 -11.358 12.947 1.00 97.69 466 LEU A C 1
ATOM 3684 O O . LEU A 1 466 ? -7.963 -12.572 12.812 1.00 97.69 466 LEU A O 1
ATOM 3688 N N . VAL A 1 467 ? -7.243 -10.471 12.431 1.00 97.19 467 VAL A N 1
ATOM 3689 C CA . VAL A 1 467 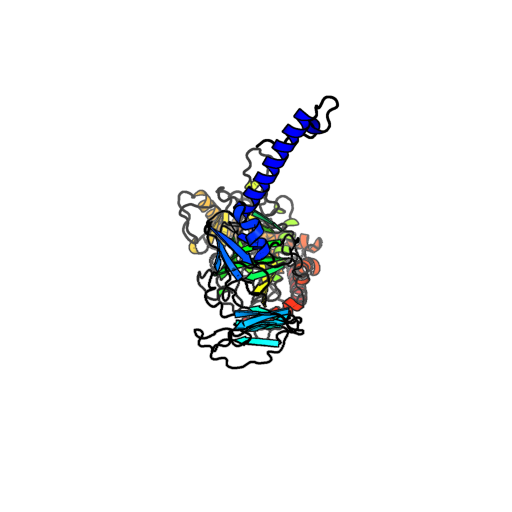? -6.100 -10.863 11.594 1.00 97.19 467 VAL A CA 1
ATOM 3690 C C . VAL A 1 467 ? -4.820 -11.061 12.399 1.00 97.19 467 VAL A C 1
ATOM 3692 O O . VAL A 1 467 ? -3.815 -11.464 11.829 1.00 97.19 467 VAL A O 1
ATOM 3695 N N . GLY A 1 468 ? -4.830 -10.798 13.705 1.00 95.81 468 GLY A N 1
ATOM 3696 C CA . GLY A 1 468 ? -3.643 -10.918 14.548 1.00 95.81 468 GLY A CA 1
ATOM 3697 C C . GLY A 1 468 ? -2.579 -9.876 14.225 1.00 95.81 468 GLY A C 1
ATOM 3698 O O . GLY A 1 468 ? -1.401 -10.221 14.153 1.00 95.81 468 GLY A O 1
ATOM 3699 N N . HIS A 1 469 ? -2.988 -8.626 13.997 1.00 94.94 469 HIS A N 1
ATOM 3700 C CA . HIS A 1 469 ? -2.064 -7.505 13.814 1.00 94.94 469 HIS A CA 1
ATOM 3701 C C . HIS A 1 469 ? -1.511 -7.079 15.176 1.00 94.94 469 HIS A C 1
ATOM 3703 O O . HIS A 1 469 ? -2.032 -6.173 15.818 1.00 94.94 469 HIS A O 1
ATOM 3709 N N . TRP A 1 470 ? -0.543 -7.843 15.678 1.00 91.12 470 TRP A N 1
ATOM 3710 C CA . TRP A 1 470 ? -0.007 -7.710 17.035 1.00 91.12 470 TRP A CA 1
ATOM 3711 C C . TRP A 1 470 ? 0.996 -6.560 17.167 1.00 91.12 470 TRP A C 1
ATOM 3713 O O . TRP A 1 470 ? 1.109 -5.973 18.242 1.00 91.12 470 TRP A O 1
ATOM 3723 N N . ASP A 1 471 ? 1.681 -6.214 16.075 1.00 89.50 471 ASP A N 1
ATOM 3724 C CA . ASP A 1 471 ? 2.762 -5.221 16.030 1.00 89.50 471 ASP A CA 1
ATOM 3725 C C . ASP A 1 471 ? 2.234 -3.775 15.955 1.00 89.50 471 ASP A C 1
ATOM 3727 O O . ASP A 1 471 ? 2.863 -2.889 15.390 1.00 89.50 471 ASP A O 1
ATOM 3731 N N . ILE A 1 472 ? 1.042 -3.541 16.521 1.00 93.50 472 ILE A N 1
ATOM 3732 C CA . ILE A 1 472 ? 0.408 -2.219 16.660 1.00 93.50 472 ILE A CA 1
ATOM 3733 C C . ILE A 1 472 ? 0.662 -1.575 18.024 1.00 93.50 472 ILE A C 1
ATOM 3735 O O . ILE A 1 472 ? -0.070 -0.685 18.462 1.00 93.50 472 ILE A O 1
ATOM 3739 N N . ASN A 1 473 ? 1.683 -2.053 18.731 1.00 92.69 473 ASN A N 1
ATOM 3740 C CA . ASN A 1 473 ? 2.181 -1.433 19.948 1.00 92.69 473 ASN A CA 1
ATOM 3741 C C . ASN A 1 473 ? 3.183 -0.338 19.570 1.00 92.69 473 ASN A C 1
ATOM 3743 O O . ASN A 1 473 ? 4.366 -0.632 19.443 1.00 92.69 473 ASN A O 1
ATOM 3747 N N . GLY A 1 474 ? 2.694 0.887 19.353 1.00 90.81 474 GLY A N 1
ATOM 3748 C CA . GLY A 1 474 ? 3.545 2.017 18.979 1.00 90.81 474 GLY A CA 1
ATOM 3749 C C . GLY A 1 474 ? 4.100 1.962 17.552 1.00 90.81 474 GLY A C 1
ATOM 3750 O O . GLY A 1 474 ? 5.053 2.669 17.262 1.00 90.81 474 GLY A O 1
ATOM 3751 N N . ASN A 1 475 ? 3.542 1.132 16.662 1.00 92.38 475 ASN A N 1
ATOM 3752 C CA . ASN A 1 475 ? 4.008 0.978 15.279 1.00 92.38 475 ASN A CA 1
ATOM 3753 C C . ASN A 1 475 ? 2.884 0.500 14.332 1.00 92.38 475 ASN A C 1
ATOM 3755 O O . ASN A 1 475 ? 1.813 0.113 14.786 1.00 92.38 475 ASN A O 1
ATOM 3759 N N . ASN A 1 476 ? 3.119 0.486 13.016 1.00 93.19 476 ASN A N 1
ATOM 3760 C CA . ASN A 1 476 ? 2.295 -0.189 11.999 1.00 93.19 476 ASN A CA 1
ATOM 3761 C C . ASN A 1 476 ? 0.813 0.231 11.940 1.00 93.19 476 ASN A C 1
ATOM 3763 O O . ASN A 1 476 ? -0.087 -0.544 11.586 1.00 93.19 476 ASN A O 1
ATOM 3767 N N . TYR A 1 477 ? 0.562 1.512 12.200 1.00 94.69 477 TYR A N 1
ATOM 3768 C CA . TYR A 1 477 ? -0.685 2.189 11.864 1.00 94.69 477 TYR A CA 1
ATOM 3769 C C . TYR A 1 477 ? -0.428 3.622 11.407 1.00 94.69 477 TYR A C 1
ATOM 3771 O O . TYR A 1 477 ? 0.605 4.232 11.670 1.00 94.69 477 TYR A O 1
ATOM 3779 N N . ASN A 1 478 ? -1.395 4.172 10.686 1.00 95.50 478 ASN A N 1
ATOM 3780 C CA . ASN A 1 478 ? -1.390 5.557 10.242 1.00 95.50 478 ASN A CA 1
ATOM 3781 C C . ASN A 1 478 ? -2.596 6.275 10.828 1.00 95.50 478 ASN A C 1
ATOM 3783 O O . ASN A 1 478 ? -3.690 5.710 10.874 1.00 95.50 478 ASN A O 1
ATOM 3787 N N . ILE A 1 479 ? -2.408 7.523 11.255 1.00 96.88 479 ILE A N 1
ATOM 3788 C CA . ILE A 1 479 ? -3.489 8.339 11.808 1.00 96.88 479 ILE A CA 1
ATOM 3789 C C . ILE A 1 479 ? -3.636 9.593 10.967 1.00 96.88 479 ILE A C 1
ATOM 3791 O O . ILE A 1 479 ? -2.659 10.279 10.666 1.00 96.88 479 ILE A O 1
ATOM 3795 N N . MET A 1 480 ? -4.865 9.877 10.551 1.00 96.94 480 MET A N 1
ATOM 3796 C CA . MET A 1 480 ? -5.146 10.956 9.614 1.00 96.94 480 MET A CA 1
ATOM 3797 C C . MET A 1 480 ? -6.374 11.748 10.022 1.00 96.94 480 MET A C 1
ATOM 3799 O O . MET A 1 480 ? -7.348 11.189 10.523 1.00 96.94 480 MET A O 1
ATOM 3803 N N . THR A 1 481 ? -6.346 13.044 9.750 1.00 96.94 481 THR A N 1
ATOM 3804 C CA . THR A 1 481 ? -7.525 13.909 9.783 1.00 96.94 481 THR A CA 1
ATOM 3805 C C . THR A 1 481 ? -7.586 14.707 8.489 1.00 96.94 481 THR A C 1
ATOM 3807 O O . THR A 1 481 ? -6.552 15.072 7.929 1.00 96.94 481 THR A O 1
ATOM 3810 N N . TRP A 1 482 ? -8.799 14.963 8.008 1.00 93.94 482 TRP A N 1
ATOM 3811 C CA . TRP A 1 482 ? -9.043 15.807 6.837 1.00 93.94 482 TRP A CA 1
ATOM 3812 C C . TRP A 1 482 ? -9.771 17.112 7.193 1.00 93.94 482 TRP A C 1
ATOM 3814 O O . TRP A 1 482 ? -10.015 17.942 6.325 1.00 93.94 482 TRP A O 1
ATOM 3824 N N . ASP A 1 483 ? -10.127 17.319 8.461 1.00 93.31 483 ASP A N 1
ATOM 3825 C CA . ASP A 1 483 ? -10.841 18.512 8.931 1.00 93.31 483 ASP A CA 1
ATOM 3826 C C . ASP A 1 483 ? -10.144 19.196 10.114 1.00 93.31 483 ASP A C 1
ATOM 3828 O O . ASP A 1 483 ? -10.728 20.061 10.761 1.00 93.31 483 ASP A O 1
ATOM 3832 N N . ASN A 1 484 ? -8.890 18.818 10.386 1.00 95.50 484 ASN A N 1
ATOM 3833 C CA . ASN A 1 484 ? -8.097 19.214 11.547 1.00 95.50 484 ASN A CA 1
ATOM 3834 C C . ASN A 1 484 ? -8.671 18.760 12.896 1.00 95.50 484 ASN A C 1
ATOM 3836 O O . ASN A 1 484 ? -8.031 19.026 13.908 1.00 95.50 484 ASN A O 1
ATOM 3840 N N . ILE A 1 485 ? -9.841 18.121 12.969 1.00 94.94 485 ILE A N 1
ATOM 3841 C CA . ILE A 1 485 ? -10.571 17.885 14.221 1.00 94.94 485 ILE A CA 1
ATOM 3842 C C . ILE A 1 485 ? -10.667 16.398 14.528 1.00 94.94 485 ILE A C 1
ATOM 3844 O O . ILE A 1 485 ? -10.195 15.974 15.588 1.00 94.94 485 ILE A O 1
ATOM 3848 N N . HIS A 1 486 ? -11.253 15.635 13.606 1.00 97.19 486 HIS A N 1
ATOM 3849 C CA . HIS A 1 486 ? -11.600 14.235 13.786 1.00 97.19 486 HIS A CA 1
ATOM 3850 C C . HIS A 1 486 ? -10.569 13.332 13.114 1.00 97.19 486 HIS A C 1
ATOM 3852 O O . HIS A 1 486 ? -10.315 13.425 11.911 1.00 97.19 486 HIS A O 1
ATOM 3858 N N . TRP A 1 487 ? -9.995 12.431 13.902 1.00 98.31 487 TRP A N 1
ATOM 3859 C CA . TRP A 1 487 ? -8.920 11.543 13.491 1.00 98.31 487 TRP A CA 1
ATOM 3860 C C . TRP A 1 487 ? -9.431 10.130 13.216 1.00 98.31 487 TRP A C 1
ATOM 3862 O O . TRP A 1 487 ? -10.159 9.533 14.016 1.00 98.31 487 TRP A O 1
ATOM 3872 N N . SER A 1 488 ? -9.008 9.580 12.085 1.00 98.25 488 SER A N 1
ATOM 3873 C CA . SER A 1 488 ? -9.194 8.189 11.678 1.00 98.25 488 SER A CA 1
ATOM 3874 C C . SER A 1 488 ? -7.886 7.427 11.828 1.00 98.25 488 SER A C 1
ATOM 3876 O O . SER A 1 488 ? -6.820 7.998 11.619 1.00 98.25 488 SER A O 1
ATOM 3878 N N . ILE A 1 489 ? -7.974 6.134 12.134 1.00 97.75 489 ILE A N 1
ATOM 3879 C CA . ILE A 1 489 ? -6.824 5.230 12.181 1.00 97.75 489 ILE A CA 1
ATOM 3880 C C . ILE A 1 489 ? -6.937 4.163 11.090 1.00 97.75 489 ILE A C 1
ATOM 3882 O O . ILE A 1 489 ? -8.022 3.647 10.808 1.00 97.75 489 ILE A O 1
ATOM 3886 N N . LEU A 1 490 ? -5.814 3.884 10.437 1.00 97.50 490 LEU A N 1
ATOM 3887 C CA . LEU A 1 490 ? -5.701 2.991 9.296 1.00 97.50 490 LEU A CA 1
ATOM 3888 C C . LEU A 1 490 ? -4.578 1.975 9.565 1.00 97.50 490 LEU A C 1
ATOM 3890 O O . LEU A 1 490 ? -3.548 2.353 10.127 1.00 97.50 490 LEU A O 1
ATOM 3894 N N . PRO A 1 491 ? -4.740 0.698 9.178 1.00 96.81 491 PRO A N 1
ATOM 3895 C CA . PRO A 1 491 ? -3.675 -0.289 9.300 1.00 96.81 491 PRO A CA 1
ATOM 3896 C C . PRO A 1 491 ? -2.506 0.036 8.376 1.00 96.81 491 PRO A C 1
ATOM 3898 O O . PRO A 1 491 ? -2.685 0.623 7.306 1.00 96.81 491 PRO A O 1
ATOM 3901 N N . TYR A 1 492 ? -1.317 -0.395 8.780 1.00 95.00 492 TYR A N 1
ATOM 3902 C CA . TYR A 1 492 ? -0.108 -0.362 7.973 1.00 95.00 492 TYR A CA 1
ATOM 3903 C C . TYR A 1 492 ? 0.741 -1.619 8.243 1.00 95.00 492 TYR A C 1
ATOM 3905 O O . TYR A 1 492 ? 0.560 -2.252 9.276 1.00 95.00 492 TYR A O 1
ATOM 3913 N N . ASP A 1 493 ? 1.602 -1.986 7.290 1.00 92.69 493 ASP A N 1
ATOM 3914 C CA . ASP A 1 493 ? 2.503 -3.157 7.282 1.00 92.69 493 ASP A CA 1
ATOM 3915 C C . ASP A 1 493 ? 1.860 -4.460 7.800 1.00 92.69 493 ASP A C 1
ATOM 3917 O O . ASP A 1 493 ? 2.004 -4.861 8.953 1.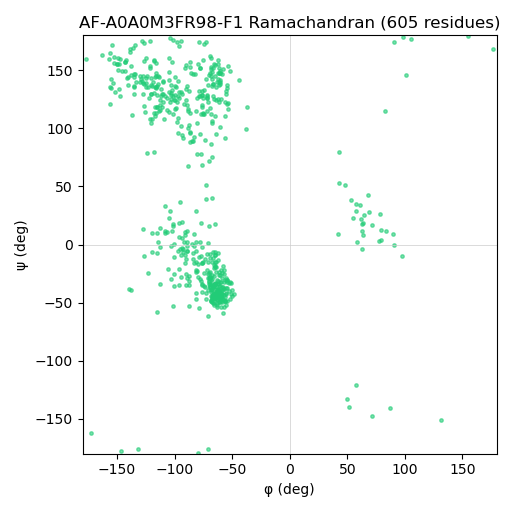00 92.69 493 ASP A O 1
ATOM 3921 N N . LEU A 1 494 ? 1.084 -5.118 6.932 1.00 95.25 494 LEU A N 1
ATOM 3922 C CA . LEU A 1 494 ? 0.234 -6.255 7.306 1.00 95.25 494 LEU A CA 1
ATOM 3923 C C . LEU A 1 494 ? 0.818 -7.621 6.912 1.00 95.25 494 LEU A C 1
ATOM 3925 O O . LEU A 1 494 ? 0.112 -8.633 6.958 1.00 95.25 494 LEU A O 1
ATOM 3929 N N . ASP A 1 495 ? 2.087 -7.688 6.514 1.00 90.88 495 ASP A N 1
ATOM 3930 C CA . ASP A 1 495 ? 2.750 -8.938 6.134 1.00 90.88 495 ASP A CA 1
ATOM 3931 C C . ASP A 1 495 ? 2.994 -9.877 7.331 1.00 90.88 495 ASP A C 1
ATOM 3933 O O . ASP A 1 495 ? 3.008 -11.094 7.156 1.00 90.88 495 ASP A O 1
ATOM 3937 N N . TRP A 1 496 ? 3.068 -9.341 8.555 1.00 90.69 496 TRP A N 1
ATOM 3938 C CA . TRP A 1 496 ? 3.243 -10.096 9.810 1.00 90.69 496 TRP A CA 1
ATOM 3939 C C . TRP A 1 496 ? 1.923 -10.407 10.537 1.00 90.69 496 TRP A C 1
ATOM 3941 O O . TRP A 1 496 ? 1.833 -10.418 11.766 1.00 90.69 496 TRP A O 1
ATOM 3951 N N . THR A 1 497 ? 0.872 -10.680 9.767 1.00 95.06 497 THR A N 1
ATOM 3952 C CA . THR A 1 497 ? -0.456 -11.049 10.280 1.00 95.06 497 THR A CA 1
ATOM 3953 C C . THR A 1 497 ? -0.708 -12.557 10.187 1.00 95.06 497 THR A C 1
ATOM 3955 O O . THR A 1 497 ? 0.104 -13.335 9.683 1.00 95.06 497 THR A O 1
ATOM 3958 N N . LEU A 1 498 ? -1.854 -13.006 10.699 1.00 95.06 498 LEU A N 1
ATOM 3959 C CA . LEU A 1 498 ? -2.286 -14.406 10.740 1.00 95.06 498 LEU A CA 1
ATOM 3960 C C . LEU A 1 498 ? -1.325 -15.294 11.543 1.00 95.06 498 LEU A C 1
ATOM 3962 O O . LEU A 1 498 ? -1.087 -16.447 11.181 1.00 95.06 498 LEU A O 1
ATOM 3966 N N . ASN A 1 499 ? -0.737 -14.723 12.602 1.00 91.75 499 ASN A N 1
ATOM 3967 C CA . ASN A 1 499 ? 0.320 -15.329 13.417 1.00 91.75 499 ASN A CA 1
ATOM 3968 C C . ASN A 1 499 ? 1.547 -15.776 12.598 1.00 91.75 499 ASN A C 1
ATOM 3970 O O . ASN A 1 499 ? 2.297 -16.651 13.019 1.00 91.75 499 ASN A O 1
ATOM 3974 N N . TRP A 1 500 ? 1.764 -15.198 11.415 1.00 89.88 500 TRP A N 1
ATOM 3975 C CA . TRP A 1 500 ? 2.930 -15.479 10.584 1.00 89.88 500 TRP A CA 1
ATOM 3976 C C . TRP A 1 500 ? 4.089 -14.545 10.945 1.00 89.88 500 TRP A C 1
ATOM 3978 O O . TRP A 1 500 ? 4.475 -13.659 10.188 1.00 89.88 500 TRP A O 1
ATOM 3988 N N . PHE A 1 501 ? 4.613 -14.732 12.152 1.00 83.50 501 PHE A N 1
ATOM 3989 C CA . PHE A 1 501 ? 5.805 -14.051 12.648 1.00 83.50 501 PHE A CA 1
ATOM 3990 C C . PHE A 1 501 ? 6.769 -15.075 13.270 1.00 83.50 501 PHE A C 1
ATOM 3992 O O . PHE A 1 501 ? 6.573 -16.279 13.133 1.00 83.50 501 PHE A O 1
ATOM 3999 N N . THR A 1 502 ? 7.873 -14.602 13.839 1.00 79.00 502 THR A N 1
ATOM 4000 C CA . THR A 1 502 ? 9.067 -15.392 14.182 1.00 79.00 502 THR A CA 1
ATOM 4001 C C . THR A 1 502 ? 8.810 -16.665 15.019 1.00 79.00 502 THR A C 1
ATOM 4003 O O . THR A 1 502 ? 7.915 -16.714 15.862 1.00 79.00 502 THR A O 1
ATOM 4006 N N . GLY A 1 503 ? 9.655 -17.691 14.835 1.00 77.88 503 GLY A N 1
ATOM 4007 C CA . GLY A 1 503 ? 9.702 -18.886 15.695 1.00 77.88 503 GLY A CA 1
ATOM 4008 C C . GLY A 1 503 ? 8.958 -20.129 15.182 1.00 77.88 503 GLY A C 1
ATOM 4009 O O . GLY A 1 503 ? 8.354 -20.132 14.116 1.00 77.88 503 GLY A O 1
ATOM 4010 N N . GLU A 1 504 ? 9.024 -21.217 15.960 1.00 74.25 504 GLU A N 1
ATOM 4011 C CA . GLU A 1 504 ? 8.522 -22.559 15.586 1.00 74.25 504 GLU A CA 1
ATOM 4012 C C . GLU A 1 504 ? 6.986 -22.676 15.547 1.00 74.25 504 GLU A C 1
ATOM 4014 O O . GLU A 1 504 ? 6.454 -23.629 14.984 1.00 74.25 504 GLU A O 1
ATOM 4019 N N . ASN A 1 505 ? 6.265 -21.713 16.133 1.00 80.31 505 ASN A N 1
ATOM 4020 C CA . ASN A 1 505 ? 4.796 -21.678 16.170 1.00 80.31 505 ASN A CA 1
ATOM 4021 C C . ASN A 1 505 ? 4.192 -20.706 15.137 1.00 80.31 505 ASN A C 1
ATOM 4023 O O . ASN A 1 505 ? 3.016 -20.338 15.250 1.00 80.31 505 ASN A O 1
ATOM 4027 N N . ALA A 1 506 ? 4.981 -20.275 14.146 1.00 86.88 506 ALA A N 1
ATOM 4028 C CA . ALA A 1 506 ? 4.512 -19.422 13.061 1.00 86.88 506 ALA A CA 1
ATOM 4029 C C . ALA A 1 506 ? 3.304 -20.057 12.347 1.00 86.88 506 ALA A C 1
ATOM 4031 O O . ALA A 1 506 ? 3.305 -21.229 11.970 1.00 86.88 506 ALA A O 1
ATOM 4032 N N . GLY A 1 507 ? 2.237 -19.281 12.178 1.00 86.25 507 GLY A N 1
ATOM 4033 C CA . GLY A 1 507 ? 0.992 -19.702 11.537 1.00 86.25 507 GLY A CA 1
ATOM 4034 C C . GLY A 1 507 ? 0.062 -20.557 12.407 1.00 86.25 507 GLY A C 1
ATOM 4035 O O . GLY A 1 507 ? -0.987 -20.987 11.920 1.00 86.25 507 GLY A O 1
ATOM 4036 N N . ALA A 1 508 ? 0.396 -20.803 13.680 1.00 89.75 508 ALA A N 1
ATOM 4037 C CA . ALA A 1 508 ? -0.499 -21.488 14.613 1.00 89.75 508 ALA A CA 1
ATOM 4038 C C . ALA A 1 508 ? -1.765 -20.660 14.912 1.00 89.75 508 ALA A C 1
ATOM 4040 O O . ALA A 1 508 ? -1.770 -19.432 14.824 1.00 89.75 508 ALA A O 1
ATOM 4041 N N . THR A 1 509 ? -2.852 -21.323 15.300 1.00 92.56 509 THR A N 1
ATOM 4042 C CA . THR A 1 509 ? -4.068 -20.650 15.782 1.00 92.56 509 THR A CA 1
ATOM 4043 C C . THR A 1 509 ? -3.832 -20.015 17.151 1.00 92.56 509 THR A C 1
ATOM 4045 O O . THR A 1 509 ? -3.133 -20.600 17.977 1.00 92.56 509 THR A O 1
ATOM 4048 N N . GLN A 1 510 ? -4.466 -18.875 17.436 1.00 91.00 510 GLN A N 1
ATOM 4049 C CA . GLN A 1 510 ? -4.313 -18.177 18.717 1.00 91.00 510 GLN A CA 1
ATOM 4050 C C . GLN A 1 510 ? -5.656 -17.919 19.412 1.00 91.00 510 GLN A C 1
ATOM 4052 O O . GLN A 1 510 ? -6.612 -17.434 18.804 1.00 91.00 510 GLN A O 1
ATOM 4057 N N . THR A 1 511 ? -5.702 -18.173 20.719 1.00 89.69 511 THR A N 1
ATOM 4058 C CA . THR A 1 511 ? -6.804 -17.788 21.618 1.00 89.69 511 THR A CA 1
ATOM 4059 C C . THR A 1 511 ? -6.391 -16.603 22.487 1.00 89.69 511 THR A C 1
ATOM 4061 O O . THR A 1 511 ? -5.201 -16.382 22.689 1.00 89.69 511 THR A O 1
ATOM 4064 N N . GLY A 1 512 ? -7.351 -15.877 23.062 1.00 94.94 512 GLY A N 1
ATOM 4065 C CA . GLY A 1 512 ? -7.051 -14.683 23.859 1.00 94.94 512 GLY A CA 1
ATOM 4066 C C . GLY A 1 512 ? -7.041 -13.404 23.018 1.00 94.94 512 GLY A C 1
ATOM 4067 O O . GLY A 1 512 ? -7.204 -13.443 21.795 1.00 94.94 512 GLY A O 1
ATOM 4068 N N . PHE A 1 513 ? -6.893 -12.258 23.679 1.00 96.56 513 PHE A N 1
ATOM 4069 C CA . PHE A 1 513 ? -6.676 -10.987 22.988 1.00 96.56 513 PHE A CA 1
ATOM 4070 C C . PHE A 1 513 ? -5.233 -10.912 22.498 1.00 96.56 513 PHE A C 1
ATOM 4072 O O . PHE A 1 513 ? -4.310 -11.145 23.276 1.00 96.56 513 PHE A O 1
ATOM 4079 N N . ILE A 1 514 ? -5.066 -10.605 21.214 1.00 94.81 514 ILE A N 1
ATOM 4080 C CA . ILE A 1 514 ? -3.754 -10.470 20.571 1.00 94.81 514 ILE A CA 1
ATOM 4081 C C . ILE A 1 514 ? -3.236 -9.047 20.737 1.00 94.81 514 ILE A C 1
ATOM 4083 O O . ILE A 1 514 ? -2.044 -8.829 20.930 1.00 94.81 514 ILE A O 1
ATOM 4087 N N . VAL A 1 515 ? -4.143 -8.071 20.708 1.00 94.81 515 VAL A N 1
ATOM 4088 C CA . VAL A 1 515 ? -3.785 -6.667 20.832 1.00 94.81 515 VAL A CA 1
ATOM 4089 C C . VAL A 1 515 ? -3.721 -6.306 22.318 1.00 94.81 515 VAL A C 1
ATOM 4091 O O . VAL A 1 515 ? -4.736 -6.048 22.984 1.00 94.81 515 VAL A O 1
ATOM 4094 N N . SER A 1 516 ? -2.500 -6.332 22.854 1.00 93.19 516 SER A N 1
ATOM 4095 C CA . SER A 1 516 ? -2.221 -6.166 24.287 1.00 93.19 516 SER A CA 1
ATOM 4096 C C . SER A 1 516 ? -1.338 -4.966 24.649 1.00 93.19 516 SER A C 1
ATOM 4098 O O . SER A 1 516 ? -1.165 -4.711 25.838 1.00 93.19 516 SER A O 1
ATOM 4100 N N . GLY A 1 517 ? -0.780 -4.255 23.667 1.00 92.81 517 GLY A N 1
ATOM 4101 C CA . GLY A 1 517 ? 0.107 -3.103 23.871 1.00 92.81 517 GLY A CA 1
ATOM 4102 C C . GLY A 1 517 ? -0.579 -1.734 23.761 1.00 92.81 517 GLY A C 1
ATOM 4103 O O . GLY A 1 517 ? -1.751 -1.642 23.395 1.00 92.81 517 GLY A O 1
ATOM 4104 N N . ASP A 1 518 ? 0.174 -0.676 24.054 1.00 95.06 518 ASP A N 1
ATOM 4105 C CA . ASP A 1 518 ? -0.204 0.738 23.922 1.00 95.06 518 ASP A CA 1
ATOM 4106 C C . ASP A 1 518 ? -1.569 1.105 24.564 1.00 95.06 518 ASP A C 1
ATOM 4108 O O . ASP A 1 518 ? -1.855 0.745 25.712 1.00 95.06 518 ASP A O 1
ATOM 4112 N N . ILE A 1 519 ? -2.433 1.841 23.853 1.00 96.38 519 ILE A N 1
ATOM 4113 C CA . ILE A 1 519 ? -3.773 2.238 24.308 1.00 96.38 519 ILE A CA 1
ATOM 4114 C C . ILE A 1 519 ? -4.785 1.100 24.237 1.00 96.38 519 ILE A C 1
ATOM 4116 O O . ILE A 1 519 ? -5.872 1.208 24.802 1.00 96.38 519 ILE A O 1
ATOM 4120 N N . TRP A 1 520 ? -4.485 0.025 23.514 1.00 97.12 520 TRP A N 1
ATOM 4121 C CA . TRP A 1 520 ? -5.498 -0.910 23.039 1.00 97.12 520 TRP A CA 1
ATOM 4122 C C . TRP A 1 520 ? -6.209 -1.699 24.145 1.00 97.12 520 TRP A C 1
ATOM 4124 O O . TRP A 1 520 ? -7.428 -1.864 24.044 1.00 97.12 520 TRP A O 1
ATOM 4134 N N . PRO A 1 521 ? -5.546 -2.126 25.242 1.00 97.00 521 PRO A N 1
ATOM 4135 C CA . PRO A 1 521 ? -6.246 -2.689 26.392 1.00 97.00 521 PRO A CA 1
ATOM 4136 C C . PRO A 1 521 ? -7.270 -1.726 27.003 1.00 97.00 521 PRO A C 1
ATOM 4138 O O . PRO A 1 521 ? -8.389 -2.146 27.301 1.00 97.00 521 PRO A O 1
ATOM 4141 N N . ARG A 1 522 ? -6.909 -0.441 27.140 1.00 98.00 522 ARG A N 1
ATOM 4142 C CA . ARG A 1 522 ? -7.796 0.617 27.653 1.00 98.00 522 ARG A CA 1
ATOM 4143 C C . ARG A 1 522 ? -8.931 0.894 26.670 1.00 98.00 522 ARG A C 1
ATOM 4145 O O . ARG A 1 522 ? -10.092 0.892 27.064 1.00 98.00 522 ARG A O 1
ATOM 4152 N N . PHE A 1 523 ? -8.622 1.005 25.377 1.00 98.38 523 PHE A N 1
ATOM 4153 C CA . PHE A 1 523 ? -9.609 1.172 24.306 1.00 98.38 523 PHE A CA 1
ATOM 4154 C C . PHE A 1 523 ? -10.650 0.047 24.309 1.00 98.38 523 PHE A C 1
ATOM 4156 O O . PHE A 1 523 ? -11.852 0.318 24.326 1.00 98.38 523 PHE A O 1
ATOM 4163 N N . ARG A 1 524 ? -10.199 -1.214 24.374 1.00 98.12 524 ARG A N 1
ATOM 4164 C CA . ARG A 1 524 ? -11.077 -2.384 24.495 1.00 98.12 524 ARG A CA 1
ATOM 4165 C C . ARG A 1 524 ? -11.972 -2.284 25.724 1.00 98.12 524 ARG A C 1
ATOM 4167 O O . ARG A 1 524 ? -13.142 -2.636 25.635 1.00 98.12 524 ARG A O 1
ATOM 4174 N N . GLN A 1 525 ? -11.428 -1.859 26.862 1.00 98.06 525 GLN A N 1
ATOM 4175 C CA . GLN A 1 525 ? -12.170 -1.767 28.115 1.00 98.06 525 GLN A CA 1
ATOM 4176 C C . GLN A 1 525 ? -13.277 -0.708 28.048 1.00 98.06 525 GLN A C 1
ATOM 4178 O O . GLN A 1 525 ? -14.428 -1.020 28.356 1.00 98.06 525 GLN A O 1
ATOM 4183 N N . VAL A 1 526 ? -12.954 0.522 27.640 1.00 98.56 526 VAL A N 1
ATOM 4184 C CA . VAL A 1 526 ? -13.907 1.646 27.685 1.00 98.56 526 VAL A CA 1
ATOM 4185 C C . VAL A 1 526 ? -14.938 1.608 26.557 1.00 98.56 526 VAL A C 1
ATOM 4187 O O . VAL A 1 526 ? -16.083 2.002 26.770 1.00 98.56 526 VAL A O 1
ATOM 4190 N N . TYR A 1 527 ? -14.573 1.078 25.385 1.00 98.75 527 TYR A N 1
ATOM 4191 C CA . TYR A 1 527 ? -15.482 0.928 24.243 1.00 98.75 527 TYR A CA 1
ATOM 4192 C C . TYR A 1 527 ? -16.011 -0.497 24.064 1.00 98.75 527 TYR A C 1
ATOM 4194 O O . TYR A 1 527 ? -16.524 -0.835 22.995 1.00 98.75 527 TYR A O 1
ATOM 4202 N N . LEU A 1 528 ? -15.917 -1.350 25.092 1.00 98.56 528 LEU A N 1
ATOM 4203 C CA . LEU A 1 528 ? -16.415 -2.726 25.020 1.00 98.56 528 LEU A CA 1
ATOM 4204 C C . LEU A 1 528 ? -17.867 -2.806 24.509 1.00 98.56 528 LEU A C 1
ATOM 4206 O O . LEU A 1 528 ? -18.120 -3.646 23.643 1.00 98.56 528 LEU A O 1
ATOM 4210 N N . PRO A 1 529 ? -18.821 -1.961 24.961 1.00 98.31 529 PRO A N 1
ATOM 4211 C CA . PRO A 1 529 ? -20.185 -1.998 24.436 1.00 98.31 529 PRO A CA 1
ATOM 4212 C C . PRO A 1 529 ? -20.250 -1.767 22.919 1.00 98.31 529 PRO A C 1
ATOM 4214 O O . PRO A 1 529 ? -20.876 -2.552 22.208 1.00 98.31 529 PRO A O 1
ATOM 4217 N N . GLN A 1 530 ? -19.548 -0.750 22.413 1.00 98.62 530 GLN A N 1
ATOM 4218 C CA . GLN A 1 530 ? -19.533 -0.384 20.996 1.00 98.62 530 GLN A CA 1
ATOM 4219 C C . GLN A 1 530 ? -18.807 -1.431 20.140 1.00 98.62 530 GLN A C 1
ATOM 4221 O O . GLN A 1 530 ? -19.240 -1.727 19.027 1.00 98.62 530 GLN A O 1
ATOM 4226 N N . ILE A 1 531 ? -17.735 -2.036 20.665 1.00 98.88 531 ILE A N 1
ATOM 4227 C CA . ILE A 1 531 ? -17.036 -3.156 20.018 1.00 98.88 531 ILE A CA 1
ATOM 4228 C C . ILE A 1 531 ? -17.989 -4.342 19.863 1.00 98.88 531 ILE A C 1
ATOM 4230 O O . ILE A 1 531 ? -18.115 -4.886 18.768 1.00 98.88 531 ILE A O 1
ATOM 4234 N N . ARG A 1 532 ? -18.693 -4.724 20.938 1.00 98.81 532 ARG A N 1
ATOM 4235 C CA . ARG A 1 532 ? -19.653 -5.839 20.921 1.00 98.81 532 ARG A CA 1
ATOM 4236 C C . ARG A 1 532 ? -20.790 -5.596 19.935 1.00 98.81 532 ARG A C 1
ATOM 4238 O O . ARG A 1 532 ? -21.154 -6.506 19.192 1.00 98.81 532 ARG A O 1
ATOM 4245 N N . GLU A 1 533 ? -21.336 -4.384 19.912 1.00 98.62 533 GLU A N 1
ATOM 4246 C CA . GLU A 1 533 ? -22.411 -4.001 18.997 1.00 98.62 533 GLU A CA 1
ATOM 4247 C C . GLU A 1 533 ? -21.960 -4.070 17.532 1.00 98.62 533 GLU A C 1
ATOM 4249 O O . GLU A 1 533 ? -22.590 -4.758 16.725 1.00 98.62 533 GLU A O 1
ATOM 4254 N N . LEU A 1 534 ? -20.833 -3.434 17.194 1.00 98.75 534 LEU A N 1
ATOM 4255 C CA . LEU A 1 534 ? -20.325 -3.411 15.823 1.00 98.75 534 LEU A CA 1
ATOM 4256 C C . LEU A 1 534 ? -19.875 -4.797 15.349 1.00 98.75 534 LEU A C 1
ATOM 4258 O O . LEU A 1 534 ? -20.224 -5.206 14.241 1.00 98.75 534 LEU A O 1
ATOM 4262 N N . TYR A 1 535 ? -19.159 -5.551 16.190 1.00 98.81 535 TYR A N 1
ATOM 4263 C CA . TYR A 1 535 ? -18.786 -6.933 15.891 1.00 98.81 535 TYR A CA 1
ATOM 4264 C C . TYR A 1 535 ? -20.032 -7.787 15.645 1.00 98.81 535 TYR A C 1
ATOM 4266 O O . TYR A 1 535 ? -20.116 -8.475 14.632 1.00 98.81 535 TYR A O 1
ATOM 4274 N N . THR A 1 536 ? -21.048 -7.686 16.509 1.00 98.75 536 THR A N 1
ATOM 4275 C CA . THR A 1 536 ? -22.306 -8.426 16.342 1.00 98.75 536 THR A CA 1
ATOM 4276 C C . THR A 1 536 ? -23.024 -8.043 15.046 1.00 98.75 536 THR A C 1
ATOM 4278 O O . THR A 1 536 ? -23.484 -8.942 14.340 1.00 98.75 536 THR A O 1
ATOM 4281 N N . LYS A 1 537 ? -23.084 -6.749 14.689 1.00 98.00 537 LYS A N 1
ATOM 4282 C CA . LYS A 1 537 ? -23.653 -6.272 13.412 1.00 98.00 537 LYS A CA 1
ATOM 4283 C C . LYS A 1 537 ? -22.962 -6.957 12.229 1.00 98.00 537 LYS A C 1
ATOM 4285 O O . LYS A 1 537 ? -23.640 -7.566 11.407 1.00 98.00 537 LYS A O 1
ATOM 4290 N N . LEU A 1 538 ? -21.630 -6.917 12.192 1.00 98.50 538 LEU A N 1
ATOM 4291 C CA . LEU A 1 538 ? -20.816 -7.470 11.105 1.00 98.50 538 LEU A CA 1
ATOM 4292 C C . LEU A 1 538 ? -20.826 -9.009 11.055 1.00 98.50 538 LEU A C 1
ATOM 4294 O O . LEU A 1 538 ? -20.782 -9.599 9.977 1.00 98.50 538 LEU A O 1
ATOM 4298 N N . ARG A 1 539 ? -20.906 -9.687 12.207 1.00 98.38 539 ARG A N 1
ATOM 4299 C CA . ARG A 1 539 ? -21.071 -11.149 12.270 1.00 98.38 539 ARG A CA 1
ATOM 4300 C C . ARG A 1 539 ? -22.448 -11.575 11.769 1.00 98.38 539 ARG A C 1
ATOM 4302 O O . ARG A 1 539 ? -22.527 -12.473 10.936 1.00 98.38 539 ARG A O 1
ATOM 4309 N N . LYS A 1 540 ? -23.527 -10.926 12.233 1.00 97.75 540 LYS A N 1
ATOM 4310 C CA . LYS A 1 540 ? -24.915 -11.263 11.857 1.00 97.75 540 LYS A CA 1
ATOM 4311 C C . LYS A 1 540 ? -25.227 -10.919 10.393 1.00 97.75 540 LYS A C 1
ATOM 4313 O O . LYS A 1 540 ? -26.030 -11.616 9.782 1.00 97.75 540 LYS A O 1
ATOM 4318 N N . SER A 1 541 ? -24.577 -9.908 9.809 1.00 97.25 541 SER A N 1
ATOM 4319 C CA . SER A 1 541 ? -24.686 -9.602 8.372 1.00 97.25 541 SER A CA 1
ATOM 4320 C C . SER A 1 541 ? -23.874 -10.545 7.472 1.00 97.25 541 SER A C 1
ATOM 4322 O O . SER A 1 541 ? -24.031 -10.507 6.253 1.00 97.25 541 SER A O 1
ATOM 4324 N N . GLY A 1 542 ? -23.007 -11.386 8.049 1.00 97.62 542 GLY A N 1
ATOM 4325 C CA . GLY A 1 542 ? -22.095 -12.262 7.311 1.00 97.62 542 GLY A CA 1
ATOM 4326 C C . GLY A 1 542 ? -20.842 -11.564 6.770 1.00 97.62 542 GLY A C 1
ATOM 4327 O O . GLY A 1 542 ? -20.041 -12.215 6.094 1.00 97.62 542 GLY A O 1
ATOM 4328 N N . ASP A 1 543 ? -20.639 -10.278 7.078 1.00 97.94 543 ASP A N 1
ATOM 4329 C CA . ASP A 1 543 ? -19.450 -9.512 6.678 1.00 97.94 543 ASP A CA 1
ATOM 4330 C C . ASP A 1 543 ? -18.185 -9.984 7.416 1.00 97.94 543 ASP A C 1
ATOM 4332 O O . ASP A 1 543 ? -17.090 -9.938 6.858 1.00 97.94 543 ASP A O 1
ATOM 4336 N N . ILE A 1 544 ? -18.340 -10.519 8.632 1.00 98.56 544 ILE A N 1
ATOM 4337 C CA . ILE A 1 544 ? -17.320 -11.326 9.309 1.00 98.56 544 ILE A CA 1
ATOM 4338 C C . ILE A 1 544 ? -17.801 -12.779 9.344 1.00 98.56 544 ILE A C 1
ATOM 4340 O O . ILE A 1 544 ? -18.711 -13.148 10.084 1.00 98.56 544 ILE A O 1
ATOM 4344 N N . SER A 1 545 ? -17.158 -13.615 8.539 1.00 98.38 545 SER A N 1
ATOM 4345 C CA . SER A 1 545 ? -17.222 -15.079 8.543 1.00 98.38 545 SER A CA 1
ATOM 4346 C C . SER A 1 545 ? -15.903 -15.604 7.979 1.00 98.38 545 SER A C 1
ATOM 4348 O O . SER A 1 545 ? -15.215 -14.860 7.277 1.00 98.38 545 SER A O 1
ATOM 4350 N N . THR A 1 546 ? -15.550 -16.869 8.222 1.00 98.38 546 THR A N 1
ATOM 4351 C CA . THR A 1 546 ? -14.281 -17.436 7.735 1.00 98.38 546 THR A CA 1
ATOM 4352 C C . THR A 1 546 ? -14.102 -17.194 6.231 1.00 98.38 546 THR A C 1
ATOM 4354 O O . THR A 1 546 ? -13.083 -16.658 5.802 1.00 98.38 546 THR A O 1
ATOM 4357 N N . TYR A 1 547 ? -15.134 -17.456 5.422 1.00 97.69 547 TYR A N 1
ATOM 4358 C CA . TYR A 1 547 ? -15.091 -17.168 3.986 1.00 97.69 547 TYR A CA 1
ATOM 4359 C C . TYR A 1 547 ? -15.056 -15.665 3.663 1.00 97.69 547 TYR A C 1
ATOM 4361 O O . TYR A 1 547 ? -14.271 -15.249 2.812 1.00 97.69 547 TYR A O 1
ATOM 4369 N N . ALA A 1 548 ? -15.877 -14.837 4.323 1.00 97.56 548 ALA A N 1
ATOM 4370 C CA . ALA A 1 548 ? -15.934 -13.402 4.028 1.00 97.56 548 ALA A CA 1
ATOM 4371 C C . ALA A 1 548 ? -14.603 -12.684 4.284 1.00 97.56 548 ALA A C 1
ATOM 4373 O O . ALA A 1 548 ? -14.281 -11.750 3.553 1.00 97.56 548 ALA A O 1
ATOM 4374 N N . VAL A 1 549 ? -13.825 -13.146 5.263 1.00 98.06 549 VAL A N 1
ATOM 4375 C CA . VAL A 1 549 ? -12.474 -12.645 5.531 1.00 98.06 549 VAL A CA 1
ATOM 4376 C C . VAL A 1 549 ? -11.474 -13.241 4.536 1.00 98.06 549 VAL A C 1
ATOM 4378 O O . VAL A 1 549 ? -10.784 -12.508 3.827 1.00 98.06 549 VAL A O 1
ATOM 4381 N N . VAL A 1 550 ? -11.418 -14.576 4.430 1.00 98.25 550 VAL A N 1
ATOM 4382 C CA . VAL A 1 550 ? -10.356 -15.269 3.680 1.00 98.25 550 VAL A CA 1
ATOM 4383 C C . VAL A 1 550 ? -10.436 -15.024 2.170 1.00 98.25 550 VAL A C 1
ATOM 4385 O O . VAL A 1 550 ? -9.401 -15.008 1.502 1.00 98.25 550 VAL A O 1
ATOM 4388 N N . LYS A 1 551 ? -11.624 -14.730 1.617 1.00 98.06 551 LYS A N 1
ATOM 4389 C CA . LYS A 1 551 ? -11.786 -14.416 0.184 1.00 98.06 551 LYS A CA 1
ATOM 4390 C C . LYS A 1 551 ? -10.843 -13.307 -0.297 1.00 98.06 551 LYS A C 1
ATOM 4392 O O . LYS A 1 551 ? -10.369 -13.378 -1.423 1.00 98.06 551 LYS A O 1
ATOM 4397 N N . HIS A 1 552 ? -10.519 -12.326 0.547 1.00 98.19 552 HIS A N 1
ATOM 4398 C CA . HIS A 1 552 ? -9.638 -11.220 0.170 1.00 98.19 552 HIS A CA 1
ATOM 4399 C C . HIS A 1 552 ? -8.179 -11.658 -0.004 1.00 98.19 552 HIS A C 1
ATOM 4401 O O . HIS A 1 552 ? -7.477 -11.134 -0.864 1.00 98.19 552 HIS A O 1
ATOM 4407 N N . TYR A 1 553 ? -7.738 -12.658 0.759 1.00 98.12 553 TYR A N 1
ATOM 4408 C CA . TYR A 1 553 ? -6.424 -13.282 0.609 1.00 98.12 553 TYR A CA 1
ATOM 4409 C C . TYR A 1 553 ? -6.402 -14.224 -0.605 1.00 98.12 553 TYR A C 1
ATOM 4411 O O . TYR A 1 553 ? -5.466 -14.183 -1.404 1.00 98.12 553 TYR A O 1
ATOM 4419 N N . VAL A 1 554 ? -7.479 -15.000 -0.810 1.00 97.62 554 VAL A N 1
ATOM 4420 C CA . VAL A 1 554 ? -7.681 -15.847 -2.005 1.00 97.62 554 VAL A CA 1
ATOM 4421 C C . VAL A 1 554 ? -7.595 -15.005 -3.281 1.00 97.62 554 VAL A C 1
ATOM 4423 O O . VAL A 1 554 ? -6.940 -15.396 -4.244 1.00 97.62 554 VAL A O 1
ATOM 4426 N N . GLU A 1 555 ? -8.244 -13.840 -3.290 1.00 96.38 555 GLU A N 1
ATOM 4427 C CA . GLU A 1 555 ? -8.279 -12.913 -4.422 1.00 96.38 555 GLU A CA 1
ATOM 4428 C C . GLU A 1 555 ? -6.905 -12.377 -4.818 1.00 96.38 555 GLU A C 1
ATOM 4430 O O . GLU A 1 555 ? -6.757 -11.977 -5.968 1.00 96.38 555 GLU A O 1
ATOM 4435 N N . VAL A 1 556 ? -5.920 -12.367 -3.914 1.00 96.69 556 VAL A N 1
ATOM 4436 C CA . VAL A 1 556 ? -4.525 -12.024 -4.233 1.00 96.69 556 VAL A CA 1
ATOM 4437 C C . VAL A 1 556 ? -3.778 -13.274 -4.694 1.00 96.69 556 VAL A C 1
ATOM 4439 O O . VAL A 1 556 ? -3.226 -13.291 -5.793 1.00 96.69 556 VAL A O 1
ATOM 4442 N N . ALA A 1 557 ? -3.823 -14.341 -3.889 1.00 96.00 557 ALA A N 1
ATOM 4443 C CA . ALA A 1 557 ? -3.076 -15.576 -4.120 1.00 96.00 557 ALA A CA 1
ATOM 4444 C C . ALA A 1 557 ? -3.407 -16.235 -5.468 1.00 96.00 557 ALA A C 1
ATOM 4446 O O . ALA A 1 557 ? -2.519 -16.725 -6.161 1.00 96.00 557 ALA A O 1
ATOM 4447 N N . ARG A 1 558 ? -4.685 -16.221 -5.873 1.00 95.19 558 ARG A N 1
ATOM 4448 C CA . ARG A 1 558 ? -5.151 -16.877 -7.108 1.00 95.19 558 ARG A CA 1
ATOM 4449 C C . ARG A 1 558 ? -4.568 -16.276 -8.390 1.00 95.19 558 ARG A C 1
ATOM 4451 O O . ARG A 1 558 ? -4.636 -16.926 -9.427 1.00 95.19 558 ARG A O 1
ATOM 4458 N N . ASN A 1 559 ? -4.056 -15.046 -8.331 1.00 94.88 559 ASN A N 1
ATOM 4459 C CA . ASN A 1 559 ? -3.522 -14.358 -9.506 1.00 94.88 559 ASN A CA 1
ATOM 4460 C C . ASN A 1 559 ? -2.032 -14.636 -9.713 1.00 94.88 559 ASN A C 1
ATOM 4462 O O . ASN A 1 559 ? -1.499 -14.303 -10.765 1.00 94.88 559 ASN A O 1
ATOM 4466 N N . ILE A 1 560 ? -1.359 -15.225 -8.722 1.00 96.69 560 ILE A N 1
ATOM 4467 C CA . ILE A 1 560 ? 0.060 -15.549 -8.806 1.00 96.69 560 ILE A CA 1
ATOM 4468 C C . ILE A 1 560 ? 0.193 -16.955 -9.410 1.00 96.69 560 ILE A C 1
ATOM 4470 O O . ILE A 1 560 ? -0.320 -17.923 -8.835 1.00 96.69 560 ILE A O 1
ATOM 4474 N N . PRO A 1 561 ? 0.875 -17.112 -10.560 1.00 95.25 561 PRO A N 1
ATOM 4475 C CA . PRO A 1 561 ? 1.065 -18.426 -11.156 1.00 95.25 561 PRO A CA 1
ATOM 4476 C C . PRO A 1 561 ? 1.878 -19.359 -10.245 1.00 95.25 561 PRO A C 1
ATOM 4478 O O . PRO A 1 561 ? 2.847 -18.957 -9.597 1.00 95.25 561 PRO A O 1
ATOM 4481 N N . ARG A 1 562 ? 1.509 -20.645 -10.212 1.00 93.81 562 ARG A N 1
ATOM 4482 C CA . ARG A 1 562 ? 2.185 -21.650 -9.366 1.00 93.81 562 ARG A CA 1
ATOM 4483 C C . ARG A 1 562 ? 3.657 -21.847 -9.732 1.00 93.81 562 ARG A C 1
ATOM 4485 O O . ARG A 1 562 ? 4.470 -22.124 -8.849 1.00 93.81 562 ARG A O 1
ATOM 4492 N N . ASP A 1 563 ? 4.005 -21.726 -11.013 1.00 95.56 563 ASP A N 1
ATOM 4493 C CA . ASP A 1 563 ? 5.395 -21.830 -11.461 1.00 95.56 563 ASP A CA 1
ATOM 4494 C C . ASP A 1 563 ? 6.231 -20.646 -10.954 1.00 95.56 563 ASP A C 1
ATOM 4496 O O . ASP A 1 563 ? 7.382 -20.846 -10.576 1.00 95.56 563 ASP A O 1
ATOM 4500 N N . ILE A 1 564 ? 5.645 -19.448 -10.847 1.00 97.06 564 ILE A N 1
ATOM 4501 C CA . ILE A 1 564 ? 6.307 -18.277 -10.262 1.00 97.06 564 ILE A CA 1
ATOM 4502 C C . ILE A 1 564 ? 6.565 -18.474 -8.767 1.00 97.06 564 ILE A C 1
ATOM 4504 O O . ILE A 1 564 ? 7.696 -18.267 -8.334 1.00 97.06 564 ILE A O 1
ATOM 4508 N N . TYR A 1 565 ? 5.588 -18.963 -7.992 1.00 94.88 565 TYR A N 1
ATOM 4509 C CA . TYR A 1 565 ? 5.832 -19.352 -6.593 1.00 94.88 565 TYR A CA 1
ATOM 4510 C C . TYR A 1 565 ? 6.964 -20.380 -6.472 1.00 94.88 565 TYR A C 1
ATOM 4512 O O . TYR A 1 565 ? 7.813 -20.283 -5.587 1.00 94.88 565 TYR A O 1
ATOM 4520 N N . SER A 1 566 ? 6.992 -21.364 -7.375 1.00 94.44 566 SER A N 1
ATOM 4521 C CA . SER A 1 566 ? 8.006 -22.423 -7.369 1.00 94.44 566 SER A CA 1
ATOM 4522 C C . SER A 1 566 ? 9.403 -21.875 -7.676 1.00 94.44 566 SER A C 1
ATOM 4524 O O . SER A 1 566 ? 10.351 -22.211 -6.968 1.00 94.44 566 SER A O 1
ATOM 4526 N N . LYS A 1 567 ? 9.530 -20.998 -8.682 1.00 95.88 567 LYS A N 1
ATOM 4527 C CA . LYS A 1 567 ? 10.787 -20.319 -9.038 1.00 95.88 567 LYS A CA 1
ATOM 4528 C C . LYS A 1 567 ? 11.262 -19.386 -7.924 1.00 95.88 567 LYS A C 1
ATOM 4530 O O . LYS A 1 567 ? 12.446 -19.395 -7.596 1.00 95.88 567 LYS A O 1
ATOM 4535 N N . ASP A 1 568 ? 10.353 -18.630 -7.306 1.00 95.75 568 ASP A N 1
ATOM 4536 C CA . ASP A 1 568 ? 10.692 -17.721 -6.208 1.00 95.75 568 ASP A CA 1
ATOM 4537 C C . ASP A 1 568 ? 11.191 -18.491 -4.983 1.00 95.75 568 ASP A C 1
ATOM 4539 O O . ASP A 1 568 ? 12.270 -18.203 -4.468 1.00 95.75 568 ASP A O 1
ATOM 4543 N N . LYS A 1 569 ? 10.476 -19.554 -4.590 1.00 92.44 569 LYS A N 1
ATOM 4544 C CA . LYS A 1 569 ? 10.895 -20.455 -3.511 1.00 92.44 569 LYS A CA 1
ATOM 4545 C C . LYS A 1 569 ? 12.228 -21.140 -3.813 1.00 92.44 569 LYS A C 1
ATOM 4547 O O . LYS A 1 569 ? 13.035 -21.287 -2.904 1.00 92.44 569 LYS A O 1
ATOM 4552 N N . ALA A 1 570 ? 12.470 -21.571 -5.051 1.00 93.62 570 ALA A N 1
ATOM 4553 C CA . ALA A 1 570 ? 13.733 -22.208 -5.427 1.00 93.62 570 ALA A CA 1
ATOM 4554 C C . ALA A 1 570 ? 14.922 -21.237 -5.357 1.00 93.62 570 ALA A C 1
ATOM 4556 O O . ALA A 1 570 ? 16.017 -21.644 -4.980 1.00 93.62 570 ALA A O 1
ATOM 4557 N N . LYS A 1 571 ? 14.704 -19.963 -5.704 1.00 94.06 571 LYS A N 1
ATOM 4558 C CA . LYS A 1 571 ? 15.748 -18.933 -5.713 1.00 94.06 571 LYS A CA 1
ATOM 4559 C C . LYS A 1 571 ? 16.018 -18.338 -4.332 1.00 94.06 571 LYS A C 1
ATOM 4561 O O . LYS A 1 571 ? 17.173 -18.192 -3.951 1.00 94.06 571 LYS A O 1
ATOM 4566 N N . TRP A 1 572 ? 14.966 -17.983 -3.598 1.00 92.12 572 TRP A N 1
ATOM 4567 C CA . TRP A 1 572 ? 15.078 -17.228 -2.347 1.00 92.12 572 TRP A CA 1
ATOM 4568 C C . TRP A 1 572 ? 14.833 -18.080 -1.100 1.00 92.12 572 TRP A C 1
ATOM 4570 O O . TRP A 1 572 ? 15.294 -17.722 -0.022 1.00 92.12 572 TRP A O 1
ATOM 4580 N N . GLY A 1 573 ? 14.148 -19.217 -1.223 1.00 87.56 573 GLY A N 1
ATOM 4581 C CA . GLY A 1 573 ? 13.809 -20.072 -0.088 1.00 87.56 573 GLY A CA 1
ATOM 4582 C C . GLY A 1 573 ? 12.741 -19.464 0.825 1.00 87.56 573 GLY A C 1
ATOM 4583 O O . GLY A 1 573 ? 11.827 -18.770 0.382 1.00 87.56 573 GLY A O 1
ATOM 4584 N N . VAL A 1 574 ? 12.843 -19.775 2.114 1.00 80.62 574 VAL A N 1
ATOM 4585 C CA . VAL A 1 574 ? 12.078 -19.148 3.200 1.00 80.62 574 VAL A CA 1
ATOM 4586 C C . VAL A 1 574 ? 13.088 -18.534 4.149 1.00 80.62 574 VAL A C 1
ATOM 4588 O O . VAL A 1 574 ? 14.145 -19.124 4.380 1.00 80.62 574 VAL A O 1
ATOM 4591 N N . THR A 1 575 ? 12.770 -17.372 4.716 1.00 84.38 575 THR A N 1
ATOM 4592 C CA . THR A 1 575 ? 13.650 -16.762 5.712 1.00 84.38 575 THR A CA 1
ATOM 4593 C C . THR A 1 575 ? 13.951 -17.726 6.874 1.00 84.38 575 THR A C 1
ATOM 4595 O O . THR A 1 575 ? 13.026 -18.342 7.417 1.00 84.38 575 THR A O 1
ATOM 4598 N N . PRO A 1 576 ? 15.222 -17.837 7.314 1.00 84.19 576 PRO A N 1
ATOM 4599 C CA . PRO A 1 576 ? 15.603 -18.679 8.450 1.00 84.19 576 PRO A CA 1
ATOM 4600 C C . PRO A 1 576 ? 14.881 -18.340 9.762 1.00 84.19 576 PRO A C 1
ATOM 4602 O O . PRO A 1 576 ? 14.826 -19.172 10.663 1.00 84.19 576 PRO A O 1
ATOM 4605 N N . ILE A 1 577 ? 14.301 -17.137 9.869 1.00 82.12 577 ILE A N 1
ATOM 4606 C CA . ILE A 1 577 ? 13.556 -16.663 11.046 1.00 82.12 577 ILE A CA 1
ATOM 4607 C C . ILE A 1 577 ? 12.356 -17.571 11.393 1.00 82.12 577 ILE A C 1
ATOM 4609 O O . ILE A 1 577 ? 11.936 -17.616 12.552 1.00 82.12 577 ILE A O 1
ATOM 4613 N N . PHE A 1 578 ? 11.819 -18.319 10.423 1.00 77.81 578 PHE A N 1
ATOM 4614 C CA . PHE A 1 578 ? 10.705 -19.247 10.653 1.00 77.81 578 PHE A CA 1
ATOM 4615 C C . PHE A 1 578 ? 11.139 -20.686 10.985 1.00 77.81 578 PHE A C 1
ATOM 4617 O O . PHE A 1 578 ? 10.278 -21.537 11.202 1.00 77.81 578 PHE A O 1
ATOM 4624 N N . GLY A 1 579 ? 12.444 -20.975 11.079 1.00 64.19 579 GLY A N 1
ATOM 4625 C CA . GLY A 1 579 ? 12.962 -22.278 11.515 1.00 64.19 579 GLY A CA 1
ATOM 4626 C C . GLY A 1 579 ? 12.367 -23.476 10.757 1.00 64.19 579 GLY A C 1
ATOM 4627 O O . GLY A 1 579 ? 12.136 -23.409 9.553 1.00 64.19 579 GLY A O 1
ATOM 4628 N N . ASN A 1 580 ? 12.085 -24.570 11.474 1.00 66.00 580 ASN A N 1
ATOM 4629 C CA . ASN A 1 580 ? 11.474 -25.805 10.950 1.00 66.00 580 ASN A CA 1
ATOM 4630 C C . ASN A 1 580 ? 9.982 -25.661 10.555 1.00 66.00 580 ASN A C 1
ATOM 4632 O O . ASN A 1 580 ? 9.283 -26.669 10.428 1.00 66.00 580 ASN A O 1
ATOM 4636 N N . SER A 1 581 ? 9.463 -24.439 10.391 1.00 69.62 581 SER A N 1
ATOM 4637 C CA . SER A 1 581 ? 8.076 -24.219 9.971 1.00 69.62 581 SER A CA 1
ATOM 4638 C C . SER A 1 581 ? 7.887 -24.565 8.493 1.00 69.62 581 SER A C 1
ATOM 4640 O O . SER A 1 581 ? 8.738 -24.287 7.646 1.00 69.62 581 SER A O 1
ATOM 4642 N N . ASN A 1 582 ? 6.736 -25.151 8.163 1.00 71.94 582 ASN A N 1
ATOM 4643 C CA . ASN A 1 582 ? 6.363 -25.396 6.772 1.00 71.94 582 ASN A CA 1
ATOM 4644 C C . ASN A 1 582 ? 6.168 -24.078 6.015 1.00 71.94 582 ASN A C 1
ATOM 4646 O O . ASN A 1 582 ? 5.801 -23.063 6.599 1.00 71.94 582 ASN A O 1
ATOM 4650 N N . TYR A 1 583 ? 6.354 -24.116 4.694 1.00 78.44 583 TYR A N 1
ATOM 4651 C CA . TYR A 1 583 ? 6.035 -22.982 3.827 1.00 78.44 583 TYR A CA 1
ATOM 4652 C C . TYR A 1 583 ? 4.563 -22.567 4.030 1.00 78.44 583 TYR A C 1
ATOM 4654 O O . TYR A 1 583 ? 3.698 -23.448 4.018 1.00 78.44 583 TYR A O 1
ATOM 4662 N N . PRO A 1 584 ? 4.264 -21.271 4.219 1.00 85.44 584 PRO A N 1
ATOM 4663 C CA . PRO A 1 584 ? 2.909 -20.814 4.506 1.00 85.44 584 PRO A CA 1
ATOM 4664 C C . PRO A 1 584 ? 1.973 -21.067 3.325 1.00 85.44 584 PRO A C 1
ATOM 4666 O O . PRO A 1 584 ? 2.361 -20.920 2.166 1.00 85.44 584 PRO A O 1
ATOM 4669 N N . ASP A 1 585 ? 0.716 -21.386 3.619 1.00 88.38 585 ASP A N 1
ATOM 4670 C CA . ASP A 1 585 ? -0.313 -21.637 2.616 1.00 88.38 585 ASP A CA 1
ATOM 4671 C C . ASP A 1 585 ? -1.628 -20.918 2.943 1.00 88.38 585 ASP A C 1
ATOM 4673 O O . ASP A 1 585 ? -1.812 -20.316 4.001 1.00 88.38 585 ASP A O 1
ATOM 4677 N N . LEU A 1 586 ? -2.557 -20.956 1.990 1.00 93.31 586 LEU A N 1
ATOM 4678 C CA . LEU A 1 586 ? -3.868 -20.333 2.141 1.00 93.31 586 LEU A CA 1
ATOM 4679 C C . LEU A 1 586 ? -4.744 -21.056 3.178 1.00 93.31 586 LEU A C 1
ATOM 4681 O O . LEU A 1 586 ? -5.578 -20.426 3.824 1.00 93.31 586 LEU A O 1
ATOM 4685 N N . GLU A 1 587 ? -4.537 -22.360 3.375 1.00 94.12 587 GLU A N 1
ATOM 4686 C CA . GLU A 1 587 ? -5.252 -23.136 4.392 1.00 94.12 587 GLU A CA 1
ATOM 4687 C C . GLU A 1 587 ? -4.902 -22.643 5.804 1.00 94.12 587 GLU A C 1
ATOM 4689 O O . GLU A 1 587 ? -5.759 -22.587 6.683 1.00 94.12 587 GLU A O 1
ATOM 4694 N N . GLN A 1 588 ? -3.666 -22.195 6.028 1.00 93.69 588 GLN A N 1
ATOM 4695 C CA . GLN A 1 588 ? -3.259 -21.561 7.277 1.00 93.69 588 GLN A CA 1
ATOM 4696 C C . GLN A 1 588 ? -4.081 -20.304 7.587 1.00 93.69 588 GLN A C 1
ATOM 4698 O O . GLN A 1 588 ? -4.437 -20.098 8.749 1.00 93.69 588 GLN A O 1
ATOM 4703 N N . ALA A 1 589 ? -4.448 -19.511 6.575 1.00 95.81 589 ALA A N 1
ATOM 4704 C CA . ALA A 1 589 ? -5.345 -18.371 6.754 1.00 95.81 589 ALA A CA 1
ATOM 4705 C C . ALA A 1 589 ? -6.761 -18.820 7.150 1.00 95.81 589 ALA A C 1
ATOM 4707 O O . ALA A 1 589 ? -7.330 -18.259 8.085 1.00 95.81 589 ALA A O 1
ATOM 4708 N N . TYR A 1 590 ? -7.305 -19.864 6.508 1.00 97.44 590 TYR A N 1
ATOM 4709 C CA . TYR A 1 590 ? -8.597 -20.453 6.887 1.00 97.44 590 TYR A CA 1
ATOM 4710 C C . TYR A 1 590 ? -8.607 -20.921 8.342 1.00 97.44 590 TYR A C 1
ATOM 4712 O O . TYR A 1 590 ? -9.449 -20.472 9.118 1.00 97.44 590 TYR A O 1
ATOM 4720 N N . ARG A 1 591 ? -7.642 -21.762 8.732 1.00 96.31 591 ARG A N 1
ATOM 4721 C CA . ARG A 1 591 ? -7.542 -22.293 10.101 1.00 96.31 591 ARG A CA 1
ATOM 4722 C C . ARG A 1 591 ? -7.387 -21.181 11.136 1.00 96.31 591 ARG A C 1
ATOM 4724 O O . ARG A 1 591 ? -8.041 -21.221 12.176 1.00 96.31 591 ARG A O 1
ATOM 4731 N N . TYR A 1 592 ? -6.533 -20.192 10.858 1.00 96.56 592 TYR A N 1
ATOM 4732 C CA . TYR A 1 592 ? -6.302 -19.071 11.767 1.00 96.56 592 TYR A CA 1
ATOM 4733 C C . TYR A 1 592 ? -7.570 -18.240 11.969 1.00 96.56 592 TYR A C 1
ATOM 4735 O O . TYR A 1 592 ? -8.001 -18.049 13.105 1.00 96.56 592 TYR A O 1
ATOM 4743 N N . ILE A 1 593 ? -8.185 -17.778 10.876 1.00 98.00 593 ILE A N 1
ATOM 4744 C CA . ILE A 1 593 ? -9.368 -16.917 10.937 1.00 98.00 593 ILE A CA 1
ATOM 4745 C C . ILE A 1 593 ? -10.552 -17.643 11.573 1.00 98.00 593 ILE A C 1
ATOM 4747 O O . ILE A 1 593 ? -11.249 -17.042 12.386 1.00 98.00 593 ILE A O 1
ATOM 4751 N N . ASP A 1 594 ? -10.766 -18.920 11.252 1.00 98.19 594 ASP A N 1
ATOM 4752 C CA . ASP A 1 594 ? -11.848 -19.703 11.852 1.00 98.19 594 ASP A CA 1
ATOM 4753 C C . ASP A 1 594 ? -11.694 -19.784 13.378 1.00 98.19 594 ASP A C 1
ATOM 4755 O O . ASP A 1 594 ? -12.605 -19.436 14.131 1.00 98.19 594 ASP A O 1
ATOM 4759 N N . ALA A 1 595 ? -10.491 -20.124 13.851 1.00 97.94 595 ALA A N 1
ATOM 4760 C CA . ALA A 1 595 ? -10.186 -20.166 15.276 1.00 97.94 595 ALA A CA 1
ATOM 4761 C C . ALA A 1 595 ? -10.326 -18.791 15.954 1.00 97.94 595 ALA A C 1
ATOM 4763 O O . ALA A 1 595 ? -10.860 -18.704 17.064 1.00 97.94 595 ALA A O 1
ATOM 4764 N N . ARG A 1 596 ? -9.885 -17.710 15.293 1.00 98.00 596 ARG A N 1
ATOM 4765 C CA . ARG A 1 596 ? -10.037 -16.339 15.805 1.00 98.00 596 ARG A CA 1
ATOM 4766 C C . ARG A 1 596 ? -11.494 -15.939 15.936 1.00 98.00 596 ARG A C 1
ATOM 4768 O O . ARG A 1 596 ? -11.874 -15.431 16.985 1.00 98.00 596 ARG A O 1
ATOM 4775 N N . ILE A 1 597 ? -12.304 -16.197 14.916 1.00 98.38 597 ILE A N 1
ATOM 4776 C CA . ILE A 1 597 ? -13.741 -15.923 14.944 1.00 98.38 597 ILE A CA 1
ATOM 4777 C C . ILE A 1 597 ? -14.409 -16.704 16.080 1.00 98.38 597 ILE A C 1
ATOM 4779 O O . ILE A 1 597 ? -15.146 -16.110 16.863 1.00 98.38 597 ILE A O 1
ATOM 4783 N N . ASN A 1 598 ? -14.099 -17.996 16.229 1.00 98.00 598 ASN A N 1
ATOM 4784 C CA . ASN A 1 598 ? -14.651 -18.824 17.304 1.00 98.00 598 ASN A CA 1
ATOM 4785 C C . ASN A 1 598 ? -14.316 -18.259 18.691 1.00 98.00 598 ASN A C 1
ATOM 4787 O O . ASN A 1 598 ? -15.186 -18.203 19.555 1.00 98.00 598 ASN A O 1
ATOM 4791 N N . TYR A 1 599 ? -13.082 -17.792 18.910 1.00 98.38 599 TYR A N 1
ATOM 4792 C CA . TYR A 1 599 ? -12.726 -17.112 20.157 1.00 98.38 599 TYR A CA 1
ATOM 4793 C C . TYR A 1 599 ? -13.476 -15.780 20.316 1.00 98.38 599 TYR A C 1
ATOM 4795 O O . TYR A 1 599 ? -14.092 -15.546 21.357 1.00 98.38 599 TYR A O 1
ATOM 4803 N N . LEU A 1 600 ? -13.457 -14.913 19.299 1.00 98.31 600 LEU A N 1
ATOM 4804 C CA . LEU A 1 600 ? -14.072 -13.584 19.358 1.00 98.31 600 LEU A CA 1
ATOM 4805 C C . LEU A 1 600 ? -15.591 -13.640 19.558 1.00 98.31 600 LEU A C 1
ATOM 4807 O O . LEU A 1 600 ? -16.149 -12.786 20.245 1.00 98.31 600 LEU A O 1
ATOM 4811 N N . ASP A 1 601 ? -16.260 -14.679 19.066 1.00 98.56 601 ASP A N 1
ATOM 4812 C CA . ASP A 1 601 ? -17.675 -14.911 19.345 1.00 98.56 601 ASP A CA 1
ATOM 4813 C C . ASP A 1 601 ? -17.946 -15.119 20.838 1.00 98.56 601 ASP A C 1
ATOM 4815 O O . ASP A 1 601 ? -18.909 -14.563 21.362 1.00 98.56 601 ASP A O 1
ATOM 4819 N N . THR A 1 602 ? -17.068 -15.829 21.556 1.00 98.00 602 THR A N 1
ATOM 4820 C CA . THR A 1 602 ? -17.237 -16.048 23.006 1.00 98.00 602 THR A CA 1
ATOM 4821 C C . THR A 1 602 ? -17.128 -14.762 23.824 1.00 98.00 602 THR A C 1
ATOM 4823 O O . THR A 1 602 ? -17.716 -14.667 24.901 1.00 98.00 602 THR A O 1
ATOM 4826 N N . VAL A 1 603 ? -16.392 -13.763 23.326 1.00 96.69 603 VAL A N 1
ATOM 4827 C CA . VAL A 1 603 ? -16.124 -12.517 24.058 1.00 96.69 603 VAL A CA 1
ATOM 4828 C C . VAL A 1 603 ? -16.965 -11.340 23.579 1.00 96.69 603 VAL A C 1
ATOM 4830 O O . VAL A 1 603 ? -17.267 -10.459 24.390 1.00 96.69 603 VAL A O 1
ATOM 4833 N N . TRP A 1 604 ? -17.363 -11.298 22.303 1.00 98.31 604 TRP A N 1
ATOM 4834 C CA . TRP A 1 604 ? -17.985 -10.116 21.703 1.00 98.31 604 TRP A CA 1
ATOM 4835 C C . TRP A 1 604 ? -19.365 -10.325 21.096 1.00 98.31 604 TRP A C 1
ATOM 4837 O O . TRP A 1 604 ? -20.119 -9.353 21.023 1.00 98.31 604 TRP A O 1
ATOM 4847 N N . LEU A 1 605 ? -19.729 -11.546 20.693 1.00 98.19 605 LEU A N 1
ATOM 4848 C CA . LEU A 1 605 ? -21.045 -11.777 20.107 1.00 98.19 605 LEU A CA 1
ATOM 4849 C C . LEU A 1 605 ? -22.133 -11.565 21.170 1.00 98.19 605 LEU A C 1
ATOM 4851 O O . LEU A 1 605 ? -22.080 -12.101 22.281 1.00 98.19 605 LEU A O 1
ATOM 4855 N N . ILE A 1 606 ? -23.114 -10.728 20.844 1.00 96.81 606 ILE A N 1
ATOM 4856 C CA . ILE A 1 606 ? -24.319 -10.539 21.650 1.00 96.81 606 ILE A CA 1
ATOM 4857 C C . ILE A 1 606 ? -25.374 -11.514 21.126 1.00 96.81 606 ILE A C 1
ATOM 4859 O O . ILE A 1 606 ? -25.742 -11.456 19.945 1.00 96.81 606 ILE A O 1
ATOM 4863 N N . ASN A 1 607 ? -25.840 -12.391 22.017 1.00 83.56 607 ASN A N 1
ATOM 4864 C CA . ASN A 1 607 ? -26.920 -13.338 21.738 1.00 83.56 607 ASN A CA 1
ATOM 4865 C C . ASN A 1 607 ? -28.199 -12.595 21.344 1.00 83.56 607 ASN A C 1
ATOM 4867 O O . ASN A 1 607 ? -28.662 -11.769 22.161 1.00 83.56 607 ASN A O 1
#

Nearest PDB structures (foldseek):
  5jd9-assembly1_A  TM=7.558E-01  e=8.150E-14  Bacillus cereus ATCC 10987